Protein AF-A0A8J3M084-F1 (afdb_monomer_lite)

Organism: NCBI:txid575193

Secondary structure (DSSP, 8-state):
-----------PPPP-HHHHHHHHHHHHHHHHHHHHHBPPTT-SS-SSTTPPEE-TT-EEES-B-TTBEES-EE-TT-EEES-EE-TT-EESS-EE-TT-EE-S-EE-TT-EESS-EE-TT-EESS-EE--S-EE-S-EE-TT-EESS-EE-TT-EE-S-EE-TT-EE-S-EE-TT-EE-S-EE-TT-EE-S-EE-TT-EE-S-EE-TT-EE-S-EE-TT-EE-S----S---------HHHHHHHHHHHHHHHHHH--HHHHHHHHHHHHHHHHHSPTTSHHHHHHHHHHHHHHHHHHHHH--HHHHHHHHHHHHHHHHHS-TT-HHHHHHHHHHHHHHHHHHHHH--HHHHHHHHHHHHHHHHTS-TT-HHHHHHHHHHHHHHHHHHHHH--HHHHHHHHHHHHHHHHTS-TT-TTHHHHHHHHHHHHHHHHHHH--HHHHHHHHHHHHHHHHHHTTTSPP-HHHHHHHHHHHHHHHHHH--HHHHHHHHHHHHHHHHH--TT-TTHHHHHHHHHHHHHHHHHHS-HHHHHHHHHHHHHHHHHHHHHS-TT-TTHHHHHHHHHHHHHHHHHTT-----

Foldseek 3Di:
DDDDDDDDDDDDDDDPVPVVVVVVVLVVVLCVVLVQQADDPPDPDRNDAAAEAAQACEEHELHENARGEYAEYAHHNYEYHEEYENHLYEYCAEYHQHLYEDPYEYELHQYEHQEEYECANYEACEEYYQELYEYQYEYECHNYEACEEYHNENYEAQYEYEQHLYEANEEYAHDLYEDNEHYENANYEAQEEYEHANYEYQYHYYHHNYYHNYHYHCHNYHDDPDPPPDDDDPDDDPDLLVLLVQLVVLVVVCVVPVDVVSLVVSLVSLVVSCVPDDPLDLSNLSSLLSNLLSLVSVCVVPVPVVSLVSSLVSLVSSLVSDDLLDLVNLSSLLSNLVSLLVVCVVPVDPVSLVSSLVSLVSSLVSDDLLDLVNLVSLLSNLVSLLVVCVPVVDLVSLVSSLVSLVSSLVSDDPLDPCNLVSLQSNLVSLVVNCVSPVDVVSLVSSLVSLVSSQVSCVPPHPGDLVSLLSNLVSLVVNCVSPVDVVSLVSSLVSLVVSLVPDDLLDQCNLVSLQSNLVSLCVVLVVDPLVVNQVSLVSSLVSLVSSLVSHDPPPPCNVVSVVSNVVSVVVCVVSVNDPPD

InterPro domains:
  IPR001646 Pentapeptide repeat [PF13576] (163-211)
  IPR011990 Tetratricopeptide-like helical domain superfamily [G3DSA:1.25.40.10] (228-578)
  IPR011990 Tetratricopeptide-like helical domain superfamily [SSF48452] (325-492)
  IPR051082 Pentapeptide repeat and BTB/POZ domain-containing protein [PTHR14136] (53-214)

Radius of gyration: 32.17 Å; chains: 1; bounding box: 79×103×74 Å

Structure (mmCIF, N/CA/C/O backbone):
data_AF-A0A8J3M084-F1
#
_entry.id   AF-A0A8J3M084-F1
#
loop_
_atom_site.group_PDB
_atom_site.id
_atom_site.type_symbol
_atom_site.label_atom_id
_atom_site.label_alt_id
_atom_site.label_comp_id
_atom_site.label_asym_id
_atom_site.label_entity_id
_atom_site.label_seq_id
_atom_site.pdbx_PDB_ins_code
_atom_site.Cartn_x
_atom_site.Cartn_y
_atom_site.Cartn_z
_atom_site.occupancy
_atom_site.B_iso_or_equiv
_atom_site.auth_seq_id
_atom_site.auth_comp_id
_atom_site.auth_asym_id
_atom_site.auth_atom_id
_atom_site.pdbx_PDB_model_num
ATOM 1 N N . MET A 1 1 ? -14.866 74.631 36.541 1.00 35.97 1 MET A N 1
ATOM 2 C CA . MET A 1 1 ? -13.597 75.000 37.200 1.00 35.97 1 MET A CA 1
ATOM 3 C C . MET A 1 1 ? -12.884 73.700 37.558 1.00 35.97 1 MET A C 1
ATOM 5 O O . MET A 1 1 ? -13.309 73.056 38.509 1.00 35.97 1 MET A O 1
ATOM 9 N N . PRO A 1 2 ? -11.956 73.261 36.690 1.00 53.91 2 PRO A N 1
ATOM 10 C CA . PRO A 1 2 ? -11.170 72.024 36.770 1.00 53.91 2 PRO A CA 1
ATOM 11 C C . PRO A 1 2 ? -9.713 72.280 37.240 1.00 53.91 2 PRO A C 1
ATOM 13 O O . PRO A 1 2 ? -9.380 73.423 37.544 1.00 53.91 2 PRO A O 1
ATOM 16 N N . ASP A 1 3 ? -8.879 71.225 37.163 1.00 40.66 3 ASP A N 1
ATOM 17 C CA . ASP A 1 3 ? -7.396 71.194 37.049 1.00 40.66 3 ASP A CA 1
ATOM 18 C C . ASP A 1 3 ? -6.547 71.494 38.313 1.00 40.66 3 ASP A C 1
ATOM 20 O O . ASP A 1 3 ? -6.864 72.395 39.075 1.00 40.66 3 ASP A O 1
ATOM 24 N N . ARG A 1 4 ? -5.418 70.816 38.607 1.00 40.31 4 ARG A N 1
ATOM 25 C CA . ARG A 1 4 ? -4.538 69.933 37.813 1.00 40.31 4 ARG A CA 1
ATOM 26 C C . ARG A 1 4 ? -3.515 69.209 38.715 1.00 40.31 4 ARG A C 1
ATOM 28 O O . ARG A 1 4 ? -3.132 69.757 39.739 1.00 40.31 4 ARG A O 1
ATOM 35 N N . ALA A 1 5 ? -3.095 68.033 38.240 1.00 39.50 5 ALA A N 1
ATOM 36 C CA . ALA A 1 5 ? -1.758 67.409 38.246 1.00 39.50 5 ALA A CA 1
ATOM 37 C C . ALA A 1 5 ? -0.725 67.756 39.342 1.00 39.50 5 ALA A C 1
ATOM 39 O O . ALA A 1 5 ? -0.329 68.904 39.484 1.00 39.50 5 ALA A O 1
ATOM 40 N N . ASP A 1 6 ? -0.188 66.731 40.009 1.00 38.78 6 ASP A N 1
ATOM 41 C CA . ASP A 1 6 ? 1.138 66.165 39.689 1.00 38.78 6 ASP A CA 1
ATOM 42 C C . ASP A 1 6 ? 1.520 65.128 40.757 1.00 38.78 6 ASP A C 1
ATOM 44 O O . ASP A 1 6 ? 1.550 65.444 41.940 1.00 38.78 6 ASP A O 1
ATOM 48 N N . ASP A 1 7 ? 1.800 63.890 40.341 1.00 36.16 7 ASP A N 1
ATOM 49 C CA . ASP A 1 7 ? 2.942 63.137 40.879 1.00 36.16 7 ASP A CA 1
ATOM 50 C C . ASP A 1 7 ? 3.209 61.904 40.001 1.00 36.16 7 ASP A C 1
ATOM 52 O O . ASP A 1 7 ? 2.744 60.786 40.231 1.00 36.16 7 ASP A O 1
ATOM 56 N N . LEU A 1 8 ? 3.983 62.151 38.943 1.00 43.56 8 LEU A N 1
ATOM 57 C CA . LEU A 1 8 ? 4.800 61.146 38.279 1.00 43.56 8 LEU A CA 1
ATOM 58 C C . LEU A 1 8 ? 5.981 60.817 39.202 1.00 43.56 8 LEU A C 1
ATOM 60 O O . LEU A 1 8 ? 6.898 61.622 39.360 1.00 43.56 8 LEU A O 1
ATOM 64 N N . ARG A 1 9 ? 6.005 59.608 39.763 1.00 36.41 9 ARG A N 1
ATOM 65 C CA . ARG A 1 9 ? 7.263 58.952 40.131 1.00 36.41 9 ARG A CA 1
ATOM 66 C C . ARG A 1 9 ? 7.333 57.602 39.448 1.00 36.41 9 ARG A C 1
ATOM 68 O O . ARG A 1 9 ? 6.717 56.632 39.877 1.00 36.41 9 ARG A O 1
ATOM 75 N N . GLU A 1 10 ? 8.102 57.595 38.367 1.00 43.78 10 GLU A N 1
ATOM 76 C CA . GLU A 1 10 ? 8.719 56.413 37.785 1.00 43.78 10 GLU A CA 1
ATOM 77 C C . GLU A 1 10 ? 9.370 55.585 38.902 1.00 43.78 10 GLU A C 1
ATOM 79 O O . GLU A 1 10 ? 10.345 56.003 39.528 1.00 43.78 10 GLU A O 1
ATOM 84 N N . SER A 1 11 ? 8.817 54.406 39.180 1.00 36.84 11 SER A N 1
ATOM 85 C CA . SER A 1 11 ? 9.535 53.366 39.904 1.00 36.84 11 SER A CA 1
ATOM 86 C C . SER A 1 11 ? 10.352 52.578 38.887 1.00 36.84 11 SER A C 1
ATOM 88 O O . SER A 1 11 ? 9.812 51.748 38.153 1.00 36.84 11 SER A O 1
ATOM 90 N N . SER A 1 12 ? 11.649 52.866 38.829 1.00 40.75 12 SER A N 1
ATOM 91 C CA . SER A 1 12 ? 12.646 52.079 38.105 1.00 40.75 12 SER A CA 1
ATOM 92 C C . SER A 1 12 ? 12.504 50.584 38.434 1.00 40.75 12 SER A C 1
ATOM 94 O O . SER A 1 12 ? 12.371 50.246 39.615 1.00 40.75 12 SER A O 1
ATOM 96 N N . PRO A 1 13 ? 12.559 49.667 37.449 1.00 43.69 13 PRO A N 1
ATOM 97 C CA . PRO A 1 13 ? 12.608 48.243 37.743 1.00 43.69 13 PRO A CA 1
ATOM 98 C C . PRO A 1 13 ? 13.942 47.936 38.436 1.00 43.69 13 PRO A C 1
ATOM 100 O O . PRO A 1 13 ? 15.014 48.255 37.921 1.00 43.69 13 PRO A O 1
ATOM 103 N N . GLY A 1 14 ? 13.870 47.368 39.642 1.00 42.59 14 GLY A N 1
ATOM 104 C CA . GLY A 1 14 ? 15.040 46.879 40.372 1.00 42.59 14 GLY A CA 1
ATOM 105 C C . GLY A 1 14 ? 15.780 45.772 39.602 1.00 42.59 14 GLY A C 1
ATOM 106 O O . GLY A 1 14 ? 15.226 45.205 38.659 1.00 42.59 14 GLY A O 1
ATOM 107 N N . PRO A 1 15 ? 17.031 45.458 39.979 1.00 50.03 15 PRO A N 1
ATOM 108 C CA . PRO A 1 15 ? 17.874 44.550 39.214 1.00 50.03 15 PRO A CA 1
ATOM 109 C C . PRO A 1 15 ? 17.320 43.120 39.212 1.00 50.03 15 PRO A C 1
ATOM 111 O O . PRO A 1 15 ? 16.766 42.649 40.205 1.00 50.03 15 PRO A O 1
ATOM 114 N N . ASP A 1 16 ? 17.517 42.448 38.078 1.00 55.53 16 ASP A N 1
ATOM 115 C CA . ASP A 1 16 ? 17.062 41.113 37.661 1.00 55.53 16 ASP A CA 1
ATOM 116 C C . ASP A 1 16 ? 17.690 39.954 38.480 1.00 55.53 16 ASP A C 1
ATOM 118 O O . ASP A 1 16 ? 18.276 39.010 37.951 1.00 55.53 16 ASP A O 1
ATOM 122 N N . ILE A 1 17 ? 17.637 40.051 39.813 1.00 54.69 17 ILE A N 1
ATOM 123 C CA . ILE A 1 17 ? 18.310 39.142 40.757 1.00 54.69 17 ILE A CA 1
ATOM 124 C C . ILE A 1 17 ? 17.702 37.731 40.696 1.00 54.69 17 ILE A C 1
ATOM 126 O O . ILE A 1 17 ? 18.411 36.738 40.847 1.00 54.69 17 ILE A O 1
ATOM 130 N N . THR A 1 18 ? 16.399 37.617 40.434 1.00 60.50 18 THR A N 1
ATOM 131 C CA . THR A 1 18 ? 15.691 36.331 40.378 1.00 60.50 18 THR A CA 1
ATOM 132 C C . THR A 1 18 ? 16.068 35.513 39.145 1.00 60.50 18 THR A C 1
ATOM 134 O O . THR A 1 18 ? 16.355 34.327 39.293 1.00 60.50 18 THR A O 1
ATOM 137 N N . ARG A 1 19 ? 16.153 36.127 37.953 1.00 61.22 19 ARG A N 1
ATOM 138 C CA . ARG A 1 19 ? 16.592 35.415 36.737 1.00 61.22 19 ARG A CA 1
ATOM 139 C C . ARG A 1 19 ? 18.071 35.062 36.781 1.00 61.22 19 ARG A C 1
ATOM 141 O O . ARG A 1 19 ? 18.447 33.985 36.331 1.00 61.22 19 ARG A O 1
ATOM 148 N N . HIS A 1 20 ? 18.905 35.935 37.350 1.00 67.06 20 HIS A N 1
ATOM 149 C CA . HIS A 1 20 ? 20.330 35.651 37.504 1.00 67.06 20 HIS A CA 1
ATOM 150 C C . HIS A 1 20 ? 20.574 34.443 38.424 1.00 67.06 20 HIS A C 1
ATOM 152 O O . HIS A 1 20 ? 21.363 33.561 38.089 1.00 67.06 20 HIS A O 1
ATOM 158 N N . ASN A 1 21 ? 19.845 34.354 39.542 1.00 75.81 21 ASN A N 1
ATOM 159 C CA . ASN A 1 21 ? 19.935 33.213 40.454 1.00 75.81 21 ASN A CA 1
ATOM 160 C C . ASN A 1 21 ? 19.371 31.925 39.836 1.00 75.81 21 ASN A C 1
ATOM 162 O O . ASN A 1 21 ? 19.960 30.862 40.008 1.00 75.81 21 ASN A O 1
ATOM 166 N N . GLU A 1 22 ? 18.263 32.004 39.096 1.00 82.25 22 GLU A N 1
ATOM 167 C CA . GLU A 1 22 ? 17.696 30.845 38.399 1.00 82.25 22 GLU A CA 1
ATOM 168 C C . GLU A 1 22 ? 18.651 30.303 37.325 1.00 82.25 22 GLU A C 1
ATOM 170 O O . GLU A 1 22 ? 18.898 29.098 37.270 1.00 82.25 22 GLU A O 1
ATOM 175 N N . LEU A 1 23 ? 19.241 31.184 36.511 1.00 81.94 23 LEU A N 1
ATOM 176 C CA . LEU A 1 23 ? 20.233 30.805 35.507 1.00 81.94 23 LEU A CA 1
ATOM 177 C C . LEU A 1 23 ? 21.456 30.146 36.156 1.00 81.94 23 LEU A C 1
ATOM 179 O O . LEU A 1 23 ? 21.904 29.103 35.688 1.00 81.94 23 LEU A O 1
ATOM 183 N N . ALA A 1 24 ? 21.960 30.703 37.261 1.00 84.31 24 ALA A N 1
ATOM 184 C CA . ALA A 1 24 ? 23.076 30.117 37.999 1.00 84.31 24 ALA A CA 1
ATOM 185 C C . ALA A 1 24 ? 22.749 28.708 38.529 1.00 84.31 24 ALA A C 1
ATOM 187 O O . ALA A 1 24 ? 23.584 27.811 38.431 1.00 84.31 24 ALA A O 1
ATOM 188 N N . VAL A 1 25 ? 21.528 28.484 39.031 1.00 85.19 25 VAL A N 1
ATOM 189 C CA . VAL A 1 25 ? 21.069 27.155 39.475 1.00 85.19 25 VAL A CA 1
ATOM 190 C C . VAL A 1 25 ? 20.969 26.181 38.299 1.00 85.19 25 VAL A C 1
ATOM 192 O O . VAL A 1 25 ? 21.445 25.052 38.409 1.00 85.19 25 VAL A O 1
ATOM 195 N N . ARG A 1 26 ? 20.408 26.606 37.159 1.00 86.19 26 ARG A N 1
ATOM 196 C CA . ARG A 1 26 ? 20.327 25.779 35.942 1.00 86.19 26 ARG A CA 1
ATOM 197 C C . ARG A 1 26 ? 21.712 25.399 35.428 1.00 86.19 26 ARG A C 1
ATOM 199 O O . ARG A 1 26 ? 21.926 24.245 35.070 1.00 86.19 26 ARG A O 1
ATOM 206 N N . LEU A 1 27 ? 22.652 26.342 35.393 1.00 88.94 27 LEU A N 1
ATOM 207 C CA . LEU A 1 27 ? 24.034 26.086 34.980 1.00 88.94 27 LEU A CA 1
ATOM 208 C C . LEU A 1 27 ? 24.735 25.128 35.946 1.00 88.94 27 LEU A C 1
ATOM 210 O O . LEU A 1 27 ? 25.369 24.177 35.504 1.00 88.94 27 LEU A O 1
ATOM 214 N N . ALA A 1 28 ? 24.566 25.316 37.258 1.00 88.38 28 ALA A N 1
ATOM 215 C CA . ALA A 1 28 ? 25.129 24.409 38.254 1.00 88.38 28 ALA A CA 1
ATOM 216 C C . ALA A 1 28 ? 24.566 22.983 38.120 1.00 88.38 28 ALA A C 1
ATOM 218 O O . ALA A 1 28 ? 25.332 22.023 38.150 1.00 88.38 28 ALA A O 1
ATOM 219 N N . ALA A 1 29 ? 23.252 22.831 37.920 1.00 88.81 29 ALA A N 1
ATOM 220 C CA . ALA A 1 29 ? 22.627 21.526 37.710 1.00 88.81 29 ALA A CA 1
ATOM 221 C C . ALA A 1 29 ? 23.138 20.841 36.429 1.00 88.81 29 ALA A C 1
ATOM 223 O O . ALA A 1 29 ? 23.527 19.676 36.482 1.00 88.81 29 ALA A O 1
ATOM 224 N N . GLN A 1 30 ? 23.209 21.573 35.309 1.00 92.69 30 GLN A N 1
ATOM 225 C CA . GLN A 1 30 ? 23.768 21.071 34.045 1.00 92.69 30 GLN A CA 1
ATOM 226 C C . GLN A 1 30 ? 25.234 20.643 34.213 1.00 92.69 30 GLN A C 1
ATOM 228 O O . GLN A 1 30 ? 25.604 19.554 33.783 1.00 92.69 30 GLN A O 1
ATOM 233 N N . GLN A 1 31 ? 26.046 21.443 34.912 1.00 89.25 31 GLN A N 1
ATOM 234 C CA . GLN A 1 31 ? 27.451 21.129 35.166 1.00 89.25 31 GLN A CA 1
ATOM 235 C C . GLN A 1 31 ? 27.618 19.864 36.014 1.00 89.25 31 GLN A C 1
ATOM 237 O O . GLN A 1 31 ? 28.492 19.051 35.720 1.00 89.25 31 GLN A O 1
ATOM 242 N N . ILE A 1 32 ? 26.800 19.683 37.057 1.00 87.25 32 ILE A N 1
ATOM 243 C CA . ILE A 1 32 ? 26.827 18.481 37.905 1.00 87.25 32 ILE A CA 1
ATOM 244 C C . ILE A 1 32 ? 26.489 17.251 37.060 1.00 87.25 32 ILE A C 1
ATOM 246 O O . ILE A 1 32 ? 27.231 16.272 37.092 1.00 87.25 32 ILE A O 1
ATOM 250 N N . VAL A 1 33 ? 25.416 17.321 36.265 1.00 87.31 33 VAL A N 1
ATOM 251 C CA . VAL A 1 33 ? 25.003 16.232 35.369 1.00 87.31 33 VAL A CA 1
ATOM 252 C C . VAL A 1 33 ? 26.132 15.883 34.396 1.00 87.31 33 VAL A C 1
ATOM 254 O O . VAL A 1 33 ? 26.604 14.751 34.405 1.00 87.31 33 VAL A O 1
ATOM 257 N N . ALA A 1 34 ? 26.646 16.853 33.640 1.00 85.81 34 ALA A N 1
ATOM 258 C CA . ALA A 1 34 ? 27.736 16.634 32.689 1.00 85.81 34 ALA A CA 1
ATOM 259 C C . ALA A 1 34 ? 28.996 16.053 33.354 1.00 85.81 34 ALA A C 1
ATOM 261 O O . ALA A 1 34 ? 29.594 15.102 32.860 1.00 85.81 34 ALA A O 1
ATOM 262 N N . THR A 1 35 ? 29.385 16.586 34.516 1.00 86.69 35 THR A N 1
ATOM 263 C CA . THR A 1 35 ? 30.593 16.140 35.225 1.00 86.69 35 THR A CA 1
ATOM 264 C C . THR A 1 35 ? 30.468 14.692 35.693 1.00 86.69 35 THR A C 1
ATOM 266 O O . THR A 1 35 ? 31.425 13.943 35.562 1.00 86.69 35 THR A O 1
ATOM 269 N N . HIS A 1 36 ? 29.315 14.261 36.210 1.00 85.00 36 HIS A N 1
ATOM 270 C CA . HIS A 1 36 ? 29.168 12.894 36.727 1.00 85.00 36 HIS A CA 1
ATOM 271 C C . HIS A 1 36 ? 28.901 11.838 35.649 1.00 85.00 36 HIS A C 1
ATOM 273 O O . HIS A 1 36 ? 29.114 10.652 35.901 1.00 85.00 36 HIS A O 1
ATOM 279 N N . LEU A 1 37 ? 28.460 12.256 34.462 1.00 86.25 37 LEU A N 1
ATOM 280 C CA . LEU A 1 37 ? 28.226 11.364 33.326 1.00 86.25 37 LEU A CA 1
ATOM 281 C C . LEU A 1 37 ? 29.461 11.161 32.443 1.00 86.25 37 LEU A C 1
ATOM 283 O O . LEU A 1 37 ? 29.522 10.183 31.697 1.00 86.25 37 LEU A O 1
ATOM 287 N N . ARG A 1 38 ? 30.441 12.069 32.511 1.00 88.31 38 ARG A N 1
ATOM 288 C CA . ARG A 1 38 ? 31.690 11.961 31.751 1.00 88.31 38 ARG A CA 1
ATOM 289 C C . ARG A 1 38 ? 32.530 10.771 32.183 1.00 88.31 38 ARG A C 1
ATOM 291 O O . ARG A 1 38 ? 32.749 10.535 33.375 1.00 88.31 38 ARG A O 1
ATOM 298 N N . VAL A 1 39 ? 33.077 10.067 31.199 1.00 71.06 39 VAL A N 1
ATOM 299 C CA . VAL A 1 39 ? 34.052 9.000 31.435 1.00 71.06 39 VAL A CA 1
ATOM 300 C C . VAL A 1 39 ? 35.383 9.626 31.847 1.00 71.06 39 VAL A C 1
ATOM 302 O O . VAL A 1 39 ? 35.981 10.392 31.095 1.00 71.06 39 VAL A O 1
ATOM 305 N N . HIS A 1 40 ? 35.857 9.305 33.050 1.00 67.06 40 HIS A N 1
ATOM 306 C CA . HIS A 1 40 ? 37.169 9.732 33.534 1.00 67.06 40 HIS A CA 1
ATOM 307 C C . HIS A 1 40 ? 38.172 8.598 33.311 1.00 67.06 40 HIS A C 1
ATOM 309 O O . HIS A 1 40 ? 37.887 7.451 33.651 1.00 67.06 40 HIS A O 1
ATOM 315 N N . SER A 1 41 ? 39.360 8.912 32.787 1.00 55.94 41 SER A N 1
ATOM 316 C CA . SER A 1 41 ? 40.423 7.931 32.498 1.00 55.94 41 SER A CA 1
ATOM 317 C C . SER A 1 41 ? 40.865 7.097 33.709 1.00 55.94 41 SER A C 1
ATOM 319 O O . SER A 1 41 ? 41.436 6.024 33.533 1.00 55.94 41 SER A O 1
ATOM 321 N N . ASP A 1 42 ? 40.594 7.581 34.925 1.00 55.47 42 ASP A N 1
ATOM 322 C CA . ASP A 1 42 ? 41.153 7.054 36.173 1.00 55.47 42 ASP A CA 1
ATOM 323 C C . ASP A 1 42 ? 40.152 6.243 37.023 1.00 55.47 42 ASP A C 1
ATOM 325 O O . ASP A 1 42 ? 40.535 5.698 38.059 1.00 55.47 42 ASP A O 1
ATOM 329 N N . SER A 1 43 ? 38.881 6.120 36.614 1.00 54.69 43 SER A N 1
ATOM 330 C CA . SER A 1 43 ? 37.859 5.360 37.354 1.00 54.69 43 SER A CA 1
ATOM 331 C C . SER A 1 43 ? 37.131 4.366 36.453 1.00 54.69 43 SER A C 1
ATOM 333 O O . SER A 1 43 ? 36.473 4.759 35.495 1.00 54.69 43 SER A O 1
ATOM 335 N N . SER A 1 44 ? 37.201 3.075 36.788 1.00 52.94 44 SER A N 1
ATOM 336 C CA . SER A 1 44 ? 36.594 1.984 36.010 1.00 52.94 44 SER A CA 1
ATOM 337 C C . SER A 1 44 ? 35.065 1.891 36.108 1.00 52.94 44 SER A C 1
ATOM 339 O O . SER A 1 44 ? 34.477 1.033 35.459 1.00 52.94 44 SER A O 1
ATOM 341 N N . GLU A 1 45 ? 34.415 2.730 36.916 1.00 58.19 45 GLU A N 1
ATOM 342 C CA . GLU A 1 45 ? 32.961 2.722 37.099 1.00 58.19 45 GLU A CA 1
ATOM 343 C C . GLU A 1 45 ? 32.395 4.121 36.835 1.00 58.19 45 GLU A C 1
ATOM 345 O O . GLU A 1 45 ? 32.779 5.094 37.486 1.00 58.19 45 GLU A O 1
ATOM 350 N N . ALA A 1 46 ? 31.483 4.222 35.863 1.00 63.47 46 ALA A N 1
ATOM 351 C CA . ALA A 1 46 ? 30.670 5.417 35.667 1.00 63.47 46 ALA A CA 1
ATOM 352 C C . ALA A 1 46 ? 29.810 5.653 36.919 1.00 63.47 46 ALA A C 1
ATOM 354 O O . ALA A 1 46 ? 29.256 4.703 37.469 1.00 63.47 46 ALA A O 1
ATOM 355 N N . PHE A 1 47 ? 29.682 6.905 37.371 1.00 71.12 47 PHE A N 1
ATOM 356 C CA . PHE A 1 47 ? 28.953 7.222 38.609 1.00 71.12 47 PHE A CA 1
ATOM 357 C C . PHE A 1 47 ? 27.458 6.867 38.515 1.00 71.12 47 PHE A C 1
ATOM 359 O O . PHE A 1 47 ? 26.864 6.384 39.478 1.00 71.12 47 PHE A O 1
ATOM 366 N N . TRP A 1 48 ? 26.868 7.067 37.336 1.00 80.00 48 TRP A N 1
ATOM 367 C CA . TRP A 1 48 ? 25.508 6.654 37.000 1.00 80.00 48 TRP A CA 1
ATOM 368 C C . TRP A 1 48 ? 25.527 5.822 35.714 1.00 80.00 48 TRP A C 1
ATOM 370 O O . TRP A 1 48 ? 25.277 6.362 34.634 1.00 80.00 48 TRP A O 1
ATOM 380 N N . PRO A 1 49 ? 25.869 4.525 35.793 1.00 74.81 49 PRO A N 1
ATOM 381 C CA . PRO A 1 49 ? 25.918 3.691 34.604 1.00 74.81 49 PRO A CA 1
ATOM 382 C C . PRO A 1 49 ? 24.509 3.560 34.017 1.00 74.81 49 PRO A C 1
ATOM 384 O O . PRO A 1 49 ? 23.553 3.320 34.753 1.00 74.81 49 PRO A O 1
ATOM 387 N N . ASP A 1 50 ? 24.398 3.721 32.697 1.00 80.69 50 ASP A N 1
ATOM 388 C CA . ASP A 1 50 ? 23.161 3.493 31.931 1.00 80.69 50 ASP A CA 1
ATOM 389 C C . ASP A 1 50 ? 21.966 4.385 32.341 1.00 80.69 50 ASP A C 1
ATOM 391 O O . ASP A 1 50 ? 20.798 4.056 32.130 1.00 80.69 50 ASP A O 1
ATOM 395 N N . ILE A 1 51 ? 22.230 5.551 32.940 1.00 90.69 51 ILE A N 1
ATOM 396 C CA . ILE A 1 51 ? 21.166 6.474 33.348 1.00 90.69 51 ILE A CA 1
ATOM 397 C C . ILE A 1 51 ? 20.438 7.073 32.147 1.00 90.69 51 ILE A C 1
ATOM 399 O O . ILE A 1 51 ? 21.047 7.507 31.170 1.00 90.69 51 ILE A O 1
ATOM 403 N N . SER A 1 52 ? 19.112 7.138 32.249 1.00 93.06 52 SER A N 1
ATOM 404 C CA . SER A 1 52 ? 18.273 7.846 31.287 1.00 93.06 52 SER A CA 1
ATOM 405 C C . SER A 1 52 ? 18.011 9.276 31.753 1.00 93.06 52 SER A C 1
ATOM 407 O O . SER A 1 52 ? 17.484 9.490 32.845 1.00 93.06 52 SER A O 1
ATOM 409 N N . LEU A 1 53 ? 18.389 10.249 30.928 1.00 93.75 53 LEU A N 1
ATOM 410 C CA . LEU A 1 53 ? 18.196 11.673 31.166 1.00 93.75 53 LEU A CA 1
ATOM 411 C C . LEU A 1 53 ? 16.964 12.156 30.396 1.00 93.75 53 LEU A C 1
ATOM 413 O O . LEU A 1 53 ? 16.943 12.078 29.173 1.00 93.75 53 LEU A O 1
ATOM 417 N N . ASP A 1 54 ? 15.964 12.683 31.098 1.00 96.31 54 ASP A N 1
ATOM 418 C CA . ASP A 1 54 ? 14.812 13.348 30.482 1.00 96.31 54 ASP A CA 1
ATOM 419 C C . ASP A 1 54 ? 14.783 14.821 30.897 1.00 96.31 54 ASP A C 1
ATOM 421 O O . ASP A 1 54 ? 14.616 15.161 32.070 1.00 96.31 54 ASP A O 1
ATOM 425 N N . LEU A 1 55 ? 15.001 15.690 29.915 1.00 95.69 55 LEU A N 1
ATOM 426 C CA . LEU A 1 55 ? 14.983 17.144 30.017 1.00 95.69 55 LEU A CA 1
ATOM 427 C C . LEU A 1 55 ? 13.991 17.737 29.006 1.00 95.69 55 LEU A C 1
ATOM 429 O O . LEU A 1 55 ? 14.206 18.828 28.472 1.00 95.69 55 LEU A O 1
ATOM 433 N N . SER A 1 56 ? 12.901 17.018 28.734 1.00 96.75 56 SER A N 1
ATOM 434 C CA . SER A 1 56 ? 11.832 17.490 27.855 1.00 96.75 56 SER A CA 1
ATOM 435 C C . SER A 1 56 ? 11.262 18.835 28.328 1.00 96.75 56 SER A C 1
ATOM 437 O O . SER A 1 56 ? 11.045 19.061 29.521 1.00 96.75 56 SER A O 1
ATOM 439 N N . GLY A 1 57 ? 11.052 19.761 27.391 1.00 93.88 57 GLY A N 1
ATOM 440 C CA . GLY A 1 57 ? 10.566 21.120 27.651 1.00 93.88 57 GLY A CA 1
ATOM 441 C C . GLY A 1 57 ? 11.557 22.039 28.380 1.00 93.88 57 GLY A C 1
ATOM 442 O O . GLY A 1 57 ? 11.200 23.166 28.736 1.00 93.88 57 GLY A O 1
ATOM 443 N N . ALA A 1 58 ? 12.792 21.597 28.643 1.00 94.88 58 ALA A N 1
ATOM 444 C CA . ALA A 1 58 ? 13.762 22.399 29.377 1.00 94.88 58 ALA A CA 1
ATOM 445 C C . ALA A 1 58 ? 14.364 23.525 28.521 1.00 94.88 58 ALA A C 1
ATOM 447 O O . ALA A 1 58 ? 14.600 23.380 27.325 1.00 94.88 58 ALA A O 1
ATOM 448 N N . SER A 1 59 ? 14.689 24.647 29.168 1.00 95.12 59 SER A N 1
ATOM 449 C CA . SER A 1 59 ? 15.610 25.652 28.627 1.00 95.12 59 SER A CA 1
ATOM 450 C C . SER A 1 59 ? 17.016 25.397 29.168 1.00 95.12 59 SER A C 1
ATOM 452 O O . SER A 1 59 ? 17.251 25.534 30.376 1.00 95.12 59 SER A O 1
ATOM 454 N N . LEU A 1 60 ? 17.915 25.002 28.270 1.00 95.62 60 LEU A N 1
ATOM 455 C CA . LEU A 1 60 ? 19.293 24.589 28.531 1.00 95.62 60 LEU A CA 1
ATOM 456 C C . LEU A 1 60 ? 20.250 25.654 27.989 1.00 95.62 60 LEU A C 1
ATOM 458 O O . LEU A 1 60 ? 19.990 26.239 26.940 1.00 95.62 60 LEU A O 1
ATOM 462 N N . TYR A 1 61 ? 21.326 25.938 28.719 1.00 94.06 61 TYR A N 1
ATOM 463 C CA . TYR A 1 61 ? 22.214 27.076 28.450 1.00 94.06 61 TYR A CA 1
ATOM 464 C C . TYR A 1 61 ? 23.665 26.611 28.416 1.00 94.06 61 TYR A C 1
ATOM 466 O O . TYR A 1 61 ? 24.120 26.072 29.422 1.00 94.06 61 TYR A O 1
ATOM 474 N N . GLU A 1 62 ? 24.371 26.855 27.305 1.00 93.25 62 GLU A N 1
ATOM 475 C CA . GLU A 1 62 ? 25.741 26.353 27.067 1.00 93.25 62 GLU A CA 1
ATOM 476 C C . GLU A 1 62 ? 25.866 24.858 27.443 1.00 93.25 62 GLU A C 1
ATOM 478 O O . GLU A 1 62 ? 26.704 24.464 28.255 1.00 93.25 62 GLU A O 1
ATOM 483 N N . PHE A 1 63 ? 24.941 24.038 26.935 1.00 96.06 63 PHE A N 1
ATOM 484 C CA . PHE A 1 63 ? 24.760 22.660 27.385 1.00 96.06 63 PHE A CA 1
ATOM 485 C C . PHE A 1 63 ? 25.813 21.724 26.795 1.00 96.06 63 PHE A C 1
ATOM 487 O O . PHE A 1 63 ? 26.043 21.705 25.590 1.00 96.06 63 PHE A O 1
ATOM 494 N N . ASP A 1 64 ? 26.430 20.904 27.635 1.00 95.56 64 ASP A N 1
ATOM 495 C CA . ASP A 1 64 ? 27.583 20.106 27.236 1.00 95.56 64 ASP A CA 1
ATOM 496 C C . ASP A 1 64 ? 27.491 18.691 27.819 1.00 95.56 64 ASP A C 1
ATOM 498 O O . ASP A 1 64 ? 27.627 18.485 29.023 1.00 95.56 64 ASP A O 1
ATOM 502 N N . LEU A 1 65 ? 27.268 17.713 26.942 1.00 93.94 65 LEU A N 1
ATOM 503 C CA . LEU A 1 65 ? 27.324 16.277 27.215 1.00 93.94 65 LEU A CA 1
ATOM 504 C C . LEU A 1 65 ? 28.506 15.598 26.514 1.00 93.94 65 LEU A C 1
ATOM 506 O O . LEU A 1 65 ? 28.481 14.387 26.294 1.00 93.94 65 LEU A O 1
ATOM 510 N N . SER A 1 66 ? 29.547 16.354 26.171 1.00 94.69 66 SER A N 1
ATOM 511 C CA . SER A 1 66 ? 30.723 15.786 25.513 1.00 94.69 66 SER A CA 1
ATOM 512 C C . SER A 1 66 ? 31.358 14.695 26.378 1.00 94.69 66 SER A C 1
ATOM 514 O O . SER A 1 66 ? 31.535 14.891 27.587 1.00 94.69 66 SER A O 1
ATOM 516 N N . ALA A 1 67 ? 31.713 13.572 25.752 1.00 92.56 67 ALA A N 1
ATOM 517 C CA . ALA A 1 67 ? 32.312 12.382 26.359 1.00 92.56 67 ALA A CA 1
ATOM 518 C C . ALA A 1 67 ? 31.505 11.771 27.528 1.00 92.56 67 ALA A C 1
ATOM 520 O O . ALA A 1 67 ? 32.070 11.124 28.419 1.00 92.56 67 ALA A O 1
ATOM 521 N N . CYS A 1 68 ? 30.188 11.990 27.555 1.00 92.06 68 CYS A N 1
ATOM 522 C CA . CYS A 1 68 ? 29.285 11.370 28.523 1.00 92.06 68 CYS A CA 1
ATOM 523 C C . CYS A 1 68 ? 28.849 9.969 28.084 1.00 92.06 68 CYS A C 1
ATOM 525 O O . CYS A 1 68 ? 28.554 9.755 26.909 1.00 92.06 68 CYS A O 1
ATOM 527 N N . ASN A 1 69 ? 28.705 9.058 29.051 1.00 90.75 69 ASN A N 1
ATOM 528 C CA . ASN A 1 69 ? 28.042 7.768 28.855 1.00 90.75 69 ASN A CA 1
ATOM 529 C C . ASN A 1 69 ? 26.645 7.799 29.475 1.00 90.75 69 ASN A C 1
ATOM 531 O O . ASN A 1 69 ? 26.489 8.099 30.660 1.00 90.75 69 ASN A O 1
ATOM 535 N N . LEU A 1 70 ? 25.634 7.466 28.681 1.00 91.25 70 LEU A N 1
ATOM 536 C CA . LEU A 1 70 ? 24.226 7.528 29.064 1.00 91.25 70 LEU A CA 1
ATOM 537 C C . LEU A 1 70 ? 23.490 6.272 28.596 1.00 91.25 70 LEU A C 1
ATOM 539 O O . LEU A 1 70 ? 23.842 5.680 27.581 1.00 91.25 70 LEU A O 1
ATOM 543 N N . GLY A 1 71 ? 22.422 5.930 29.314 1.00 92.31 71 GLY A N 1
ATOM 544 C CA . GLY A 1 71 ? 21.406 5.002 28.838 1.00 92.31 71 GLY A CA 1
ATOM 545 C C . GLY A 1 71 ? 20.627 5.628 27.691 1.00 92.31 71 GLY A C 1
ATOM 546 O O . GLY A 1 71 ? 20.833 5.323 26.529 1.00 92.31 71 GLY A O 1
ATOM 547 N N . SER A 1 72 ? 19.737 6.565 27.995 1.00 94.56 72 SER A N 1
ATOM 548 C CA . SER A 1 72 ? 18.990 7.324 26.981 1.00 94.56 72 SER A CA 1
ATOM 549 C C . SER A 1 72 ? 19.021 8.815 27.294 1.00 94.56 72 SER A C 1
ATOM 551 O O . SER A 1 72 ? 19.213 9.203 28.445 1.00 94.56 72 SER A O 1
ATOM 553 N N . ALA A 1 73 ? 18.805 9.659 26.292 1.00 96.62 73 ALA A N 1
ATOM 554 C CA . ALA A 1 73 ? 18.688 11.098 26.472 1.00 96.62 73 ALA A CA 1
ATOM 555 C C . ALA A 1 73 ? 17.472 11.633 25.703 1.00 96.62 73 ALA A C 1
ATOM 557 O O . ALA A 1 73 ? 17.359 11.464 24.489 1.00 96.62 73 ALA A O 1
ATOM 558 N N . VAL A 1 74 ? 16.544 12.258 26.424 1.00 97.94 74 VAL A N 1
ATOM 559 C CA . VAL A 1 74 ? 15.273 12.770 25.910 1.00 97.94 74 VAL A CA 1
ATOM 560 C C . VAL A 1 74 ? 15.197 14.268 26.183 1.00 97.94 74 VAL A C 1
ATOM 562 O O . VAL A 1 74 ? 15.370 14.721 27.309 1.00 97.94 74 VAL A O 1
ATOM 565 N N . PHE A 1 75 ? 14.931 15.037 25.137 1.00 98.19 75 PHE A N 1
ATOM 566 C CA . PHE A 1 75 ? 14.907 16.498 25.126 1.00 98.19 75 PHE A CA 1
ATOM 567 C C . PHE A 1 75 ? 13.710 17.019 24.327 1.00 98.19 75 PHE A C 1
ATOM 569 O O . PHE A 1 75 ? 13.785 18.081 23.720 1.00 98.19 75 PHE A O 1
ATOM 576 N N . THR A 1 76 ? 12.615 16.265 24.264 1.00 97.38 76 THR A N 1
ATOM 577 C CA . THR A 1 76 ? 11.456 16.637 23.441 1.00 97.38 76 THR A CA 1
ATOM 578 C C . THR A 1 76 ? 10.958 18.036 23.814 1.00 97.38 76 THR A C 1
ATOM 580 O O . THR A 1 76 ? 10.821 18.343 24.995 1.00 97.38 76 THR A O 1
ATOM 583 N N . ASP A 1 77 ? 10.727 18.897 22.822 1.00 96.56 77 ASP A N 1
ATOM 584 C CA . ASP A 1 77 ? 10.311 20.299 22.987 1.00 96.56 77 ASP A CA 1
ATOM 585 C C . ASP A 1 77 ? 11.293 21.181 23.808 1.00 96.56 77 ASP A C 1
ATOM 587 O O . ASP A 1 77 ? 10.922 22.251 24.299 1.00 96.56 77 ASP A O 1
ATOM 591 N N . ALA A 1 78 ? 12.552 20.761 23.993 1.00 97.88 78 ALA A N 1
ATOM 592 C CA . ALA A 1 78 ? 13.563 21.548 24.704 1.00 97.88 78 ALA A CA 1
ATOM 593 C C . ALA A 1 78 ? 14.149 22.683 23.840 1.00 97.88 78 ALA A C 1
ATOM 595 O O . ALA A 1 78 ? 14.244 22.594 22.614 1.00 97.88 78 ALA A O 1
ATOM 596 N N . SER A 1 79 ? 14.618 23.748 24.494 1.00 97.75 79 SER A N 1
ATOM 597 C CA . SER A 1 79 ? 15.333 24.854 23.849 1.00 97.75 79 SER A CA 1
ATOM 598 C C . SER A 1 79 ? 16.763 24.940 24.366 1.00 97.75 79 SER A C 1
ATOM 600 O O . SER A 1 79 ? 16.993 25.157 25.555 1.00 97.75 79 SER A O 1
ATOM 602 N N . PHE A 1 80 ? 17.720 24.858 23.449 1.00 97.62 80 PHE A N 1
ATOM 603 C CA . PHE A 1 80 ? 19.145 25.005 23.709 1.00 97.62 80 PHE A CA 1
ATOM 604 C C . PHE A 1 80 ? 19.598 26.413 23.330 1.00 97.62 80 PHE A C 1
ATOM 606 O O . PHE A 1 80 ? 19.453 26.851 22.187 1.00 97.62 80 PHE A O 1
ATOM 613 N N . ILE A 1 81 ? 20.117 27.143 24.310 1.00 95.56 81 ILE A N 1
ATOM 614 C CA . ILE A 1 81 ? 20.515 28.542 24.193 1.00 95.56 81 ILE A CA 1
ATOM 615 C C . ILE A 1 81 ? 22.031 28.623 24.362 1.00 95.56 81 ILE A C 1
ATOM 617 O O . ILE A 1 81 ? 22.575 28.246 25.397 1.00 95.56 81 ILE A O 1
ATOM 621 N N . GLY A 1 82 ? 22.712 29.154 23.351 1.00 94.38 82 GLY A N 1
ATOM 622 C CA . GLY A 1 82 ? 24.172 29.111 23.299 1.00 94.38 82 GLY A CA 1
ATOM 623 C C . GLY A 1 82 ? 24.685 27.785 22.743 1.00 94.38 82 GLY A C 1
ATOM 624 O O . GLY A 1 82 ? 23.918 27.000 22.177 1.00 94.38 82 GLY A O 1
ATOM 625 N N . ARG A 1 83 ? 25.996 27.566 22.842 1.00 95.75 83 ARG A N 1
ATOM 626 C CA . ARG A 1 83 ? 26.633 26.394 22.225 1.00 95.75 83 ARG A CA 1
ATOM 627 C C . ARG A 1 83 ? 26.173 25.109 22.892 1.00 95.75 83 ARG A C 1
ATOM 629 O O . ARG A 1 83 ? 26.038 25.060 24.111 1.00 95.75 83 ARG A O 1
ATOM 636 N N . THR A 1 84 ? 25.937 24.081 22.087 1.00 98.00 84 THR A N 1
ATOM 637 C CA . THR A 1 84 ? 25.573 22.756 22.583 1.00 98.00 84 THR A CA 1
ATOM 638 C C . THR A 1 84 ? 26.530 21.704 22.054 1.00 98.00 84 THR A C 1
ATOM 640 O O . THR A 1 84 ? 26.779 21.647 20.854 1.00 98.00 84 THR A O 1
ATOM 643 N N . SER A 1 85 ? 27.060 20.860 22.932 1.00 97.56 85 SER A N 1
ATOM 644 C CA . SER A 1 85 ? 27.981 19.800 22.527 1.00 97.56 85 SER A CA 1
ATOM 645 C C . SER A 1 85 ? 27.529 18.440 23.026 1.00 97.56 85 SER A C 1
ATOM 647 O O . SER A 1 85 ? 27.249 18.263 24.209 1.00 97.56 85 SER A O 1
ATOM 649 N N . PHE A 1 86 ? 27.501 17.478 22.113 1.00 97.25 86 PHE A N 1
ATOM 650 C CA . PHE A 1 86 ? 27.375 16.053 22.387 1.00 97.25 86 PHE A CA 1
ATOM 651 C C . PHE A 1 86 ? 28.653 15.300 21.995 1.00 97.25 86 PHE A C 1
ATOM 653 O O . PHE A 1 86 ? 28.649 14.078 21.982 1.00 97.25 86 PHE A O 1
ATOM 660 N N . GLU A 1 87 ? 29.743 16.000 21.673 1.00 96.75 87 GLU A N 1
ATOM 661 C CA . GLU A 1 87 ? 30.960 15.419 21.095 1.00 96.75 87 GLU A CA 1
ATOM 662 C C . GLU A 1 87 ? 31.448 14.164 21.841 1.00 96.75 87 GLU A C 1
ATOM 664 O O . GLU A 1 87 ? 31.693 14.188 23.047 1.00 96.75 87 GLU A O 1
ATOM 669 N N . GLY A 1 88 ? 31.582 13.043 21.134 1.00 95.19 88 GLY A N 1
ATOM 670 C CA . GLY A 1 88 ? 32.062 11.777 21.688 1.00 95.19 88 GLY A CA 1
ATOM 671 C C . GLY A 1 88 ? 31.113 11.085 22.674 1.00 95.19 88 GLY A C 1
ATOM 672 O O . GLY A 1 88 ? 31.504 10.080 23.272 1.00 95.19 88 GLY A O 1
ATOM 673 N N . ALA A 1 89 ? 29.892 11.591 22.885 1.00 95.25 89 ALA A N 1
ATOM 674 C CA . ALA A 1 89 ? 28.928 10.969 23.789 1.00 95.25 89 ALA A CA 1
ATOM 675 C C . ALA A 1 89 ? 28.548 9.555 23.321 1.00 95.25 89 ALA A C 1
ATOM 677 O O . ALA A 1 89 ? 28.347 9.315 22.130 1.00 95.25 89 ALA A O 1
ATOM 678 N N . GLN A 1 90 ? 28.425 8.628 24.271 1.00 94.38 90 GLN A N 1
ATOM 679 C CA . GLN A 1 90 ? 28.034 7.241 24.027 1.00 94.38 90 GLN A CA 1
ATOM 680 C C . GLN A 1 90 ? 26.678 6.973 24.681 1.00 94.38 90 GLN A C 1
ATOM 682 O O . GLN A 1 90 ? 26.528 7.091 25.900 1.00 94.38 90 GLN A O 1
ATOM 687 N N . LEU A 1 91 ? 25.690 6.601 23.871 1.00 94.81 91 LEU A N 1
ATOM 688 C CA . LEU A 1 91 ? 24.340 6.280 24.314 1.00 94.81 91 LEU A CA 1
ATOM 689 C C . LEU A 1 91 ? 24.031 4.817 23.985 1.00 94.81 91 LEU A C 1
ATOM 691 O O . LEU A 1 91 ? 23.936 4.451 22.816 1.00 94.81 91 LEU A O 1
ATOM 695 N N . SER A 1 92 ? 23.854 3.979 25.008 1.00 93.69 92 SER A N 1
ATOM 696 C CA . SER A 1 92 ? 23.438 2.567 24.856 1.00 93.69 92 SER A CA 1
ATOM 697 C C . SER A 1 92 ? 21.963 2.421 24.450 1.00 93.69 92 SER A C 1
ATOM 699 O O . SER A 1 92 ? 21.532 1.362 23.998 1.00 93.69 92 SER A O 1
ATOM 701 N N . GLY A 1 93 ? 21.179 3.481 24.621 1.00 91.38 93 GLY A N 1
ATOM 702 C CA . GLY A 1 93 ? 19.757 3.585 24.326 1.00 91.38 93 GLY A CA 1
ATOM 703 C C . GLY A 1 93 ? 19.448 4.750 23.385 1.00 91.38 93 GLY A C 1
ATOM 704 O O . GLY A 1 93 ? 20.160 4.990 22.413 1.00 91.38 93 GLY A O 1
ATOM 705 N N . ARG A 1 94 ? 18.310 5.419 23.600 1.00 94.69 94 ARG A N 1
ATOM 706 C CA . ARG A 1 94 ? 17.692 6.319 22.607 1.00 94.69 94 ARG A CA 1
ATOM 707 C C . ARG A 1 94 ? 18.135 7.771 22.771 1.00 94.69 94 ARG A C 1
ATOM 709 O O . ARG A 1 94 ? 18.307 8.233 23.898 1.00 94.69 94 ARG A O 1
ATOM 716 N N . LEU A 1 95 ? 18.202 8.506 21.660 1.00 97.94 95 LEU A N 1
ATOM 717 C CA . LEU A 1 95 ? 18.406 9.960 21.633 1.00 97.94 95 LEU A CA 1
ATOM 718 C C . LEU A 1 95 ? 17.193 10.659 21.008 1.00 97.94 95 LEU A C 1
ATOM 720 O O . LEU A 1 95 ? 17.013 10.615 19.795 1.00 97.94 95 LEU A O 1
ATOM 724 N N . PHE A 1 96 ? 16.363 11.322 21.810 1.00 97.81 96 PHE A N 1
ATOM 725 C CA . PHE A 1 96 ? 15.157 12.005 21.329 1.00 97.81 96 PHE A CA 1
ATOM 726 C C . PHE A 1 96 ? 15.276 13.522 21.465 1.00 97.81 96 PHE A C 1
ATOM 728 O O . PHE A 1 96 ? 15.173 14.083 22.550 1.00 97.81 96 PHE A O 1
ATOM 735 N N . LEU A 1 97 ? 15.439 14.179 20.326 1.00 98.12 97 LEU A N 1
ATOM 736 C CA . LEU A 1 97 ? 15.557 15.616 20.097 1.00 98.12 97 LEU A CA 1
ATOM 737 C C . LEU A 1 97 ? 14.384 16.100 19.226 1.00 98.12 97 LEU A C 1
ATOM 739 O O . LEU A 1 97 ? 14.550 16.861 18.275 1.00 98.12 97 LEU A O 1
ATOM 743 N N . LYS A 1 98 ? 13.171 15.631 19.531 1.00 97.62 98 LYS A N 1
ATOM 744 C CA . LYS A 1 98 ? 11.966 15.997 18.783 1.00 97.62 98 LYS A CA 1
ATOM 745 C C . LYS A 1 98 ? 11.537 17.430 19.105 1.00 97.62 98 LYS A C 1
ATOM 747 O O . LYS A 1 98 ? 11.479 17.796 20.277 1.00 97.62 98 LYS A O 1
ATOM 752 N N . ASN A 1 99 ? 11.201 18.214 18.080 1.00 96.75 99 ASN A N 1
ATOM 753 C CA . ASN A 1 99 ? 10.758 19.611 18.178 1.00 96.75 99 ASN A CA 1
ATOM 754 C C . ASN A 1 99 ? 11.713 20.520 18.978 1.00 96.75 99 ASN A C 1
ATOM 756 O O . ASN A 1 99 ? 11.286 21.503 19.587 1.00 96.75 99 ASN A O 1
ATOM 760 N N . VAL A 1 100 ? 13.003 20.182 19.029 1.00 98.19 100 VAL A N 1
ATOM 761 C CA . VAL A 1 100 ? 13.975 20.993 19.766 1.00 98.19 100 VAL A CA 1
ATOM 762 C C . VAL A 1 100 ? 14.314 22.265 19.013 1.00 98.19 100 VAL A C 1
ATOM 764 O O . VAL A 1 100 ? 14.318 22.302 17.784 1.00 98.19 100 VAL A O 1
ATOM 767 N N . ASN A 1 101 ? 14.681 23.301 19.756 1.00 97.94 101 ASN A N 1
ATOM 768 C CA . ASN A 1 101 ? 15.220 24.525 19.186 1.00 97.94 101 ASN A CA 1
ATOM 769 C C . ASN A 1 101 ? 16.675 24.727 19.622 1.00 97.94 101 ASN A C 1
ATOM 771 O O . ASN A 1 101 ? 16.930 25.118 20.762 1.00 97.94 101 ASN A O 1
ATOM 775 N N . PHE A 1 102 ? 17.619 24.513 18.708 1.00 98.12 102 PHE A N 1
ATOM 776 C CA . PHE A 1 102 ? 19.020 24.891 18.874 1.00 98.12 102 PHE A CA 1
ATOM 777 C C . PHE A 1 102 ? 19.222 26.327 18.393 1.00 98.12 102 PHE A C 1
ATOM 779 O O . PHE A 1 102 ? 19.360 26.598 17.198 1.00 98.12 102 PHE A O 1
ATOM 786 N N . ALA A 1 103 ? 19.227 27.269 19.338 1.00 96.00 103 ALA A N 1
ATOM 787 C CA . ALA A 1 103 ? 19.470 28.679 19.042 1.00 96.00 103 ALA A CA 1
ATOM 788 C C . ALA A 1 103 ? 20.962 28.989 18.810 1.00 96.00 103 ALA A C 1
ATOM 790 O O . ALA A 1 103 ? 21.281 30.002 18.187 1.00 96.00 103 ALA A O 1
ATOM 791 N N . GLY A 1 104 ? 21.864 28.150 19.333 1.00 94.50 104 GLY A N 1
ATOM 792 C CA . GLY A 1 104 ? 23.311 28.243 19.135 1.00 94.50 104 GLY A CA 1
ATOM 793 C C . GLY A 1 104 ? 23.869 27.165 18.201 1.00 94.50 104 GLY A C 1
ATOM 794 O O . GLY A 1 104 ? 23.122 26.352 17.662 1.00 94.50 104 GLY A O 1
ATOM 795 N N . GLU A 1 105 ? 25.191 27.177 18.009 1.00 96.94 105 GLU A N 1
ATOM 796 C CA . GLU A 1 105 ? 25.912 26.116 17.291 1.00 96.94 105 GLU A CA 1
ATOM 797 C C . GLU A 1 105 ? 25.799 24.794 18.052 1.00 96.94 105 GLU A C 1
ATOM 799 O O . GLU A 1 105 ? 25.845 24.783 19.289 1.00 96.94 105 GLU A O 1
ATOM 804 N N . VAL A 1 106 ? 25.673 23.691 17.315 1.00 97.94 106 VAL A N 1
ATOM 805 C CA . VAL A 1 106 ? 25.589 22.354 17.904 1.00 97.94 106 VAL A CA 1
ATOM 806 C C . VAL A 1 106 ? 26.541 21.378 17.228 1.00 97.94 106 VAL A C 1
ATOM 808 O O . VAL A 1 106 ? 26.642 21.352 16.001 1.00 97.94 106 VAL A O 1
ATOM 811 N N . THR A 1 107 ? 27.216 20.562 18.040 1.00 98.19 107 THR A N 1
ATOM 812 C CA . THR A 1 107 ? 28.067 19.466 17.567 1.00 98.19 107 THR A CA 1
ATOM 813 C C . THR A 1 107 ? 27.625 18.116 18.129 1.00 98.19 107 THR A C 1
ATOM 815 O O . THR A 1 107 ? 27.358 17.975 19.324 1.00 98.19 107 THR A O 1
ATOM 818 N N . PHE A 1 108 ? 27.564 17.126 17.244 1.00 97.75 108 PHE A N 1
ATOM 819 C CA . PHE A 1 108 ? 27.376 15.698 17.499 1.00 97.75 108 PHE A CA 1
ATOM 820 C C . PHE A 1 108 ? 28.572 14.900 16.967 1.00 97.75 108 PHE A C 1
ATOM 822 O O . PHE A 1 108 ? 28.429 13.757 16.536 1.00 97.75 108 PHE A O 1
ATOM 829 N N . GLU A 1 109 ? 29.753 15.516 16.937 1.00 97.19 109 GLU A N 1
ATOM 830 C CA . GLU A 1 109 ? 30.947 14.876 16.401 1.00 97.19 109 GLU A CA 1
ATOM 831 C C . GLU A 1 109 ? 31.303 13.603 17.179 1.00 97.19 109 GLU A C 1
ATOM 833 O O . GLU A 1 109 ? 31.337 13.607 18.407 1.00 97.19 109 GLU A O 1
ATOM 838 N N . SER A 1 110 ? 31.554 12.496 16.477 1.00 95.75 110 SER A N 1
ATOM 839 C CA . SER A 1 110 ? 31.909 11.200 17.084 1.00 95.75 110 SER A CA 1
ATOM 840 C C . SER A 1 110 ? 30.903 10.656 18.116 1.00 95.75 110 SER A C 1
ATOM 842 O O . SER A 1 110 ? 31.265 9.850 18.976 1.00 95.75 110 SER A O 1
ATOM 844 N N . VAL A 1 111 ? 29.639 11.088 18.061 1.00 97.50 111 VAL A N 1
ATOM 845 C CA . VAL A 1 111 ? 28.565 10.532 18.899 1.00 97.50 111 VAL A CA 1
ATOM 846 C C . VAL A 1 111 ? 28.258 9.101 18.474 1.00 97.50 111 VAL A C 1
ATOM 848 O O . VAL A 1 111 ? 28.188 8.820 17.281 1.00 97.50 111 VAL A O 1
ATOM 851 N N . ASN A 1 112 ? 28.005 8.218 19.439 1.00 96.38 112 ASN A N 1
ATOM 852 C CA . ASN A 1 112 ? 27.476 6.881 19.182 1.00 96.38 112 ASN A CA 1
ATOM 853 C C . ASN A 1 112 ? 26.110 6.700 19.855 1.00 96.38 112 ASN A C 1
ATOM 855 O O . ASN A 1 112 ? 25.985 6.912 21.064 1.00 96.38 112 ASN A O 1
ATOM 859 N N . VAL A 1 113 ? 25.102 6.289 19.086 1.00 96.44 113 VAL A N 1
ATOM 860 C CA . VAL A 1 113 ? 23.760 5.954 19.580 1.00 96.44 113 VAL A CA 1
ATOM 861 C C . VAL A 1 113 ? 23.415 4.532 19.151 1.00 96.44 113 VAL A C 1
ATOM 863 O O . VAL A 1 113 ? 23.180 4.272 17.972 1.00 96.44 113 VAL A O 1
ATOM 866 N N . ALA A 1 114 ? 23.353 3.618 20.118 1.00 91.25 114 ALA A N 1
ATOM 867 C CA . ALA A 1 114 ? 23.112 2.199 19.863 1.00 91.25 114 ALA A CA 1
ATOM 868 C C . ALA A 1 114 ? 21.641 1.877 19.525 1.00 91.25 114 ALA A C 1
ATOM 870 O O . ALA A 1 114 ? 21.344 0.854 18.914 1.00 91.25 114 ALA A O 1
ATOM 871 N N . ALA A 1 115 ? 20.692 2.734 19.920 1.00 93.56 115 ALA A N 1
ATOM 872 C CA . ALA A 1 115 ? 19.272 2.573 19.596 1.00 93.56 115 ALA A CA 1
ATOM 873 C C . ALA A 1 115 ? 18.756 3.712 18.695 1.00 93.56 115 ALA A C 1
ATOM 875 O O . ALA A 1 115 ? 19.514 4.365 17.985 1.00 93.56 115 ALA A O 1
ATOM 876 N N . ALA A 1 116 ? 17.439 3.934 18.684 1.00 94.25 116 ALA A N 1
ATOM 877 C CA . ALA A 1 116 ? 16.815 4.941 17.829 1.00 94.25 116 ALA A CA 1
ATOM 878 C C . ALA A 1 116 ? 17.218 6.380 18.207 1.00 94.25 116 ALA A C 1
ATOM 880 O O . ALA A 1 116 ? 17.183 6.756 19.386 1.00 94.25 116 ALA A O 1
ATOM 881 N N . ALA A 1 117 ? 17.491 7.197 17.189 1.00 97.88 117 ALA A N 1
ATOM 882 C CA . ALA A 1 117 ? 17.700 8.635 17.296 1.00 97.88 117 ALA A CA 1
ATOM 883 C C . ALA A 1 117 ? 16.603 9.404 16.537 1.00 97.88 117 ALA A C 1
ATOM 885 O O . ALA A 1 117 ? 16.195 9.026 15.441 1.00 97.88 117 ALA A O 1
ATOM 886 N N . SER A 1 118 ? 16.093 10.491 17.108 1.00 97.88 118 SER A N 1
ATOM 887 C CA . SER A 1 118 ? 15.079 11.331 16.461 1.00 97.88 118 SER A CA 1
ATOM 888 C C . SER A 1 118 ? 15.405 12.801 16.654 1.00 97.88 118 SER A C 1
ATOM 890 O O . SER A 1 118 ? 15.532 13.268 17.777 1.00 97.88 118 SER A O 1
ATOM 892 N N . PHE A 1 119 ? 15.477 13.519 15.545 1.00 98.50 119 PHE A N 1
ATOM 893 C CA . PHE A 1 119 ? 15.614 14.964 15.388 1.00 98.50 119 PHE A CA 1
ATOM 894 C C . PHE A 1 119 ? 14.379 15.536 14.672 1.00 98.50 119 PHE A C 1
ATOM 896 O O . PHE A 1 119 ? 14.438 16.586 14.035 1.00 98.50 119 PHE A O 1
ATOM 903 N N . THR A 1 120 ? 13.256 14.818 14.725 1.00 98.31 120 THR A N 1
ATOM 904 C CA . THR A 1 120 ? 12.025 15.173 14.017 1.00 98.31 120 THR A CA 1
ATOM 905 C C . THR A 1 120 ? 11.550 16.563 14.442 1.00 98.31 120 THR A C 1
ATOM 907 O O . THR A 1 120 ? 11.371 16.819 15.632 1.00 98.31 120 THR A O 1
ATOM 910 N N . GLY A 1 121 ? 11.348 17.469 13.487 1.00 96.88 121 GLY A N 1
ATOM 911 C CA . GLY A 1 121 ? 10.940 18.852 13.738 1.00 96.88 121 GLY A CA 1
ATOM 912 C C . GLY A 1 121 ? 11.994 19.710 14.448 1.00 96.88 121 GLY A C 1
ATOM 913 O O . GLY A 1 121 ? 11.662 20.789 14.938 1.00 96.88 121 GLY A O 1
ATOM 914 N N . ALA A 1 122 ? 13.245 19.248 14.555 1.00 98.56 122 ALA A N 1
ATOM 915 C CA . ALA A 1 122 ? 14.318 20.015 15.178 1.00 98.56 122 ALA A CA 1
ATOM 916 C C . ALA A 1 122 ? 14.666 21.258 14.348 1.00 98.56 122 ALA A C 1
ATOM 918 O O . ALA A 1 122 ? 14.798 21.200 13.126 1.00 98.56 122 ALA A O 1
ATOM 919 N N . ASN A 1 123 ? 14.865 22.387 15.020 1.00 98.50 123 ASN A N 1
ATOM 920 C CA . ASN A 1 123 ? 15.287 23.639 14.408 1.00 98.50 123 ASN A CA 1
ATOM 921 C C . ASN A 1 123 ? 16.735 23.967 14.789 1.00 98.50 123 ASN A C 1
ATOM 923 O O . ASN A 1 123 ? 17.034 24.195 15.962 1.00 98.50 123 ASN A O 1
ATOM 927 N N . PHE A 1 124 ? 17.611 24.054 13.790 1.00 98.50 124 PHE A N 1
ATOM 928 C CA . PHE A 1 124 ? 19.019 24.427 13.914 1.00 98.50 124 PHE A CA 1
ATOM 929 C C . PHE A 1 124 ? 19.224 25.841 13.360 1.00 98.50 124 PHE A C 1
ATOM 931 O O . PHE A 1 124 ? 19.290 26.053 12.146 1.00 98.50 124 PHE A O 1
ATOM 938 N N . ALA A 1 125 ? 19.282 26.836 14.249 1.00 96.75 125 ALA A N 1
ATOM 939 C CA . ALA A 1 125 ? 19.360 28.246 13.857 1.00 96.75 125 ALA A CA 1
ATOM 940 C C . ALA A 1 125 ? 20.761 28.670 13.370 1.00 96.75 125 ALA A C 1
ATOM 942 O O . ALA A 1 125 ? 20.886 29.580 12.544 1.00 96.75 125 ALA A O 1
ATOM 943 N N . LEU A 1 126 ? 21.805 28.021 13.889 1.00 97.44 126 LEU A N 1
ATOM 944 C CA . LEU A 1 126 ? 23.218 28.207 13.542 1.00 97.44 126 LEU A CA 1
ATOM 945 C C . LEU A 1 126 ? 23.797 26.905 12.952 1.00 97.44 126 LEU A C 1
ATOM 947 O O . LEU A 1 126 ? 23.058 25.922 12.871 1.00 97.44 126 LEU A O 1
ATOM 951 N N . PRO A 1 127 ? 25.058 26.890 12.465 1.00 97.62 127 PRO A N 1
ATOM 952 C CA . PRO A 1 127 ? 25.643 25.680 11.895 1.00 97.62 127 PRO A CA 1
ATOM 953 C C . PRO A 1 127 ? 25.521 24.464 12.821 1.00 97.62 127 PRO A C 1
ATOM 955 O O . PRO A 1 127 ? 25.715 24.576 14.036 1.00 97.62 127 PRO A O 1
ATOM 958 N N . ALA A 1 128 ? 25.188 23.322 12.222 1.00 97.88 128 ALA A N 1
ATOM 959 C CA . ALA A 1 128 ? 25.033 22.046 12.905 1.00 97.88 128 ALA A CA 1
ATOM 960 C C . ALA A 1 128 ? 26.027 21.034 12.330 1.00 97.88 128 ALA A C 1
ATOM 962 O O . ALA A 1 128 ? 26.019 20.757 11.128 1.00 97.88 128 ALA A O 1
ATOM 963 N N . THR A 1 129 ? 26.866 20.483 13.202 1.00 98.25 129 THR A N 1
ATOM 964 C CA . THR A 1 129 ? 27.909 19.519 12.844 1.00 98.25 129 THR A CA 1
ATOM 965 C C . THR A 1 129 ? 27.543 18.156 13.410 1.00 98.25 129 THR A C 1
ATOM 967 O O . THR A 1 129 ? 27.480 17.969 14.618 1.00 98.25 129 THR A O 1
ATOM 970 N N . ILE A 1 130 ? 27.299 17.192 12.535 1.00 97.94 130 ILE A N 1
ATOM 971 C CA . ILE A 1 130 ? 27.034 15.786 12.839 1.00 97.94 130 ILE A CA 1
ATOM 972 C C . ILE A 1 130 ? 28.085 14.989 12.062 1.00 97.94 130 ILE A C 1
ATOM 974 O O . ILE A 1 130 ? 27.803 14.413 11.022 1.00 97.94 130 ILE A O 1
ATOM 978 N N . ARG A 1 131 ? 29.344 15.048 12.504 1.00 96.62 131 ARG A N 1
ATOM 979 C CA . ARG A 1 131 ? 30.475 14.441 11.789 1.00 96.62 131 ARG A CA 1
ATOM 980 C C . ARG A 1 131 ? 30.964 13.178 12.466 1.00 96.62 131 ARG A C 1
ATOM 982 O O . ARG A 1 131 ? 31.004 13.122 13.693 1.00 96.62 131 ARG A O 1
ATOM 989 N N . SER A 1 132 ? 31.385 12.196 11.676 1.00 94.19 132 SER A N 1
ATOM 990 C CA . SER A 1 132 ? 31.978 10.951 12.189 1.00 94.19 132 SER A CA 1
ATOM 991 C C . SER A 1 132 ? 31.110 10.268 13.261 1.00 94.19 132 SER A C 1
ATOM 993 O O . SER A 1 132 ? 31.628 9.569 14.130 1.00 94.19 132 SER A O 1
ATOM 995 N N . ALA A 1 133 ? 29.796 10.512 13.243 1.00 97.88 133 ALA A N 1
ATOM 996 C CA . ALA A 1 133 ? 28.858 9.956 14.204 1.00 97.88 133 ALA A CA 1
ATOM 997 C C . ALA A 1 133 ? 28.429 8.548 13.770 1.00 97.88 133 ALA A C 1
ATOM 999 O O . ALA A 1 133 ? 28.534 8.182 12.599 1.00 97.88 133 ALA A O 1
ATOM 1000 N N . ASN A 1 134 ? 27.928 7.759 14.713 1.00 96.88 134 ASN A N 1
ATOM 1001 C CA . ASN A 1 134 ? 27.427 6.413 14.480 1.00 96.88 134 ASN A CA 1
ATOM 1002 C C . ASN A 1 134 ? 26.021 6.272 15.072 1.00 96.88 134 ASN A C 1
ATOM 1004 O O . ASN A 1 134 ? 25.836 6.352 16.286 1.00 96.88 134 ASN A O 1
ATOM 1008 N N . PHE A 1 135 ? 25.033 6.054 14.210 1.00 96.62 135 PHE A N 1
ATOM 1009 C CA . PHE A 1 135 ? 23.656 5.763 14.593 1.00 96.62 135 PHE A CA 1
ATOM 1010 C C . PHE A 1 135 ? 23.351 4.316 14.216 1.00 96.62 135 PHE A C 1
ATOM 1012 O O . PHE A 1 135 ? 23.201 3.996 13.038 1.00 96.62 135 PHE A O 1
ATOM 1019 N N . GLU A 1 136 ? 23.303 3.424 15.205 1.00 88.62 136 GLU A N 1
ATOM 1020 C CA . GLU A 1 136 ? 23.072 1.996 14.962 1.00 88.62 136 GLU A CA 1
ATOM 1021 C C . GLU A 1 136 ? 21.592 1.682 14.713 1.00 88.62 136 GLU A C 1
ATOM 1023 O O . GLU A 1 136 ? 21.272 0.836 13.882 1.00 88.62 136 GLU A O 1
ATOM 1028 N N . GLY A 1 137 ? 20.688 2.374 15.414 1.00 83.44 137 GLY A N 1
ATOM 1029 C CA . GLY A 1 137 ? 19.244 2.249 15.224 1.00 83.44 137 GLY A CA 1
ATOM 1030 C C . GLY A 1 137 ? 18.676 3.194 14.161 1.00 83.44 137 GLY A C 1
ATOM 1031 O O . GLY A 1 137 ? 19.393 3.933 13.491 1.00 83.44 137 GLY A O 1
ATOM 1032 N N . SER A 1 138 ? 17.345 3.203 14.036 1.00 93.94 138 SER A N 1
ATOM 1033 C CA . SER A 1 138 ? 16.634 4.125 13.140 1.00 93.94 138 SER A CA 1
ATOM 1034 C C . SER A 1 138 ? 16.926 5.588 13.487 1.00 93.94 138 SER A C 1
ATOM 1036 O O . SER A 1 138 ? 16.853 5.956 14.666 1.00 93.94 138 SER A O 1
ATOM 1038 N N . CYS A 1 139 ? 17.162 6.425 12.480 1.00 97.94 139 CYS A N 1
ATOM 1039 C CA . CYS A 1 139 ? 17.452 7.846 12.638 1.00 97.94 139 CYS A CA 1
ATOM 1040 C C . CYS A 1 139 ? 16.452 8.700 11.843 1.00 97.94 139 CYS A C 1
ATOM 1042 O O . CYS A 1 139 ? 16.256 8.483 10.655 1.00 97.94 139 CYS A O 1
ATOM 1044 N N . SER A 1 140 ? 15.791 9.677 12.464 1.00 98.12 140 SER A N 1
ATOM 1045 C CA . SER A 1 140 ? 14.840 10.553 11.754 1.00 98.12 140 SER A CA 1
ATOM 1046 C C . SER A 1 140 ? 15.192 12.024 11.922 1.00 98.12 140 SER A C 1
ATOM 1048 O O . SER A 1 140 ? 15.370 12.493 13.039 1.00 98.12 140 SER A O 1
ATOM 1050 N N . PHE A 1 141 ? 15.210 12.754 10.815 1.00 98.62 141 PHE A N 1
ATOM 1051 C CA . PHE A 1 141 ? 15.320 14.205 10.681 1.00 98.62 141 PHE A CA 1
ATOM 1052 C C . PHE A 1 141 ? 14.070 14.792 10.007 1.00 98.62 141 PHE A C 1
ATOM 1054 O O . PHE A 1 141 ? 14.125 15.874 9.423 1.00 98.62 141 PHE A O 1
ATOM 1061 N N . ASP A 1 142 ? 12.940 14.086 10.067 1.00 98.25 142 ASP A N 1
ATOM 1062 C CA . ASP A 1 142 ? 11.707 14.499 9.393 1.00 98.25 142 ASP A CA 1
ATOM 1063 C C . ASP A 1 142 ? 11.264 15.892 9.851 1.00 98.25 142 ASP A C 1
ATOM 1065 O O . ASP A 1 142 ? 11.180 16.172 11.048 1.00 98.25 142 ASP A O 1
ATOM 1069 N N . GLY A 1 143 ? 11.006 16.789 8.903 1.00 96.88 143 GLY A N 1
ATOM 1070 C CA . GLY A 1 143 ? 10.637 18.179 9.150 1.00 96.88 143 GLY A CA 1
ATOM 1071 C C . GLY A 1 143 ? 11.717 19.012 9.850 1.00 96.88 143 GLY A C 1
ATOM 1072 O O . GLY A 1 143 ? 11.413 20.102 10.338 1.00 96.88 143 GLY A O 1
ATOM 1073 N N . ALA A 1 144 ? 12.959 18.524 9.955 1.00 98.62 144 ALA A N 1
ATOM 1074 C CA . ALA A 1 144 ? 14.047 19.288 10.553 1.00 98.62 144 ALA A CA 1
ATOM 1075 C C . ALA A 1 144 ? 14.421 20.492 9.676 1.00 98.62 144 ALA A C 1
ATOM 1077 O O . ALA A 1 144 ? 14.450 20.420 8.446 1.00 98.62 144 ALA A O 1
ATOM 1078 N N . ASN A 1 145 ? 14.744 21.612 10.319 1.00 98.56 145 ASN A N 1
ATOM 1079 C CA . ASN A 1 145 ? 15.112 22.855 9.654 1.00 98.56 145 ASN A CA 1
ATOM 1080 C C . ASN A 1 145 ? 16.557 23.239 9.980 1.00 98.56 145 ASN A C 1
ATOM 1082 O O . ASN A 1 145 ? 16.868 23.600 11.115 1.00 98.56 145 ASN A O 1
ATOM 1086 N N . PHE A 1 146 ? 17.420 23.239 8.967 1.00 98.56 146 PHE A N 1
ATOM 1087 C CA . PHE A 1 146 ? 18.809 23.679 9.047 1.00 98.56 146 PHE A CA 1
ATOM 1088 C C . PHE A 1 146 ? 18.944 25.073 8.426 1.00 98.56 146 PHE A C 1
ATOM 1090 O O . PHE A 1 146 ? 19.036 25.230 7.208 1.00 98.56 146 PHE A O 1
ATOM 1097 N N . ALA A 1 147 ? 18.942 26.118 9.259 1.00 96.69 147 ALA A N 1
ATOM 1098 C CA . ALA A 1 147 ? 18.961 27.514 8.801 1.00 96.69 147 ALA A CA 1
ATOM 1099 C C . ALA A 1 147 ? 20.340 27.985 8.281 1.00 96.69 147 ALA A C 1
ATOM 1101 O O . ALA A 1 147 ? 20.466 29.057 7.666 1.00 96.69 147 ALA A O 1
ATOM 1102 N N . ARG A 1 148 ? 21.384 27.204 8.569 1.00 97.12 148 ARG A N 1
ATOM 1103 C CA . ARG A 1 148 ? 22.793 27.409 8.206 1.00 97.12 148 ARG A CA 1
ATOM 1104 C C . ARG A 1 148 ? 23.397 26.081 7.745 1.00 97.12 148 ARG A C 1
ATOM 1106 O O . ARG A 1 148 ? 22.662 25.117 7.560 1.00 97.12 148 ARG A O 1
ATOM 1113 N N . ASN A 1 149 ? 24.710 26.067 7.520 1.00 96.00 149 ASN A N 1
ATOM 1114 C CA . ASN A 1 149 ? 25.412 24.889 7.026 1.00 96.00 149 ASN A CA 1
ATOM 1115 C C . ASN A 1 149 ? 25.141 23.674 7.920 1.00 96.00 149 ASN A C 1
ATOM 1117 O O . ASN A 1 149 ? 25.228 23.776 9.147 1.00 96.00 149 ASN A O 1
ATOM 1121 N N . ALA A 1 150 ? 24.823 22.554 7.280 1.00 98.25 150 ALA A N 1
ATOM 1122 C CA . ALA A 1 150 ? 24.587 21.274 7.926 1.00 98.25 150 ALA A CA 1
ATOM 1123 C C . ALA A 1 150 ? 25.640 20.280 7.439 1.00 98.25 150 ALA A C 1
ATOM 1125 O O . ALA A 1 150 ? 25.766 20.031 6.239 1.00 98.25 150 ALA A O 1
ATOM 1126 N N . GLU A 1 151 ? 26.429 19.745 8.361 1.00 98.19 151 GLU A N 1
ATOM 1127 C CA . GLU A 1 151 ? 27.591 18.932 8.026 1.00 98.19 151 GLU A CA 1
ATOM 1128 C C . GLU A 1 151 ? 27.470 17.544 8.639 1.00 98.19 151 GLU A C 1
ATOM 1130 O O . GLU A 1 151 ? 27.686 17.373 9.831 1.00 98.19 151 GLU A O 1
ATOM 1135 N N . PHE A 1 152 ? 27.141 16.562 7.805 1.00 98.44 152 PHE A N 1
ATOM 1136 C CA . PHE A 1 152 ? 26.947 15.162 8.179 1.00 98.44 152 PHE A CA 1
ATOM 1137 C C . PHE A 1 152 ? 28.178 14.285 7.919 1.00 98.44 152 PHE A C 1
ATOM 1139 O O . PHE A 1 152 ? 28.130 13.077 8.124 1.00 98.44 152 PHE A O 1
ATOM 1146 N N . ALA A 1 153 ? 29.262 14.872 7.410 1.00 94.94 153 ALA A N 1
ATOM 1147 C CA . ALA A 1 153 ? 30.361 14.142 6.791 1.00 94.94 153 ALA A CA 1
ATOM 1148 C C . ALA A 1 153 ? 30.910 12.986 7.646 1.00 94.94 153 ALA A C 1
ATOM 1150 O O . ALA A 1 153 ? 31.085 13.121 8.856 1.00 94.94 153 ALA A O 1
ATOM 1151 N N . GLU A 1 154 ? 31.227 11.867 6.988 1.00 93.19 154 GLU A N 1
ATOM 1152 C CA . GLU A 1 154 ? 31.774 10.649 7.617 1.00 93.19 154 GLU A CA 1
ATOM 1153 C C . GLU A 1 154 ? 30.848 9.974 8.647 1.00 93.19 154 GLU A C 1
ATOM 1155 O O . GLU A 1 154 ? 31.289 9.099 9.387 1.00 93.19 154 GLU A O 1
ATOM 1160 N N . THR A 1 155 ? 29.567 10.341 8.698 1.00 98.31 155 THR A N 1
ATOM 1161 C CA . THR A 1 155 ? 28.597 9.702 9.597 1.00 98.31 155 THR A CA 1
ATOM 1162 C C . THR A 1 155 ? 28.096 8.372 9.040 1.00 98.31 155 THR A C 1
ATOM 1164 O O . THR A 1 155 ? 27.813 8.242 7.844 1.00 98.31 155 THR A O 1
ATOM 1167 N N . ALA A 1 156 ? 27.969 7.385 9.925 1.00 97.00 156 ALA A N 1
ATOM 1168 C CA . ALA A 1 156 ? 27.363 6.090 9.655 1.00 97.00 156 ALA A CA 1
ATOM 1169 C C . ALA A 1 156 ? 25.938 6.041 10.223 1.00 97.00 156 ALA A C 1
ATOM 1171 O O . ALA A 1 156 ? 25.720 6.190 11.426 1.00 97.00 156 ALA A O 1
ATOM 1172 N N . PHE A 1 157 ? 24.971 5.811 9.344 1.00 97.50 157 PHE A N 1
ATOM 1173 C CA . PHE A 1 157 ? 23.581 5.543 9.676 1.00 97.50 157 PHE A CA 1
ATOM 1174 C C . PHE A 1 157 ? 23.281 4.084 9.349 1.00 97.50 157 PHE A C 1
ATOM 1176 O O . PHE A 1 157 ? 23.054 3.751 8.191 1.00 97.50 157 PHE A O 1
ATOM 1183 N N . ASN A 1 158 ? 23.333 3.194 10.337 1.00 90.69 158 ASN A N 1
ATOM 1184 C CA . ASN A 1 158 ? 23.222 1.753 10.094 1.00 90.69 158 ASN A CA 1
ATOM 1185 C C . ASN A 1 158 ? 21.772 1.248 10.087 1.00 90.69 158 ASN A C 1
ATOM 1187 O O . ASN A 1 158 ? 21.531 0.164 9.569 1.00 90.69 158 ASN A O 1
ATOM 1191 N N . GLY A 1 159 ? 20.831 2.011 10.653 1.00 85.25 159 GLY A N 1
ATOM 1192 C CA . GLY A 1 159 ? 19.395 1.732 10.590 1.00 85.25 159 GLY A CA 1
ATOM 1193 C C . GLY A 1 159 ? 18.639 2.663 9.630 1.00 85.25 159 GLY A C 1
ATOM 1194 O O . GLY A 1 159 ? 19.235 3.585 9.059 1.00 85.25 159 GLY A O 1
ATOM 1195 N N . PRO A 1 160 ? 17.313 2.467 9.474 1.00 93.94 160 PRO A N 1
ATOM 1196 C CA . PRO A 1 160 ? 16.494 3.260 8.560 1.00 93.94 160 PRO A CA 1
ATOM 1197 C C . PRO A 1 160 ? 16.603 4.755 8.853 1.00 93.94 160 PRO A C 1
ATOM 1199 O O . PRO A 1 160 ? 16.463 5.169 10.011 1.00 93.94 160 PRO A O 1
ATOM 1202 N N . THR A 1 161 ? 16.849 5.558 7.816 1.00 97.81 161 THR A N 1
ATOM 1203 C CA . THR A 1 161 ? 17.160 6.985 7.957 1.00 97.81 161 THR A CA 1
ATOM 1204 C C . THR A 1 161 ? 16.198 7.872 7.180 1.00 97.81 161 THR A C 1
ATOM 1206 O O . THR A 1 161 ? 16.095 7.787 5.961 1.00 97.81 161 THR A O 1
ATOM 1209 N N . LEU A 1 162 ? 15.491 8.759 7.874 1.00 97.62 162 LEU A N 1
ATOM 1210 C CA . LEU A 1 162 ? 14.421 9.565 7.284 1.00 97.62 162 LEU A CA 1
ATOM 1211 C C . LEU A 1 162 ? 14.760 11.060 7.335 1.00 97.62 162 LEU A C 1
ATOM 1213 O O . LEU A 1 162 ? 15.192 11.562 8.367 1.00 97.62 162 LEU A O 1
ATOM 1217 N N . PHE A 1 163 ? 14.557 11.761 6.225 1.00 98.25 163 PHE A N 1
ATOM 1218 C CA . PHE A 1 163 ? 14.716 13.207 6.043 1.00 98.25 163 PHE A CA 1
ATOM 1219 C C . PHE A 1 163 ? 13.467 13.810 5.372 1.00 98.25 163 PHE A C 1
ATOM 1221 O O . PHE A 1 163 ? 13.579 14.762 4.594 1.00 98.25 163 PHE A O 1
ATOM 1228 N N . HIS A 1 164 ? 12.276 13.259 5.629 1.00 95.88 164 HIS A N 1
ATOM 1229 C CA . HIS A 1 164 ? 11.048 13.717 4.978 1.00 95.88 164 HIS A CA 1
ATOM 1230 C C . HIS A 1 164 ? 10.794 15.197 5.256 1.00 95.88 164 HIS A C 1
ATOM 1232 O O . HIS A 1 164 ? 10.880 15.620 6.406 1.00 95.88 164 HIS A O 1
ATOM 1238 N N . ASP A 1 165 ? 10.487 15.991 4.231 1.00 96.56 165 ASP A N 1
ATOM 1239 C CA . ASP A 1 165 ? 10.205 17.430 4.358 1.00 96.56 165 ASP A CA 1
ATOM 1240 C C . ASP A 1 165 ? 11.296 18.231 5.112 1.00 96.56 165 ASP A C 1
ATOM 1242 O O . ASP A 1 165 ? 11.039 19.313 5.652 1.00 96.56 165 ASP A O 1
ATOM 1246 N N . ALA A 1 166 ? 12.533 17.720 5.171 1.00 98.50 166 ALA A N 1
ATOM 1247 C CA . ALA A 1 166 ? 13.645 18.428 5.793 1.00 98.50 166 ALA A CA 1
ATOM 1248 C C . ALA A 1 166 ? 14.046 19.651 4.951 1.00 98.50 166 ALA A C 1
ATOM 1250 O O . ALA A 1 166 ? 14.138 19.591 3.722 1.00 98.50 166 ALA A O 1
ATOM 1251 N N . ASN A 1 167 ? 14.326 20.776 5.606 1.00 98.38 167 ASN A N 1
ATOM 1252 C CA . ASN A 1 167 ? 14.714 22.014 4.935 1.00 98.38 167 ASN A CA 1
ATOM 1253 C C . ASN A 1 167 ? 16.175 22.365 5.225 1.00 98.38 167 ASN A C 1
ATOM 1255 O O . ASN A 1 167 ? 16.519 22.777 6.333 1.00 98.38 167 ASN A O 1
ATOM 1259 N N . PHE A 1 168 ? 17.019 22.295 4.197 1.00 98.56 168 PHE A N 1
ATOM 1260 C CA . PHE A 1 168 ? 18.405 22.752 4.230 1.00 98.56 168 PHE A CA 1
ATOM 1261 C C . PHE A 1 168 ? 18.482 24.143 3.596 1.00 98.56 168 PHE A C 1
ATOM 1263 O O . PHE A 1 168 ? 18.488 24.303 2.372 1.00 98.56 168 PHE A O 1
ATOM 1270 N N . ALA A 1 169 ? 18.474 25.189 4.424 1.00 96.44 169 ALA A N 1
ATOM 1271 C CA . ALA A 1 169 ? 18.454 26.577 3.957 1.00 96.44 169 ALA A CA 1
ATOM 1272 C C . ALA A 1 169 ? 19.813 27.050 3.405 1.00 96.44 169 ALA A C 1
ATOM 1274 O O . ALA A 1 169 ? 19.858 28.010 2.628 1.00 96.44 169 ALA A O 1
ATOM 1275 N N . TRP A 1 170 ? 20.904 26.391 3.804 1.00 96.69 170 TRP A N 1
ATOM 1276 C CA . TRP A 1 170 ? 22.266 26.643 3.326 1.00 96.69 170 TRP A CA 1
ATOM 1277 C C . TRP A 1 170 ? 22.945 25.343 2.869 1.00 96.69 170 TRP A C 1
ATOM 1279 O O . TRP A 1 170 ? 22.243 24.418 2.467 1.00 96.69 170 TRP A O 1
ATOM 1289 N N . ASP A 1 171 ? 24.279 25.304 2.842 1.00 96.94 171 ASP A N 1
ATOM 1290 C CA . ASP A 1 171 ? 25.034 24.202 2.249 1.00 96.94 171 ASP A CA 1
ATOM 1291 C C . ASP A 1 171 ? 24.872 22.959 3.124 1.00 96.94 171 ASP A C 1
ATOM 1293 O O . ASP A 1 171 ? 24.989 23.034 4.352 1.00 96.94 171 ASP A O 1
ATOM 1297 N N . ALA A 1 172 ? 24.600 21.826 2.488 1.00 98.31 172 ALA A N 1
ATOM 1298 C CA . ALA A 1 172 ? 24.441 20.546 3.156 1.00 98.31 172 ALA A CA 1
ATOM 1299 C C . ALA A 1 172 ? 25.502 19.575 2.641 1.00 98.31 172 ALA A C 1
ATOM 1301 O O . ALA A 1 172 ? 25.574 19.300 1.444 1.00 98.31 172 ALA A O 1
ATOM 1302 N N . SER A 1 173 ? 26.332 19.060 3.543 1.00 98.25 173 SER A N 1
ATOM 1303 C CA . SER A 1 173 ? 27.373 18.091 3.208 1.00 98.25 173 SER A CA 1
ATOM 1304 C C . SER A 1 173 ? 27.066 16.744 3.843 1.00 98.25 173 SER A C 1
ATOM 1306 O O . SER A 1 173 ? 26.979 16.638 5.061 1.00 98.25 173 SER A O 1
ATOM 1308 N N . PHE A 1 174 ? 26.963 15.719 3.009 1.00 98.31 174 PHE A N 1
ATOM 1309 C CA . PHE A 1 174 ? 26.868 14.299 3.344 1.00 98.31 174 PHE A CA 1
ATOM 1310 C C . PHE A 1 174 ? 28.081 13.539 2.800 1.00 98.31 174 PHE A C 1
ATOM 1312 O O . PHE A 1 174 ? 28.010 12.341 2.511 1.00 98.31 174 PHE A O 1
ATOM 1319 N N . THR A 1 175 ? 29.208 14.230 2.613 1.00 96.50 175 THR A N 1
ATOM 1320 C CA . THR A 1 175 ? 30.397 13.620 2.025 1.00 96.50 175 THR A CA 1
ATOM 1321 C C . THR A 1 175 ? 30.835 12.411 2.835 1.00 96.50 175 THR A C 1
ATOM 1323 O O . THR A 1 175 ? 30.874 12.473 4.065 1.00 96.50 175 THR A O 1
ATOM 1326 N N . THR A 1 176 ? 31.142 11.315 2.141 1.00 93.94 176 THR A N 1
ATOM 1327 C CA . THR A 1 176 ? 31.618 10.057 2.741 1.00 93.94 176 THR A CA 1
ATOM 1328 C C . THR A 1 176 ? 30.724 9.486 3.851 1.00 93.94 176 THR A C 1
ATOM 1330 O O . THR A 1 176 ? 31.202 8.712 4.677 1.00 93.94 176 THR A O 1
ATOM 1333 N N . CYS A 1 177 ? 29.433 9.840 3.882 1.00 97.44 177 CYS A N 1
ATOM 1334 C CA . CYS A 1 177 ? 28.461 9.187 4.760 1.00 97.44 177 CYS A CA 1
ATOM 1335 C C . CYS A 1 177 ? 28.216 7.743 4.318 1.00 97.44 177 CYS A C 1
ATOM 1337 O O . CYS A 1 177 ? 28.286 7.435 3.128 1.00 97.44 177 CYS A O 1
ATOM 1339 N N . THR A 1 178 ? 27.874 6.872 5.263 1.00 95.94 178 THR A N 1
ATOM 1340 C CA . THR A 1 178 ? 27.383 5.522 4.963 1.00 95.94 178 THR A CA 1
ATOM 1341 C C . THR A 1 178 ? 25.958 5.385 5.470 1.00 95.94 178 THR A C 1
ATOM 1343 O O . THR A 1 178 ? 25.706 5.568 6.654 1.00 95.94 178 THR A O 1
ATOM 1346 N N . PHE A 1 179 ? 25.045 5.045 4.574 1.00 96.00 179 PHE A N 1
ATOM 1347 C CA . PHE A 1 179 ? 23.658 4.714 4.857 1.00 96.00 179 PHE A CA 1
ATOM 1348 C C . PHE A 1 179 ? 23.498 3.202 4.694 1.00 96.00 179 PHE A C 1
ATOM 1350 O O . PHE A 1 179 ? 23.470 2.692 3.577 1.00 96.00 179 PHE A O 1
ATOM 1357 N N . GLY A 1 180 ? 23.507 2.485 5.815 1.00 88.12 180 GLY A N 1
ATOM 1358 C CA . GLY A 1 180 ? 23.498 1.024 5.902 1.00 88.12 180 GLY A CA 1
ATOM 1359 C C . GLY A 1 180 ? 22.143 0.368 5.639 1.00 88.12 180 GLY A C 1
ATOM 1360 O O . GLY A 1 180 ? 22.105 -0.823 5.354 1.00 88.12 180 GLY A O 1
ATOM 1361 N N . ASP A 1 181 ? 21.062 1.142 5.698 1.00 88.75 181 ASP A N 1
ATOM 1362 C CA . ASP A 1 181 ? 19.677 0.706 5.501 1.00 88.75 181 ASP A CA 1
ATOM 1363 C C . ASP A 1 181 ? 18.935 1.754 4.641 1.00 88.75 181 ASP A C 1
ATOM 1365 O O . ASP A 1 181 ? 19.513 2.758 4.202 1.00 88.75 181 ASP A O 1
ATOM 1369 N N . SER A 1 182 ? 17.651 1.517 4.393 1.00 90.75 182 SER A N 1
ATOM 1370 C CA . SER A 1 182 ? 16.734 2.392 3.674 1.00 90.75 182 SER A CA 1
ATOM 1371 C C . SER A 1 182 ? 16.825 3.849 4.137 1.00 90.75 182 SER A C 1
ATOM 1373 O O . SER A 1 182 ? 16.773 4.168 5.327 1.00 90.75 182 SER A O 1
ATOM 1375 N N . THR A 1 183 ? 16.971 4.757 3.175 1.00 95.94 183 THR A N 1
ATOM 1376 C CA . THR A 1 183 ? 17.154 6.190 3.392 1.00 95.94 183 THR A CA 1
ATOM 1377 C C . THR A 1 183 ? 16.182 7.001 2.545 1.00 95.94 183 THR A C 1
ATOM 1379 O O . THR A 1 183 ? 16.126 6.854 1.329 1.00 95.94 183 THR A O 1
ATOM 1382 N N . GLN A 1 184 ? 15.419 7.902 3.159 1.00 96.25 184 GLN A N 1
ATOM 1383 C CA . GLN A 1 184 ? 14.403 8.684 2.448 1.00 96.25 184 GLN A CA 1
ATOM 1384 C C . GLN A 1 184 ? 14.634 10.182 2.605 1.00 96.25 184 GLN A C 1
ATOM 1386 O O . GLN A 1 184 ? 14.595 10.705 3.711 1.00 96.25 184 GLN A O 1
ATOM 1391 N N . PHE A 1 185 ? 14.812 10.886 1.490 1.00 97.81 185 PHE A N 1
ATOM 1392 C CA . PHE A 1 185 ? 14.908 12.348 1.404 1.00 97.81 185 PHE A CA 1
ATOM 1393 C C . PHE A 1 185 ? 13.622 12.984 0.855 1.00 97.81 185 PHE A C 1
ATOM 1395 O O . PHE A 1 185 ? 13.658 14.102 0.329 1.00 97.81 185 PHE A O 1
ATOM 1402 N N . ASN A 1 186 ? 12.489 12.281 0.924 1.00 95.75 186 ASN A N 1
ATOM 1403 C CA . ASN A 1 186 ? 11.304 12.683 0.169 1.00 95.75 186 ASN A CA 1
ATOM 1404 C C . ASN A 1 186 ? 10.763 14.045 0.631 1.00 95.75 186 ASN A C 1
ATOM 1406 O O . ASN A 1 186 ? 10.728 14.337 1.823 1.00 95.75 186 ASN A O 1
ATOM 1410 N N . GLY A 1 187 ? 10.371 14.905 -0.306 1.00 92.88 187 GLY A N 1
ATOM 1411 C CA . GLY A 1 187 ? 9.866 16.255 -0.022 1.00 92.88 187 GLY A CA 1
ATOM 1412 C C . GLY A 1 187 ? 10.903 17.242 0.535 1.00 92.88 187 GLY A C 1
ATOM 1413 O O . GLY A 1 187 ? 10.587 18.415 0.741 1.00 92.88 187 GLY A O 1
ATOM 1414 N N . SER A 1 188 ? 12.151 16.816 0.767 1.00 98.31 188 SER A N 1
ATOM 1415 C CA . SER A 1 188 ? 13.185 17.694 1.321 1.00 98.31 188 SER A CA 1
ATOM 1416 C C . SER A 1 188 ? 13.628 18.781 0.333 1.00 98.31 188 SER A C 1
ATOM 1418 O O . SER A 1 188 ? 13.534 18.645 -0.890 1.00 98.31 188 SER A O 1
ATOM 1420 N N . VAL A 1 189 ? 14.107 19.909 0.862 1.00 98.06 189 VAL A N 1
ATOM 1421 C CA . VAL A 1 189 ? 14.500 21.073 0.056 1.00 98.06 189 VAL A CA 1
ATOM 1422 C C . VAL A 1 189 ? 15.928 21.499 0.379 1.00 98.06 189 VAL A C 1
ATOM 1424 O O . VAL A 1 189 ? 16.215 21.995 1.469 1.00 98.06 189 VAL A O 1
ATOM 1427 N N . PHE A 1 190 ? 16.805 21.407 -0.619 1.00 98.44 190 PHE A N 1
ATOM 1428 C CA . PHE A 1 190 ? 18.181 21.896 -0.591 1.00 98.44 190 PHE A CA 1
ATOM 1429 C C . PHE A 1 190 ? 18.261 23.260 -1.274 1.00 98.44 190 PHE A C 1
ATOM 1431 O O . PHE A 1 190 ? 18.191 23.381 -2.500 1.00 98.44 190 PHE A O 1
ATOM 1438 N N . ASN A 1 191 ? 18.373 24.327 -0.480 1.00 95.75 191 ASN A N 1
ATOM 1439 C CA . ASN A 1 191 ? 18.340 25.699 -0.993 1.00 95.75 191 ASN A CA 1
ATOM 1440 C C . ASN A 1 191 ? 19.698 26.188 -1.524 1.00 95.75 191 ASN A C 1
ATOM 1442 O O . ASN A 1 191 ? 19.732 27.168 -2.275 1.00 95.75 191 ASN A O 1
ATOM 1446 N N . ARG A 1 192 ? 20.796 25.531 -1.135 1.00 96.50 192 ARG A N 1
ATOM 1447 C CA . ARG A 1 192 ? 22.166 25.774 -1.612 1.00 96.50 192 ARG A CA 1
ATOM 1448 C C . ARG A 1 192 ? 22.836 24.454 -1.999 1.00 96.50 192 ARG A C 1
ATOM 1450 O O . ARG A 1 192 ? 22.127 23.526 -2.385 1.00 96.50 192 ARG A O 1
ATOM 1457 N N . ASP A 1 193 ? 24.166 24.418 -2.021 1.00 96.62 193 ASP A N 1
ATOM 1458 C CA . ASP A 1 193 ? 24.898 23.272 -2.542 1.00 96.62 193 ASP A CA 1
ATOM 1459 C C . ASP A 1 193 ? 24.671 22.055 -1.637 1.00 96.62 193 ASP A C 1
ATOM 1461 O O . ASP A 1 193 ? 24.728 22.148 -0.409 1.00 96.62 193 ASP A O 1
ATOM 1465 N N . ALA A 1 194 ? 24.383 20.918 -2.264 1.00 98.12 194 ALA A N 1
ATOM 1466 C CA . ALA A 1 194 ? 24.194 19.632 -1.617 1.00 98.12 194 ALA A CA 1
ATOM 1467 C C . ALA A 1 194 ? 25.304 18.688 -2.086 1.00 98.12 194 ALA A C 1
ATOM 1469 O O . ALA A 1 194 ? 25.396 18.364 -3.273 1.00 98.12 194 ALA A O 1
ATOM 1470 N N . ASP A 1 195 ? 26.177 18.275 -1.172 1.00 97.88 195 ASP A N 1
ATOM 1471 C CA . ASP A 1 195 ? 27.347 17.462 -1.491 1.00 97.88 195 ASP A CA 1
ATOM 1472 C C . ASP A 1 195 ? 27.253 16.071 -0.863 1.00 97.88 195 ASP A C 1
ATOM 1474 O O . ASP A 1 195 ? 27.453 15.901 0.332 1.00 97.88 195 ASP A O 1
ATOM 1478 N N . PHE A 1 196 ? 26.992 15.063 -1.687 1.00 97.94 196 PHE A N 1
ATOM 1479 C CA . PHE A 1 196 ? 26.992 13.645 -1.328 1.00 97.94 196 PHE A CA 1
ATOM 1480 C C . PHE A 1 196 ? 28.228 12.928 -1.885 1.00 97.94 196 PHE A C 1
ATOM 1482 O O . PHE A 1 196 ? 28.209 11.719 -2.126 1.00 97.94 196 PHE A O 1
ATOM 1489 N N . SER A 1 197 ? 29.315 13.651 -2.158 1.00 91.44 197 SER A N 1
ATOM 1490 C CA . SER A 1 197 ? 30.498 13.039 -2.760 1.00 91.44 197 SER A CA 1
ATOM 1491 C C . SER A 1 197 ? 31.083 11.960 -1.845 1.00 91.44 197 SER A C 1
ATOM 1493 O O . SER A 1 197 ? 31.330 12.188 -0.662 1.00 91.44 197 SER A O 1
ATOM 1495 N N . GLY A 1 198 ? 31.299 10.762 -2.383 1.00 89.38 198 GLY A N 1
ATOM 1496 C CA . GLY A 1 198 ? 31.767 9.606 -1.618 1.00 89.38 198 GLY A CA 1
ATOM 1497 C C . GLY A 1 198 ? 30.722 8.966 -0.698 1.00 89.38 198 GLY A C 1
ATOM 1498 O O . GLY A 1 198 ? 31.074 8.023 0.006 1.00 89.38 198 GLY A O 1
ATOM 1499 N N . ALA A 1 199 ? 29.477 9.456 -0.667 1.00 96.44 199 ALA A N 1
ATOM 1500 C CA . ALA A 1 199 ? 28.418 8.843 0.131 1.00 96.44 199 ALA A CA 1
ATOM 1501 C C . ALA A 1 199 ? 28.094 7.431 -0.380 1.00 96.44 199 ALA A C 1
ATOM 1503 O O . ALA A 1 199 ? 28.107 7.180 -1.585 1.00 96.44 199 ALA A O 1
ATOM 1504 N N . ARG A 1 200 ? 27.800 6.508 0.534 1.00 94.75 200 ARG A N 1
ATOM 1505 C CA . ARG A 1 200 ? 27.471 5.112 0.242 1.00 94.75 200 ARG A CA 1
ATOM 1506 C C . ARG A 1 200 ? 26.054 4.820 0.710 1.00 94.75 200 ARG A C 1
ATOM 1508 O O . ARG A 1 200 ? 25.801 4.862 1.907 1.00 94.75 200 ARG A O 1
ATOM 1515 N N . PHE A 1 201 ? 25.169 4.496 -0.217 1.00 94.19 201 PHE A N 1
ATOM 1516 C CA . PHE A 1 201 ? 23.805 4.050 0.036 1.00 94.19 201 PHE A CA 1
ATOM 1517 C C . PHE A 1 201 ? 23.753 2.535 -0.172 1.00 94.19 201 PHE A C 1
ATOM 1519 O O . PHE A 1 201 ? 23.895 2.069 -1.304 1.00 94.19 201 PHE A O 1
ATOM 1526 N N . ILE A 1 202 ? 23.664 1.791 0.934 1.00 87.56 202 ILE A N 1
ATOM 1527 C CA . ILE A 1 202 ? 23.650 0.320 0.975 1.00 87.56 202 ILE A CA 1
ATOM 1528 C C . ILE A 1 202 ? 22.212 -0.216 0.909 1.00 87.56 202 ILE A C 1
ATOM 1530 O O . ILE A 1 202 ? 21.976 -1.241 0.276 1.00 87.56 202 ILE A O 1
ATOM 1534 N N . GLY A 1 203 ? 21.263 0.460 1.563 1.00 78.19 203 GLY A N 1
ATOM 1535 C CA . GLY A 1 203 ? 19.829 0.201 1.410 1.00 78.19 203 GLY A CA 1
ATOM 1536 C C . GLY A 1 203 ? 19.169 1.139 0.397 1.00 78.19 203 GLY A C 1
ATOM 1537 O O . GLY A 1 203 ? 19.811 2.057 -0.125 1.00 78.19 203 GLY A O 1
ATOM 1538 N N . ASP A 1 204 ? 17.875 0.923 0.154 1.00 87.12 204 ASP A N 1
ATOM 1539 C CA . ASP A 1 204 ? 17.069 1.729 -0.768 1.00 87.12 204 ASP A CA 1
ATOM 1540 C C . ASP A 1 204 ? 17.167 3.217 -0.462 1.00 87.12 204 ASP A C 1
ATOM 1542 O O . ASP A 1 204 ? 16.964 3.637 0.676 1.00 87.12 204 ASP A O 1
ATOM 1546 N N . VAL A 1 205 ? 17.416 4.036 -1.482 1.00 93.31 205 VAL A N 1
ATOM 1547 C CA . VAL A 1 205 ? 17.376 5.490 -1.335 1.00 93.31 205 VAL A CA 1
ATOM 1548 C C . VAL A 1 205 ? 16.280 6.100 -2.192 1.00 93.31 205 VAL A C 1
ATOM 1550 O O . VAL A 1 205 ? 16.196 5.841 -3.391 1.00 93.31 205 VAL A O 1
ATOM 1553 N N . SER A 1 206 ? 15.454 6.948 -1.581 1.00 92.12 206 SER A N 1
ATOM 1554 C CA . SER A 1 206 ? 14.437 7.727 -2.286 1.00 92.12 206 SER A CA 1
ATOM 1555 C C . SER A 1 206 ? 14.683 9.224 -2.125 1.00 92.12 206 SER A C 1
ATOM 1557 O O . SER A 1 206 ? 15.014 9.704 -1.041 1.00 92.12 206 SER A O 1
ATOM 1559 N N . PHE A 1 207 ? 14.510 9.960 -3.221 1.00 95.00 207 PHE A N 1
ATOM 1560 C CA . PHE A 1 207 ? 14.542 11.424 -3.281 1.00 95.00 207 PHE A CA 1
ATOM 1561 C C . PHE A 1 207 ? 13.215 11.970 -3.832 1.00 95.00 207 PHE A C 1
ATOM 1563 O O . PHE A 1 207 ? 13.194 13.016 -4.484 1.00 95.00 207 PHE A O 1
ATOM 1570 N N . ASP A 1 208 ? 12.110 11.249 -3.630 1.00 92.88 208 ASP A N 1
ATOM 1571 C CA . ASP A 1 208 ? 10.823 11.597 -4.234 1.00 92.88 208 ASP A CA 1
ATOM 1572 C C . ASP A 1 208 ? 10.352 12.994 -3.799 1.00 92.88 208 ASP A C 1
ATOM 1574 O O . ASP A 1 208 ? 10.402 13.352 -2.628 1.00 92.88 208 ASP A O 1
ATOM 1578 N N . GLY A 1 209 ? 9.954 13.840 -4.744 1.00 89.50 209 GLY A N 1
ATOM 1579 C CA . GLY A 1 209 ? 9.585 15.231 -4.456 1.00 89.50 209 GLY A CA 1
ATOM 1580 C C . GLY A 1 209 ? 10.703 16.119 -3.874 1.00 89.50 209 GLY A C 1
ATOM 1581 O O . GLY A 1 209 ? 10.417 17.244 -3.463 1.00 89.50 209 GLY A O 1
ATOM 1582 N N . CYS A 1 210 ? 11.963 15.665 -3.832 1.00 95.88 210 CYS A N 1
ATOM 1583 C CA . CYS A 1 210 ? 13.090 16.453 -3.331 1.00 95.88 210 CYS A CA 1
ATOM 1584 C C . CYS A 1 210 ? 13.459 17.594 -4.297 1.00 95.88 210 CYS A C 1
ATOM 1586 O O . CYS A 1 210 ? 13.483 17.424 -5.519 1.00 95.88 210 CYS A O 1
ATOM 1588 N N . ILE A 1 211 ? 13.798 18.770 -3.761 1.00 95.12 211 ILE A N 1
ATOM 1589 C CA . ILE A 1 211 ? 14.115 19.967 -4.555 1.00 95.12 211 ILE A CA 1
ATOM 1590 C C . ILE A 1 211 ? 15.556 20.420 -4.301 1.00 95.12 211 ILE A C 1
ATOM 1592 O O . ILE A 1 211 ? 15.866 20.943 -3.231 1.00 95.12 211 ILE A O 1
ATOM 1596 N N . PHE A 1 212 ? 16.412 20.342 -5.325 1.00 96.75 212 PHE A N 1
ATOM 1597 C CA . PHE A 1 212 ? 17.763 20.919 -5.321 1.00 96.75 212 PHE A CA 1
ATOM 1598 C C . PHE A 1 212 ? 17.778 22.262 -6.059 1.00 96.75 212 PHE A C 1
ATOM 1600 O O . PHE A 1 212 ? 17.583 22.321 -7.272 1.00 96.75 212 PHE A O 1
ATOM 1607 N N . LYS A 1 213 ? 17.999 23.365 -5.334 1.00 94.25 213 LYS A N 1
ATOM 1608 C CA . LYS A 1 213 ? 17.992 24.729 -5.903 1.00 94.25 213 LYS A CA 1
ATOM 1609 C C . LYS A 1 213 ? 19.367 25.219 -6.360 1.00 94.25 213 LYS A C 1
ATOM 1611 O O . LYS A 1 213 ? 19.446 26.251 -7.028 1.00 94.25 213 LYS A O 1
ATOM 1616 N N . ALA A 1 214 ? 20.435 24.519 -5.988 1.00 93.75 214 ALA A N 1
ATOM 1617 C CA . ALA A 1 214 ? 21.804 24.810 -6.407 1.00 93.75 214 ALA A CA 1
ATOM 1618 C C . ALA A 1 214 ? 22.547 23.513 -6.771 1.00 93.75 214 ALA A C 1
ATOM 1620 O O . ALA A 1 214 ? 21.918 22.555 -7.223 1.00 93.75 214 ALA A O 1
ATOM 1621 N N . LYS A 1 215 ? 23.881 23.490 -6.666 1.00 94.06 215 LYS A N 1
ATOM 1622 C CA . LYS A 1 215 ? 24.677 22.363 -7.153 1.00 94.06 215 LYS A CA 1
ATOM 1623 C C . LYS A 1 215 ? 24.426 21.120 -6.298 1.00 94.06 215 LYS A C 1
ATOM 1625 O O . LYS A 1 215 ? 24.624 21.151 -5.090 1.00 94.06 215 LYS A O 1
ATOM 1630 N N . LEU A 1 216 ? 24.094 20.015 -6.956 1.00 97.12 216 LEU A N 1
ATOM 1631 C CA . LEU A 1 216 ? 24.141 18.675 -6.380 1.00 97.12 216 LEU A CA 1
ATOM 1632 C C . LEU A 1 216 ? 25.444 17.989 -6.817 1.00 97.12 216 LEU A C 1
ATOM 1634 O O . LEU A 1 216 ? 25.723 17.901 -8.015 1.00 97.12 216 LEU A O 1
ATOM 1638 N N . SER A 1 217 ? 26.251 17.519 -5.866 1.00 91.50 217 SER A N 1
ATOM 1639 C CA . SER A 1 217 ? 27.432 16.692 -6.136 1.00 91.50 217 SER A CA 1
ATOM 1640 C C . SER A 1 217 ? 27.201 15.269 -5.648 1.00 91.50 217 SER A C 1
ATOM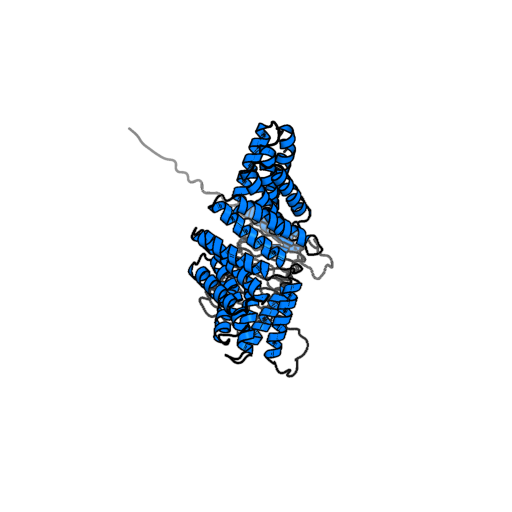 1642 O O . SER A 1 217 ? 26.951 15.047 -4.472 1.00 91.50 217 SER A O 1
ATOM 1644 N N . LEU A 1 218 ? 27.334 14.307 -6.556 1.00 93.44 218 LEU A N 1
ATOM 1645 C CA . LEU A 1 218 ? 27.258 12.866 -6.283 1.00 93.44 218 LEU A CA 1
ATOM 1646 C C . LEU A 1 218 ? 28.594 12.179 -6.623 1.00 93.44 218 LEU A C 1
ATOM 1648 O O . LEU A 1 218 ? 28.648 10.988 -6.927 1.00 93.44 218 LEU A O 1
ATOM 1652 N N . THR A 1 219 ? 29.691 12.939 -6.656 1.00 87.06 219 THR A N 1
ATOM 1653 C CA . THR A 1 219 ? 30.983 12.456 -7.164 1.00 87.06 219 THR A CA 1
ATOM 1654 C C . THR A 1 219 ? 31.481 11.277 -6.334 1.00 87.06 219 THR A C 1
ATOM 1656 O O . THR A 1 219 ? 31.612 11.395 -5.121 1.00 87.06 219 THR A O 1
ATOM 1659 N N . SER A 1 220 ? 31.784 10.145 -6.971 1.00 86.69 220 SER A N 1
ATOM 1660 C CA . SER A 1 220 ? 32.228 8.921 -6.282 1.00 86.69 220 SER A CA 1
ATOM 1661 C C . SER A 1 220 ? 31.244 8.391 -5.229 1.00 86.69 220 SER A C 1
ATOM 1663 O O . SER A 1 220 ? 31.654 7.640 -4.347 1.00 86.69 220 SER A O 1
ATOM 1665 N N . SER A 1 221 ? 29.971 8.791 -5.290 1.00 89.50 221 SER A N 1
ATOM 1666 C CA . SER A 1 221 ? 28.925 8.161 -4.484 1.00 89.50 221 SER A CA 1
ATOM 1667 C C . SER A 1 221 ? 28.631 6.749 -4.996 1.00 89.50 221 SER A C 1
ATOM 1669 O O . SER A 1 221 ? 28.846 6.439 -6.171 1.00 89.50 221 SER A O 1
ATOM 1671 N N . ILE A 1 222 ? 28.184 5.883 -4.094 1.00 85.06 222 ILE A N 1
ATOM 1672 C CA . ILE A 1 222 ? 27.863 4.485 -4.367 1.00 85.06 222 ILE A CA 1
ATOM 1673 C C . ILE A 1 222 ? 26.396 4.278 -4.015 1.00 85.06 222 ILE A C 1
ATOM 1675 O O . ILE A 1 222 ? 26.005 4.520 -2.878 1.00 85.06 222 ILE A O 1
ATOM 1679 N N . PHE A 1 223 ? 25.617 3.810 -4.984 1.00 87.94 223 PHE A N 1
ATOM 1680 C CA . PHE A 1 223 ? 24.239 3.364 -4.811 1.00 87.94 223 PHE A CA 1
ATOM 1681 C C . PHE A 1 223 ? 24.235 1.870 -5.106 1.00 87.94 223 PHE A C 1
ATOM 1683 O O . PHE A 1 223 ? 24.420 1.480 -6.259 1.00 87.94 223 PHE A O 1
ATOM 1690 N N . ALA A 1 224 ? 24.161 1.036 -4.076 1.00 69.06 224 ALA A N 1
ATOM 1691 C CA . ALA A 1 224 ? 24.252 -0.404 -4.252 1.00 69.06 224 ALA A CA 1
ATOM 1692 C C . ALA A 1 224 ? 23.435 -1.121 -3.185 1.00 69.06 224 ALA A C 1
ATOM 1694 O O . ALA A 1 224 ? 23.841 -1.133 -2.028 1.00 69.06 224 ALA A O 1
ATOM 1695 N N . GLU A 1 225 ? 22.366 -1.804 -3.590 1.00 50.91 225 GLU A N 1
ATOM 1696 C CA . GLU A 1 225 ? 21.849 -2.915 -2.796 1.00 50.91 225 GLU A CA 1
ATOM 1697 C C . GLU A 1 225 ? 22.900 -4.024 -2.789 1.00 50.91 225 GLU A C 1
ATOM 1699 O O . GLU A 1 225 ? 23.308 -4.526 -3.837 1.00 50.91 225 GLU A O 1
ATOM 1704 N N . ASN A 1 226 ? 23.355 -4.407 -1.598 1.00 43.09 226 ASN A N 1
ATOM 1705 C CA . ASN A 1 226 ? 24.247 -5.547 -1.390 1.00 43.09 226 ASN A CA 1
ATOM 1706 C C . ASN A 1 226 ? 25.569 -5.507 -2.180 1.00 43.09 226 ASN A C 1
ATOM 1708 O O . ASN A 1 226 ? 25.817 -6.329 -3.066 1.00 43.09 226 ASN A O 1
ATOM 1712 N N . ILE A 1 227 ? 26.527 -4.688 -1.732 1.00 42.25 227 ILE A N 1
ATOM 1713 C CA . ILE A 1 227 ? 27.925 -5.125 -1.855 1.00 42.25 227 ILE A CA 1
ATOM 1714 C C . ILE A 1 227 ? 28.125 -6.224 -0.811 1.00 42.25 227 ILE A C 1
ATOM 1716 O O . ILE A 1 227 ? 28.518 -5.964 0.326 1.00 42.25 227 ILE A O 1
ATOM 1720 N N . TYR A 1 228 ? 27.889 -7.473 -1.213 1.00 36.22 228 TYR A N 1
ATOM 1721 C CA . TYR A 1 228 ? 28.691 -8.554 -0.667 1.00 36.22 228 TYR A CA 1
ATOM 1722 C C . TYR A 1 228 ? 30.144 -8.191 -0.973 1.00 36.22 228 TYR A C 1
ATOM 1724 O O . TYR A 1 228 ? 30.607 -8.310 -2.108 1.00 36.22 228 TYR A O 1
ATOM 1732 N N . GLU A 1 229 ? 30.882 -7.724 0.032 1.00 37.25 229 GLU A N 1
ATOM 1733 C CA . GLU A 1 229 ? 32.336 -7.827 0.017 1.00 37.25 229 GLU A CA 1
ATOM 1734 C C . GLU A 1 229 ? 32.697 -9.316 0.071 1.00 37.25 229 GLU A C 1
ATOM 1736 O O . GLU A 1 229 ? 33.099 -9.873 1.087 1.00 37.25 229 GLU A O 1
ATOM 1741 N N . SER A 1 230 ? 32.536 -9.994 -1.056 1.00 33.91 230 SER A N 1
ATOM 1742 C CA . SER A 1 230 ? 33.207 -11.245 -1.334 1.00 33.91 230 SER A CA 1
ATOM 1743 C C . SER A 1 230 ? 33.603 -11.211 -2.796 1.00 33.91 230 SER A C 1
ATOM 1745 O O . SER A 1 230 ? 32.743 -11.344 -3.653 1.00 33.91 230 SER A O 1
ATOM 1747 N N . ALA A 1 231 ? 34.900 -10.977 -3.016 1.00 32.53 231 ALA A N 1
ATOM 1748 C CA . ALA A 1 231 ? 35.694 -11.268 -4.208 1.00 32.53 231 ALA A CA 1
ATOM 1749 C C . ALA A 1 231 ? 35.023 -11.053 -5.578 1.00 32.53 231 ALA A C 1
ATOM 1751 O O . ALA A 1 231 ? 34.069 -11.734 -5.931 1.00 32.53 231 ALA A O 1
ATOM 1752 N N . SER A 1 232 ? 35.628 -10.187 -6.399 1.00 31.81 232 SER A N 1
ATOM 1753 C CA . SER A 1 232 ? 35.399 -10.110 -7.847 1.00 31.81 232 SER A CA 1
ATOM 1754 C C . SER A 1 232 ? 34.963 -11.450 -8.458 1.00 31.81 232 SER A C 1
ATOM 1756 O O . SER A 1 232 ? 35.770 -12.385 -8.461 1.00 31.81 232 SER A O 1
ATOM 1758 N N . PRO A 1 233 ? 33.752 -11.554 -9.032 1.00 37.47 233 PRO A N 1
ATOM 1759 C CA . PRO A 1 233 ? 33.503 -12.568 -10.028 1.00 37.47 233 PRO A CA 1
ATOM 1760 C C . PRO A 1 233 ? 34.231 -12.102 -11.285 1.00 37.47 233 PRO A C 1
ATOM 1762 O O . PRO A 1 233 ? 33.901 -11.085 -11.898 1.00 37.47 233 PRO A O 1
ATOM 1765 N N . GLU A 1 234 ? 35.292 -12.817 -11.627 1.00 38.38 234 GLU A N 1
ATOM 1766 C CA . GLU A 1 234 ? 35.821 -12.818 -12.980 1.00 38.38 234 GLU A CA 1
ATOM 1767 C C . GLU A 1 234 ? 34.662 -13.061 -13.960 1.00 38.38 234 GLU A C 1
ATOM 1769 O O . GLU A 1 234 ? 33.984 -14.074 -13.845 1.00 38.38 234 GLU A O 1
ATOM 1774 N N . ASN A 1 235 ? 34.442 -12.133 -14.898 1.00 36.81 235 ASN A N 1
ATOM 1775 C CA . ASN A 1 235 ? 33.825 -12.346 -16.214 1.00 36.81 235 ASN A CA 1
ATOM 1776 C C . ASN A 1 235 ? 32.842 -13.536 -16.347 1.00 36.81 235 ASN A C 1
ATOM 1778 O O . ASN A 1 235 ? 33.077 -14.429 -17.164 1.00 36.81 235 ASN A O 1
ATOM 1782 N N . GLU A 1 236 ? 31.719 -13.541 -15.626 1.00 41.34 236 GLU A N 1
ATOM 1783 C CA . GLU A 1 236 ? 30.547 -14.280 -16.102 1.00 41.34 236 GLU A CA 1
ATOM 1784 C C . GLU A 1 236 ? 29.791 -13.373 -17.074 1.00 41.34 236 GLU A C 1
ATOM 1786 O O . GLU A 1 236 ? 29.339 -12.283 -16.728 1.00 41.34 236 GLU A O 1
ATOM 1791 N N . GLU A 1 237 ? 29.727 -13.804 -18.330 1.00 50.84 237 GLU A N 1
ATOM 1792 C CA . GLU A 1 237 ? 28.961 -13.154 -19.385 1.00 50.84 237 GLU A CA 1
ATOM 1793 C C . GLU A 1 237 ? 27.501 -13.018 -18.923 1.00 50.84 237 GLU A C 1
ATOM 1795 O O . GLU A 1 237 ? 26.822 -14.013 -18.662 1.00 50.84 237 GLU A O 1
ATOM 1800 N N . VAL A 1 238 ? 27.029 -11.779 -18.758 1.00 59.69 238 VAL A N 1
ATOM 1801 C CA . VAL A 1 238 ? 25.632 -11.491 -18.420 1.00 59.69 238 VAL A CA 1
ATOM 1802 C C . VAL A 1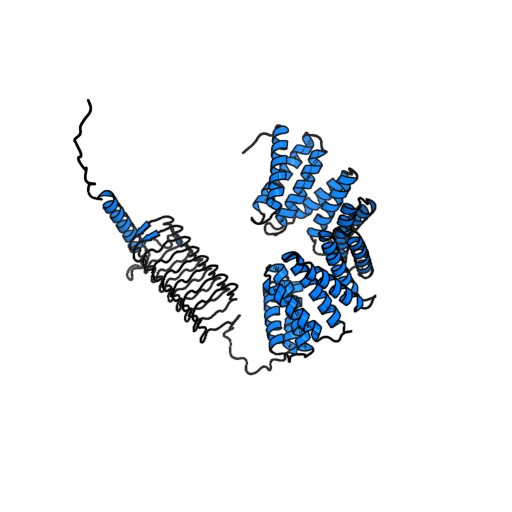 238 ? 24.791 -11.867 -19.633 1.00 59.69 238 VAL A C 1
ATOM 1804 O O . VAL A 1 238 ? 24.786 -11.154 -20.632 1.00 59.69 238 VAL A O 1
ATOM 1807 N N . ILE A 1 239 ? 24.111 -13.009 -19.560 1.00 73.44 239 ILE A N 1
ATOM 1808 C CA . ILE A 1 239 ? 23.201 -13.476 -20.608 1.00 73.44 239 ILE A CA 1
ATOM 1809 C C . ILE A 1 239 ? 21.815 -12.888 -20.297 1.00 73.44 239 ILE A C 1
ATOM 1811 O O . ILE A 1 239 ? 21.216 -13.304 -19.301 1.00 73.44 239 ILE A O 1
ATOM 1815 N N . PRO A 1 240 ? 21.278 -11.956 -21.110 1.00 73.75 240 PRO A N 1
ATOM 1816 C CA . PRO A 1 240 ? 20.023 -11.266 -20.796 1.00 73.75 240 PRO A CA 1
ATOM 1817 C C . PRO A 1 240 ? 18.823 -12.210 -20.619 1.00 73.75 240 PRO A C 1
ATOM 1819 O O . PRO A 1 240 ? 17.968 -11.977 -19.769 1.00 73.75 240 PRO A O 1
ATOM 1822 N N . GLU A 1 241 ? 18.803 -13.329 -21.345 1.00 76.75 241 GLU A N 1
ATOM 1823 C CA . GLU A 1 241 ? 17.795 -14.392 -21.206 1.00 76.75 241 GLU A CA 1
ATOM 1824 C C . GLU A 1 241 ? 17.752 -14.954 -19.774 1.00 76.75 241 GLU A C 1
ATOM 1826 O O . GLU A 1 241 ? 16.678 -15.101 -19.193 1.00 76.75 241 GLU A O 1
ATOM 1831 N N . ARG A 1 242 ? 18.922 -15.177 -19.152 1.00 83.44 242 ARG A N 1
ATOM 1832 C CA . ARG A 1 242 ? 19.016 -15.678 -17.771 1.00 83.44 242 ARG A CA 1
ATOM 1833 C C . ARG A 1 242 ? 18.514 -14.661 -16.749 1.00 83.44 242 ARG A C 1
ATOM 1835 O O . ARG A 1 242 ? 18.041 -15.070 -15.692 1.00 83.44 242 ARG A O 1
ATOM 1842 N N . LEU A 1 243 ? 18.615 -13.362 -17.040 1.00 84.19 243 LEU A N 1
ATOM 1843 C CA . LEU A 1 243 ? 18.075 -12.314 -16.169 1.00 84.19 243 LEU A CA 1
ATOM 1844 C C . LEU A 1 243 ? 16.546 -12.303 -16.211 1.00 84.19 243 LEU A C 1
ATOM 1846 O O . LEU A 1 243 ? 15.914 -12.279 -15.159 1.00 84.19 243 LEU A O 1
ATOM 1850 N N . VAL A 1 244 ? 15.944 -12.405 -17.401 1.00 86.38 244 VAL A N 1
ATOM 1851 C CA . VAL A 1 244 ? 14.480 -12.517 -17.529 1.00 86.38 244 VAL A CA 1
ATOM 1852 C C . VAL A 1 244 ? 13.971 -13.761 -16.796 1.00 86.38 244 VAL A C 1
ATOM 1854 O O . VAL A 1 244 ? 13.051 -13.666 -15.985 1.00 86.38 244 VAL A O 1
ATOM 1857 N N . GLU A 1 245 ? 14.612 -14.915 -16.998 1.00 88.56 245 GLU A N 1
ATOM 1858 C CA . GLU A 1 245 ? 14.259 -16.158 -16.298 1.00 88.56 245 GLU A CA 1
ATOM 1859 C C . GLU A 1 245 ? 14.408 -16.043 -14.772 1.00 88.56 245 GLU A C 1
ATOM 1861 O O . GLU A 1 245 ? 13.550 -16.524 -14.024 1.00 88.56 245 GLU A O 1
ATOM 1866 N N . ALA A 1 246 ? 15.471 -15.391 -14.292 1.00 86.62 246 ALA A N 1
ATOM 1867 C CA . ALA A 1 246 ? 15.682 -15.153 -12.868 1.00 86.62 246 ALA A CA 1
ATOM 1868 C C . ALA A 1 246 ? 14.590 -14.247 -12.277 1.00 86.62 246 ALA A C 1
ATOM 1870 O O . ALA A 1 246 ? 14.016 -14.589 -11.241 1.00 86.62 246 ALA A O 1
ATOM 1871 N N . GLY A 1 247 ? 14.237 -13.157 -12.965 1.00 88.06 247 GLY A N 1
ATOM 1872 C CA . GLY A 1 247 ? 13.136 -12.273 -12.580 1.00 88.06 247 GLY A CA 1
ATOM 1873 C C . GLY A 1 247 ? 11.793 -13.005 -12.509 1.00 88.06 247 GLY A C 1
ATOM 1874 O O . GLY A 1 247 ? 11.078 -12.914 -11.512 1.00 88.06 247 GLY A O 1
ATOM 1875 N N . GLN A 1 248 ? 11.479 -13.830 -13.511 1.00 90.38 248 GLN A N 1
ATOM 1876 C CA . GLN A 1 248 ? 10.276 -14.672 -13.515 1.00 90.38 248 GLN A CA 1
ATOM 1877 C C . GLN A 1 248 ? 10.272 -15.703 -12.379 1.00 90.38 248 GLN A C 1
ATOM 1879 O O . GLN A 1 248 ? 9.224 -15.989 -11.792 1.00 90.38 248 GLN A O 1
ATOM 1884 N N . SER A 1 249 ? 11.432 -16.284 -12.062 1.00 89.69 249 SER A N 1
ATOM 1885 C CA . SER A 1 249 ? 11.566 -17.217 -10.944 1.00 89.69 249 SER A CA 1
ATOM 1886 C C . SER A 1 249 ? 11.287 -16.527 -9.611 1.00 89.69 249 SER A C 1
ATOM 1888 O O . SER A 1 249 ? 10.539 -17.074 -8.803 1.00 89.69 249 SER A O 1
ATOM 1890 N N . LEU A 1 250 ? 11.835 -15.329 -9.396 1.00 86.06 250 LEU A N 1
ATOM 1891 C CA . LEU A 1 250 ? 11.594 -14.529 -8.193 1.00 86.06 250 LEU A CA 1
ATOM 1892 C C . LEU A 1 250 ? 10.123 -14.112 -8.082 1.00 86.06 250 LEU A C 1
ATOM 1894 O O . LEU A 1 250 ? 9.518 -14.308 -7.032 1.00 86.06 250 LEU A O 1
ATOM 1898 N N . MET A 1 251 ? 9.495 -13.691 -9.185 1.00 89.50 251 MET A N 1
ATOM 1899 C CA . MET A 1 251 ? 8.053 -13.413 -9.223 1.00 89.50 251 MET A CA 1
ATOM 1900 C C . MET A 1 251 ? 7.200 -14.633 -8.857 1.00 89.50 251 MET A C 1
ATOM 1902 O O . MET A 1 251 ? 6.184 -14.506 -8.167 1.00 89.50 251 MET A O 1
ATOM 1906 N N . ARG A 1 252 ? 7.601 -15.836 -9.287 1.00 87.81 252 ARG A N 1
ATOM 1907 C CA . ARG A 1 252 ? 6.917 -17.081 -8.907 1.00 87.81 252 ARG A CA 1
ATOM 1908 C C . ARG A 1 252 ? 7.103 -17.390 -7.423 1.00 87.81 252 ARG A C 1
ATOM 1910 O O . ARG A 1 252 ? 6.151 -17.836 -6.787 1.00 87.81 252 ARG A O 1
ATOM 1917 N N . THR A 1 253 ? 8.295 -17.158 -6.875 1.00 77.94 253 THR A N 1
ATOM 1918 C CA . THR A 1 253 ? 8.547 -17.289 -5.435 1.00 77.94 253 THR A CA 1
ATOM 1919 C C . THR A 1 253 ? 7.672 -16.316 -4.658 1.00 77.94 253 THR A C 1
ATOM 1921 O O . THR A 1 253 ? 6.891 -16.776 -3.833 1.00 77.94 253 THR A O 1
ATOM 1924 N N . TYR A 1 254 ? 7.686 -15.028 -5.010 1.00 81.50 254 TYR A N 1
ATOM 1925 C CA . TYR A 1 254 ? 6.816 -14.013 -4.418 1.00 81.50 254 TYR A CA 1
ATOM 1926 C C . TYR A 1 254 ? 5.336 -14.412 -4.475 1.00 81.50 254 TYR A C 1
ATOM 1928 O O . TYR A 1 254 ? 4.639 -14.344 -3.470 1.00 81.50 254 TYR A O 1
ATOM 1936 N N . SER A 1 255 ? 4.856 -14.919 -5.613 1.00 80.06 255 SER A N 1
ATOM 1937 C CA . SER A 1 255 ? 3.460 -15.368 -5.750 1.00 80.06 255 SER A CA 1
ATOM 1938 C C . SER A 1 255 ? 3.097 -16.510 -4.788 1.00 80.06 255 SER A C 1
ATOM 1940 O O . SER A 1 255 ? 1.937 -16.651 -4.408 1.00 80.06 255 SER A O 1
ATOM 1942 N N . ASN A 1 256 ? 4.075 -17.334 -4.397 1.00 72.75 256 ASN A N 1
ATOM 1943 C CA . ASN A 1 256 ? 3.884 -18.443 -3.463 1.00 72.75 256 ASN A CA 1
ATOM 1944 C C . ASN A 1 256 ? 4.079 -18.031 -1.996 1.00 72.75 256 ASN A C 1
ATOM 1946 O O . ASN A 1 256 ? 3.438 -18.603 -1.116 1.00 72.75 256 ASN A O 1
ATOM 1950 N N . THR A 1 257 ? 5.001 -17.105 -1.722 1.00 77.19 257 THR A N 1
ATOM 1951 C CA . THR A 1 257 ? 5.444 -16.752 -0.363 1.00 77.19 257 THR A CA 1
ATOM 1952 C C . THR A 1 257 ? 4.807 -15.464 0.157 1.00 77.19 257 THR A C 1
ATOM 1954 O O . THR A 1 257 ? 4.656 -15.309 1.366 1.00 77.19 257 THR A O 1
ATOM 1957 N N . GLY A 1 258 ? 4.443 -14.541 -0.734 1.00 72.19 258 GLY A N 1
ATOM 1958 C CA . GLY A 1 258 ? 4.012 -13.179 -0.418 1.00 72.19 258 GLY A CA 1
ATOM 1959 C C . GLY A 1 258 ? 5.123 -12.291 0.155 1.00 72.19 258 GLY A C 1
ATOM 1960 O O . GLY A 1 258 ? 4.832 -11.209 0.664 1.00 72.19 258 GLY A O 1
ATOM 1961 N N . LEU A 1 259 ? 6.384 -12.736 0.122 1.00 73.62 259 LEU A N 1
ATOM 1962 C CA . LEU A 1 259 ? 7.498 -12.033 0.758 1.00 73.62 259 LEU A CA 1
ATOM 1963 C C . LEU A 1 259 ? 7.992 -10.880 -0.117 1.00 73.62 259 LEU A C 1
ATOM 1965 O O . LEU A 1 259 ? 8.485 -11.087 -1.220 1.00 73.62 259 LEU A O 1
ATOM 1969 N N . GLN A 1 260 ? 7.908 -9.662 0.412 1.00 79.12 260 GLN A N 1
ATOM 1970 C CA . GLN A 1 260 ? 8.308 -8.435 -0.289 1.00 79.12 260 GLN A CA 1
ATOM 1971 C C . GLN A 1 260 ? 9.756 -8.443 -0.801 1.00 79.12 260 GLN A C 1
ATOM 1973 O O . GLN A 1 260 ? 9.941 -8.055 -1.950 1.00 79.12 260 GLN A O 1
ATOM 1978 N N . PRO A 1 261 ? 10.760 -8.968 -0.063 1.00 77.62 261 PRO A N 1
ATOM 1979 C CA . PRO A 1 261 ? 12.126 -9.015 -0.581 1.00 77.62 261 PRO A CA 1
ATOM 1980 C C . PRO A 1 261 ? 12.258 -9.790 -1.899 1.00 77.62 261 PRO A C 1
ATOM 1982 O O . PRO A 1 261 ? 13.056 -9.408 -2.747 1.00 77.62 261 PRO A O 1
ATOM 1985 N N . ASP A 1 262 ? 11.455 -10.843 -2.108 1.00 75.75 262 ASP A N 1
ATOM 1986 C CA . ASP A 1 262 ? 11.461 -11.600 -3.367 1.00 75.75 262 ASP A CA 1
ATOM 1987 C C . ASP A 1 262 ? 10.934 -10.742 -4.532 1.00 75.75 262 ASP A C 1
ATOM 1989 O O . ASP A 1 262 ? 11.416 -10.851 -5.660 1.00 75.75 262 ASP A O 1
ATOM 1993 N N . LEU A 1 263 ? 9.947 -9.881 -4.260 1.00 82.88 263 LEU A N 1
ATOM 1994 C CA . LEU A 1 263 ? 9.366 -8.964 -5.237 1.00 82.88 263 LEU A CA 1
ATOM 1995 C C . LEU A 1 263 ? 10.321 -7.821 -5.583 1.00 82.88 263 LEU A C 1
ATOM 1997 O O . LEU A 1 263 ? 10.518 -7.536 -6.762 1.00 82.88 263 LEU A O 1
ATOM 2001 N N . ASP A 1 264 ? 10.929 -7.195 -4.578 1.00 81.38 264 ASP A N 1
ATOM 2002 C CA . ASP A 1 264 ? 11.903 -6.125 -4.797 1.00 81.38 264 ASP A CA 1
ATOM 2003 C C . ASP A 1 264 ? 13.109 -6.659 -5.574 1.00 81.38 264 ASP A C 1
ATOM 2005 O O . ASP A 1 264 ? 13.490 -6.096 -6.601 1.00 81.38 264 ASP A O 1
ATOM 2009 N N . GLN A 1 265 ? 13.604 -7.844 -5.206 1.00 77.88 265 GLN A N 1
ATOM 2010 C CA . GLN A 1 265 ? 14.675 -8.499 -5.947 1.00 77.88 265 GLN A CA 1
ATOM 2011 C C . GLN A 1 265 ? 14.265 -8.851 -7.388 1.00 77.88 265 GLN A C 1
ATOM 2013 O O . GLN A 1 265 ? 15.078 -8.714 -8.307 1.00 77.88 265 GLN A O 1
ATOM 2018 N N . ALA A 1 266 ? 13.014 -9.269 -7.620 1.00 84.50 266 ALA A N 1
ATOM 2019 C CA . ALA A 1 266 ? 12.510 -9.501 -8.972 1.00 84.50 266 ALA A CA 1
ATOM 2020 C C . ALA A 1 266 ? 12.540 -8.218 -9.813 1.00 84.50 266 ALA A C 1
ATOM 2022 O O . ALA A 1 266 ? 12.999 -8.252 -10.954 1.00 84.50 266 ALA A O 1
ATOM 2023 N N . ILE A 1 267 ? 12.090 -7.092 -9.251 1.00 85.81 267 ILE A N 1
ATOM 2024 C CA . ILE A 1 267 ? 12.069 -5.788 -9.928 1.00 85.81 267 ILE A CA 1
ATOM 2025 C C . ILE A 1 267 ? 13.483 -5.375 -10.337 1.00 85.81 267 ILE A C 1
ATOM 2027 O O . ILE A 1 267 ? 13.687 -4.991 -11.486 1.00 85.81 267 ILE A O 1
ATOM 2031 N N . LEU A 1 268 ? 14.469 -5.516 -9.450 1.00 82.88 268 LEU A N 1
ATOM 2032 C CA . LEU A 1 268 ? 15.867 -5.179 -9.747 1.00 82.88 268 LEU A CA 1
ATOM 2033 C C . LEU A 1 268 ? 16.439 -6.012 -10.893 1.00 82.88 268 LEU A C 1
ATOM 2035 O O . LEU A 1 268 ? 17.033 -5.477 -11.829 1.00 82.88 268 LEU A O 1
ATOM 2039 N N . VAL A 1 269 ? 16.240 -7.330 -10.836 1.00 80.44 269 VAL A N 1
ATOM 2040 C CA . VAL A 1 269 ? 16.730 -8.249 -11.869 1.00 80.44 269 VAL A CA 1
ATOM 2041 C C . VAL A 1 269 ? 16.053 -7.961 -13.212 1.00 80.44 269 VAL A C 1
ATOM 2043 O O . VAL A 1 269 ? 16.703 -8.008 -14.256 1.00 80.44 269 VAL A O 1
ATOM 2046 N N . LEU A 1 270 ? 14.763 -7.620 -13.199 1.00 88.25 270 LEU A N 1
ATOM 2047 C CA . LEU A 1 270 ? 14.008 -7.272 -14.401 1.00 88.25 270 LEU A CA 1
ATOM 2048 C C . LEU A 1 270 ? 14.404 -5.903 -14.968 1.00 88.25 270 LEU A C 1
ATOM 2050 O O . LEU A 1 270 ? 14.492 -5.774 -16.186 1.00 88.25 270 LEU A O 1
ATOM 2054 N N . LEU A 1 271 ? 14.721 -4.915 -14.128 1.00 87.62 271 LEU A N 1
ATOM 2055 C CA . LEU A 1 271 ? 15.321 -3.648 -14.564 1.00 87.62 271 LEU A CA 1
ATOM 2056 C C . LEU A 1 271 ? 16.665 -3.894 -15.257 1.00 87.62 271 LEU A C 1
ATOM 2058 O O . LEU A 1 271 ? 16.875 -3.439 -16.380 1.00 87.62 271 LEU A O 1
ATOM 2062 N N . GLN A 1 272 ? 17.532 -4.711 -14.653 1.00 84.38 272 GLN A N 1
ATOM 2063 C CA . GLN A 1 272 ? 18.799 -5.098 -15.272 1.00 84.38 272 GLN A CA 1
ATOM 2064 C C . GLN A 1 272 ? 18.583 -5.851 -16.596 1.00 84.38 272 GLN A C 1
ATOM 2066 O O . GLN A 1 272 ? 19.338 -5.661 -17.552 1.00 84.38 272 GLN A O 1
ATOM 2071 N N . ALA A 1 273 ? 17.552 -6.695 -16.687 1.00 86.94 273 ALA A N 1
ATOM 2072 C CA . ALA A 1 273 ? 17.189 -7.365 -17.932 1.00 86.94 273 ALA A CA 1
ATOM 2073 C C . ALA A 1 273 ? 16.760 -6.356 -19.010 1.00 86.94 273 ALA A C 1
ATOM 2075 O O . ALA A 1 273 ? 17.216 -6.452 -20.148 1.00 86.94 273 ALA A O 1
ATOM 2076 N N . VAL A 1 274 ? 15.940 -5.357 -18.671 1.00 88.12 274 VAL A N 1
ATOM 2077 C CA . VAL A 1 274 ? 15.540 -4.285 -19.600 1.00 88.12 274 VAL A CA 1
ATOM 2078 C C . VAL A 1 274 ? 16.760 -3.505 -20.102 1.00 88.12 274 VAL A C 1
ATOM 2080 O O . VAL A 1 274 ? 16.868 -3.283 -21.306 1.00 88.12 274 VAL A O 1
ATOM 2083 N N . ASP A 1 275 ? 17.704 -3.170 -19.220 1.00 86.31 275 ASP A N 1
ATOM 2084 C CA . ASP A 1 275 ? 18.901 -2.386 -19.563 1.00 86.31 275 ASP A CA 1
ATOM 2085 C C . ASP A 1 275 ? 19.924 -3.147 -20.421 1.00 86.31 275 ASP A C 1
ATOM 2087 O O . ASP A 1 275 ? 20.691 -2.545 -21.176 1.00 86.31 275 ASP A O 1
ATOM 2091 N N . THR A 1 276 ? 19.971 -4.475 -20.297 1.00 84.94 276 THR A N 1
ATOM 2092 C CA . THR A 1 276 ? 20.974 -5.322 -20.970 1.00 84.94 276 THR A CA 1
ATOM 2093 C C . THR A 1 276 ? 20.456 -6.003 -22.233 1.00 84.94 276 THR A C 1
ATOM 2095 O O . THR A 1 276 ? 21.252 -6.423 -23.078 1.00 84.94 276 THR A O 1
ATOM 2098 N N . THR A 1 277 ? 19.138 -6.123 -22.386 1.00 84.75 277 THR A N 1
ATOM 2099 C CA . THR A 1 277 ? 18.512 -6.659 -23.599 1.00 84.75 277 THR A CA 1
ATOM 2100 C C . THR A 1 277 ? 18.579 -5.652 -24.748 1.00 84.75 277 THR A C 1
ATOM 2102 O O . THR A 1 277 ? 18.560 -4.437 -24.560 1.00 84.75 277 THR A O 1
ATOM 2105 N N . VAL A 1 278 ? 18.656 -6.162 -25.979 1.00 87.19 278 VAL A N 1
ATOM 2106 C CA . VAL A 1 278 ? 18.649 -5.310 -27.173 1.00 87.19 278 VAL A CA 1
ATOM 2107 C C . VAL A 1 278 ? 17.256 -4.689 -27.328 1.00 87.19 278 VAL A C 1
ATOM 2109 O O . VAL A 1 278 ? 16.278 -5.440 -27.349 1.00 87.19 278 VAL A O 1
ATOM 2112 N N . PRO A 1 279 ? 17.135 -3.356 -27.491 1.00 85.94 279 PRO A N 1
ATOM 2113 C CA . PRO A 1 279 ? 15.846 -2.726 -27.751 1.00 85.94 279 PRO A CA 1
ATOM 2114 C C . PRO A 1 279 ? 15.114 -3.405 -28.912 1.00 85.94 279 PRO A C 1
ATOM 2116 O O . PRO A 1 279 ? 15.726 -3.759 -29.918 1.00 85.94 279 PRO A O 1
ATOM 2119 N N . GLU A 1 280 ? 13.801 -3.578 -28.763 1.00 82.88 280 GLU A N 1
ATOM 2120 C CA . GLU A 1 280 ? 12.918 -4.268 -29.718 1.00 82.88 280 GLU A CA 1
ATOM 2121 C C . GLU A 1 280 ? 13.087 -5.796 -29.829 1.00 82.88 280 GLU A C 1
ATOM 2123 O O . GLU A 1 280 ? 12.351 -6.431 -30.588 1.00 82.88 280 GLU A O 1
ATOM 2128 N N . SER A 1 281 ? 13.987 -6.421 -29.059 1.00 85.12 281 SER A N 1
ATOM 2129 C CA . SER A 1 281 ? 14.076 -7.885 -29.024 1.00 85.12 281 SER A CA 1
ATOM 2130 C C . SER A 1 281 ? 12.883 -8.519 -28.282 1.00 85.12 281 SER A C 1
ATOM 2132 O O . SER A 1 281 ? 12.264 -7.877 -27.421 1.00 85.12 281 SER A O 1
ATOM 2134 N N . PRO A 1 282 ? 12.538 -9.790 -28.571 1.00 83.56 282 PRO A N 1
ATOM 2135 C CA . PRO A 1 282 ? 11.523 -10.523 -27.813 1.00 83.56 282 PRO A CA 1
ATOM 2136 C C . PRO A 1 282 ? 11.816 -10.570 -26.308 1.00 83.56 282 PRO A C 1
ATOM 2138 O O . PRO A 1 282 ? 10.896 -10.445 -25.498 1.00 83.56 282 PRO A O 1
ATOM 2141 N N . GLU A 1 283 ? 13.092 -10.695 -25.941 1.00 85.00 283 GLU A N 1
ATOM 2142 C CA . GLU A 1 283 ? 13.576 -10.733 -24.560 1.00 85.00 283 GLU A CA 1
ATOM 2143 C C . GLU A 1 283 ? 13.377 -9.379 -23.883 1.00 85.00 283 GLU A C 1
ATOM 2145 O O . GLU A 1 283 ? 12.848 -9.339 -22.776 1.00 85.00 283 GLU A O 1
ATOM 2150 N N . HIS A 1 284 ? 13.695 -8.271 -24.563 1.00 87.56 284 HIS A N 1
ATOM 2151 C CA . HIS A 1 284 ? 13.426 -6.920 -24.061 1.00 87.56 284 HIS A CA 1
ATOM 2152 C C . HIS A 1 284 ? 11.932 -6.708 -23.814 1.00 87.56 284 HIS A C 1
ATOM 2154 O O . HIS A 1 284 ? 11.503 -6.198 -22.779 1.00 87.56 284 HIS A O 1
ATOM 2160 N N . ALA A 1 285 ? 11.109 -7.181 -24.747 1.00 88.25 285 ALA A N 1
ATOM 2161 C CA . ALA A 1 285 ? 9.668 -7.104 -24.624 1.00 88.25 285 ALA A CA 1
ATOM 2162 C C . ALA A 1 285 ? 9.127 -7.964 -23.463 1.00 88.25 285 ALA A C 1
ATOM 2164 O O . ALA A 1 285 ? 8.136 -7.587 -22.834 1.00 88.25 285 ALA A O 1
ATOM 2165 N N . SER A 1 286 ? 9.746 -9.121 -23.188 1.00 88.00 286 SER A N 1
ATOM 2166 C CA . SER A 1 286 ? 9.421 -9.960 -22.025 1.00 88.00 286 SER A CA 1
ATOM 2167 C C . SER A 1 286 ? 9.845 -9.290 -20.725 1.00 88.00 286 SER A C 1
ATOM 2169 O O . SER A 1 286 ? 9.024 -9.180 -19.823 1.00 88.00 286 SER A O 1
ATOM 2171 N N . ALA A 1 287 ? 11.072 -8.766 -20.668 1.00 90.00 287 ALA A N 1
ATOM 2172 C CA . ALA A 1 287 ? 11.605 -8.055 -19.513 1.00 90.00 287 ALA A CA 1
ATOM 2173 C C . ALA A 1 287 ? 10.698 -6.883 -19.111 1.00 90.00 287 ALA A C 1
ATOM 2175 O O . ALA A 1 287 ? 10.323 -6.773 -17.950 1.00 90.00 287 ALA A O 1
ATOM 2176 N N . LEU A 1 288 ? 10.255 -6.072 -20.078 1.00 93.06 288 LEU A N 1
ATOM 2177 C CA . LEU A 1 288 ? 9.308 -4.974 -19.850 1.00 93.06 288 LEU A CA 1
ATOM 2178 C C . LEU A 1 288 ? 7.950 -5.452 -19.313 1.00 93.06 288 LEU A C 1
ATOM 2180 O O . LEU A 1 288 ? 7.366 -4.825 -18.430 1.00 93.06 288 LEU A O 1
ATOM 2184 N N . ALA A 1 289 ? 7.426 -6.559 -19.842 1.00 90.25 289 ALA A N 1
ATOM 2185 C CA . ALA A 1 289 ? 6.143 -7.103 -19.406 1.00 90.25 289 ALA A CA 1
ATOM 2186 C C . ALA A 1 289 ? 6.196 -7.666 -17.980 1.00 90.25 289 ALA A C 1
ATOM 2188 O O . ALA A 1 289 ? 5.286 -7.429 -17.178 1.00 90.25 289 ALA A O 1
ATOM 2189 N N . ASP A 1 290 ? 7.263 -8.398 -17.674 1.00 91.56 290 ASP A N 1
ATOM 2190 C CA . ASP A 1 290 ? 7.497 -8.974 -16.356 1.00 91.56 290 ASP A CA 1
ATOM 2191 C C . ASP A 1 290 ? 7.782 -7.859 -15.340 1.00 91.56 290 ASP A C 1
ATOM 2193 O O . ASP A 1 290 ? 7.189 -7.858 -14.261 1.00 91.56 290 ASP A O 1
ATOM 2197 N N . LEU A 1 291 ? 8.576 -6.846 -15.716 1.00 94.62 291 LEU A N 1
ATOM 2198 C CA . LEU A 1 291 ? 8.837 -5.658 -14.899 1.00 94.62 291 LEU A CA 1
ATOM 2199 C C . LEU A 1 291 ? 7.543 -4.915 -14.572 1.00 94.62 291 LEU A C 1
ATOM 2201 O O . LEU A 1 291 ? 7.282 -4.611 -13.412 1.00 94.62 291 LEU A O 1
ATOM 2205 N N . GLY A 1 292 ? 6.699 -4.663 -15.575 1.00 93.88 292 GLY A N 1
ATOM 2206 C CA . GLY A 1 292 ? 5.432 -3.979 -15.344 1.00 93.88 292 GLY A CA 1
ATOM 2207 C C . GLY A 1 292 ? 4.479 -4.772 -14.446 1.00 93.88 292 GLY A C 1
ATOM 2208 O O . GLY A 1 292 ? 3.746 -4.191 -13.650 1.00 93.88 292 GLY A O 1
ATOM 2209 N N . THR A 1 293 ? 4.530 -6.103 -14.507 1.00 92.62 293 THR A N 1
ATOM 2210 C CA . THR A 1 293 ? 3.762 -6.972 -13.602 1.00 92.62 293 THR A CA 1
ATOM 2211 C C . THR A 1 293 ? 4.297 -6.899 -12.168 1.00 92.62 293 THR A C 1
ATOM 2213 O O . THR A 1 293 ? 3.511 -6.797 -11.227 1.00 92.62 293 THR A O 1
ATOM 2216 N N . ALA A 1 294 ? 5.621 -6.907 -11.996 1.00 92.88 294 ALA A N 1
ATOM 2217 C CA . ALA A 1 294 ? 6.273 -6.802 -10.694 1.00 92.88 294 ALA A CA 1
ATOM 2218 C C . ALA A 1 294 ? 6.026 -5.436 -10.030 1.00 92.88 294 ALA A C 1
ATOM 2220 O O . ALA A 1 294 ? 5.622 -5.367 -8.871 1.00 92.88 294 ALA A O 1
ATOM 2221 N N . LEU A 1 295 ? 6.161 -4.345 -10.787 1.00 91.88 295 LEU A N 1
ATOM 2222 C CA . LEU A 1 295 ? 5.875 -2.990 -10.312 1.00 91.88 295 LEU A CA 1
ATOM 2223 C C . LEU A 1 295 ? 4.404 -2.819 -9.909 1.00 91.88 295 LEU A C 1
ATOM 2225 O O . LEU A 1 295 ? 4.117 -2.236 -8.866 1.00 91.88 295 LEU A O 1
ATOM 2229 N N . HIS A 1 296 ? 3.465 -3.387 -10.674 1.00 93.62 296 HIS A N 1
ATOM 2230 C CA . HIS A 1 296 ? 2.054 -3.390 -10.283 1.00 93.62 296 HIS A CA 1
ATOM 2231 C C . HIS A 1 296 ? 1.825 -4.142 -8.964 1.00 93.62 296 HIS A C 1
ATOM 2233 O O . HIS A 1 296 ? 1.116 -3.648 -8.092 1.00 93.62 296 HIS A O 1
ATOM 2239 N N . ALA A 1 297 ? 2.440 -5.316 -8.792 1.00 89.62 297 ALA A N 1
ATOM 2240 C CA . ALA A 1 297 ? 2.344 -6.064 -7.540 1.00 89.62 297 ALA A CA 1
ATOM 2241 C C . ALA A 1 297 ? 2.925 -5.272 -6.355 1.00 89.62 297 ALA A C 1
ATOM 2243 O O . ALA A 1 297 ? 2.358 -5.285 -5.261 1.00 89.62 297 ALA A O 1
ATOM 2244 N N . ARG A 1 298 ? 4.016 -4.521 -6.569 1.00 87.56 298 ARG A N 1
ATOM 2245 C CA . ARG A 1 298 ? 4.591 -3.674 -5.517 1.00 87.56 298 ARG A CA 1
ATOM 2246 C C . ARG A 1 298 ? 3.666 -2.517 -5.172 1.00 87.56 298 ARG A C 1
ATOM 2248 O O . ARG A 1 298 ? 3.484 -2.248 -3.988 1.00 87.56 298 ARG A O 1
ATOM 2255 N N . TYR A 1 299 ? 3.025 -1.907 -6.169 1.00 88.50 299 TYR A N 1
ATOM 2256 C CA . TYR A 1 299 ? 1.985 -0.901 -5.958 1.00 88.50 299 TYR A CA 1
ATOM 2257 C C . TYR A 1 299 ? 0.823 -1.430 -5.103 1.00 88.50 299 TYR A C 1
ATOM 2259 O O . TYR A 1 299 ? 0.405 -0.740 -4.175 1.00 88.50 299 TYR A O 1
ATOM 2267 N N . GLU A 1 300 ? 0.318 -2.641 -5.363 1.00 84.31 300 GLU A N 1
ATOM 2268 C CA . GLU A 1 300 ? -0.806 -3.208 -4.594 1.00 84.31 300 GLU A CA 1
ATOM 2269 C C . GLU A 1 300 ? -0.498 -3.312 -3.092 1.00 84.31 300 GLU A C 1
ATOM 2271 O O . GLU A 1 300 ? -1.391 -3.154 -2.257 1.00 84.31 300 GLU A O 1
ATOM 2276 N N . TYR A 1 301 ? 0.769 -3.536 -2.740 1.00 77.56 301 TYR A N 1
ATOM 2277 C CA . TYR A 1 301 ? 1.226 -3.578 -1.356 1.00 77.56 301 TYR A CA 1
ATOM 2278 C C . TYR A 1 301 ? 1.582 -2.190 -0.789 1.00 77.56 301 TYR A C 1
ATOM 2280 O O . TYR A 1 301 ? 1.136 -1.840 0.306 1.00 77.56 301 TYR A O 1
ATOM 2288 N N . SER A 1 302 ? 2.400 -1.413 -1.501 1.00 80.25 302 SER A N 1
ATOM 2289 C CA . SER A 1 302 ? 3.006 -0.178 -0.988 1.00 80.25 302 SER A CA 1
ATOM 2290 C C . SER A 1 302 ? 2.103 1.047 -1.140 1.00 80.25 302 SER A C 1
ATOM 2292 O O . SER A 1 302 ? 2.266 2.033 -0.424 1.00 80.25 302 SER A O 1
ATOM 2294 N N . GLY A 1 303 ? 1.160 1.008 -2.086 1.00 77.56 303 GLY A N 1
ATOM 2295 C CA . GLY A 1 303 ? 0.380 2.166 -2.517 1.00 77.56 303 GLY A CA 1
ATOM 2296 C C . GLY A 1 303 ? 1.195 3.215 -3.282 1.00 77.56 303 GLY A C 1
ATOM 2297 O O . GLY A 1 303 ? 0.677 4.303 -3.535 1.00 77.56 303 GLY A O 1
ATOM 2298 N N . ASN A 1 304 ? 2.449 2.923 -3.652 1.00 80.69 304 ASN A N 1
ATOM 2299 C CA . ASN A 1 304 ? 3.322 3.861 -4.353 1.00 80.69 304 ASN A CA 1
ATOM 2300 C C . ASN A 1 304 ? 2.839 4.100 -5.791 1.00 80.69 304 ASN A C 1
ATOM 2302 O O . ASN A 1 304 ? 3.055 3.278 -6.682 1.00 80.69 304 ASN A O 1
ATOM 2306 N N . SER A 1 305 ? 2.210 5.248 -6.036 1.00 82.31 305 SER A N 1
ATOM 2307 C CA . SER A 1 305 ? 1.656 5.594 -7.347 1.00 82.31 305 SER A CA 1
ATOM 2308 C C . SER A 1 305 ? 2.699 5.640 -8.467 1.00 82.31 305 SER A C 1
ATOM 2310 O O . SER A 1 305 ? 2.346 5.386 -9.615 1.00 82.31 305 SER A O 1
ATOM 2312 N N . ASN A 1 306 ? 3.973 5.904 -8.155 1.00 86.06 306 ASN A N 1
ATOM 2313 C CA . ASN A 1 306 ? 5.042 5.903 -9.153 1.00 86.06 306 ASN A CA 1
ATOM 2314 C C . ASN A 1 306 ? 5.297 4.497 -9.722 1.00 86.06 306 ASN A C 1
ATOM 2316 O O . ASN A 1 306 ? 5.497 4.348 -10.926 1.00 86.06 306 ASN A O 1
ATOM 2320 N N . ASP A 1 307 ? 5.218 3.451 -8.891 1.00 85.38 307 ASP A N 1
ATOM 2321 C CA . ASP A 1 307 ? 5.346 2.068 -9.370 1.00 85.38 307 ASP A CA 1
ATOM 2322 C C . ASP A 1 307 ? 4.226 1.721 -10.355 1.00 85.38 307 ASP A C 1
ATOM 2324 O O . ASP A 1 307 ? 4.458 1.061 -11.366 1.00 85.38 307 ASP A O 1
ATOM 2328 N N . LEU A 1 308 ? 3.013 2.219 -10.106 1.00 91.88 308 LEU A N 1
ATOM 2329 C CA . LEU A 1 308 ? 1.882 2.023 -11.006 1.00 91.88 308 LEU A CA 1
ATOM 2330 C C . LEU A 1 308 ? 2.065 2.746 -12.348 1.00 91.88 308 LEU A C 1
ATOM 2332 O O . LEU A 1 308 ? 1.699 2.209 -13.396 1.00 91.88 308 LEU A O 1
ATOM 2336 N N . GLU A 1 309 ? 2.631 3.953 -12.339 1.00 92.38 309 GLU A N 1
ATOM 2337 C CA . GLU A 1 309 ? 2.947 4.693 -13.565 1.00 92.38 309 GLU A CA 1
ATOM 2338 C C . GLU A 1 309 ? 4.010 3.970 -14.398 1.00 92.38 309 GLU A C 1
ATOM 2340 O O . GLU A 1 309 ? 3.784 3.715 -15.585 1.00 92.38 309 GLU A O 1
ATOM 2345 N N . LEU A 1 310 ? 5.106 3.549 -13.760 1.00 90.50 310 LEU A N 1
ATOM 2346 C CA . LEU A 1 310 ? 6.168 2.774 -14.402 1.00 90.50 310 LEU A CA 1
ATOM 2347 C C . LEU A 1 310 ? 5.658 1.418 -14.912 1.00 90.50 310 LEU A C 1
ATOM 2349 O O . LEU A 1 310 ? 6.037 0.982 -16.001 1.00 90.50 310 LEU A O 1
ATOM 2353 N N . ALA A 1 311 ? 4.748 0.769 -14.179 1.00 94.88 311 ALA A N 1
ATOM 2354 C CA . ALA A 1 311 ? 4.110 -0.467 -14.619 1.00 94.88 311 ALA A CA 1
ATOM 2355 C C . ALA A 1 311 ? 3.334 -0.276 -15.928 1.00 94.88 311 ALA A C 1
ATOM 2357 O O . ALA A 1 311 ? 3.478 -1.063 -16.868 1.00 94.88 311 ALA A O 1
ATOM 2358 N N . ILE A 1 312 ? 2.523 0.782 -16.006 1.00 94.62 312 ILE A N 1
ATOM 2359 C CA . ILE A 1 312 ? 1.735 1.112 -17.198 1.00 94.62 312 ILE A CA 1
ATOM 2360 C C . ILE A 1 312 ? 2.653 1.429 -18.382 1.00 94.62 312 ILE A C 1
ATOM 2362 O O . ILE A 1 312 ? 2.382 0.959 -19.490 1.00 94.62 312 ILE A O 1
ATOM 2366 N N . GLU A 1 313 ? 3.725 2.193 -18.167 1.00 94.06 313 GLU A N 1
ATOM 2367 C CA . GLU A 1 313 ? 4.703 2.523 -19.209 1.00 94.06 313 GLU A CA 1
ATOM 2368 C C . GLU A 1 313 ? 5.394 1.264 -19.751 1.00 94.06 313 GLU A C 1
ATOM 2370 O O . GLU A 1 313 ? 5.350 1.005 -20.959 1.00 94.06 313 GLU A O 1
ATOM 2375 N N . ALA A 1 314 ? 5.942 0.427 -18.866 1.00 91.94 314 ALA A N 1
ATOM 2376 C CA . ALA A 1 314 ? 6.632 -0.801 -19.249 1.00 91.94 314 ALA A CA 1
ATOM 2377 C C . ALA A 1 314 ? 5.707 -1.759 -20.022 1.00 91.94 314 ALA A C 1
ATOM 2379 O O . ALA A 1 314 ? 6.079 -2.286 -21.075 1.00 91.94 314 ALA A O 1
ATOM 2380 N N . LEU A 1 315 ? 4.457 -1.925 -19.573 1.00 94.12 315 LEU A N 1
ATOM 2381 C CA . LEU A 1 315 ? 3.465 -2.760 -20.259 1.00 94.12 315 LEU A CA 1
ATOM 2382 C C . LEU A 1 315 ? 3.091 -2.205 -21.640 1.00 94.12 315 LEU A C 1
ATOM 2384 O O . LEU A 1 315 ? 2.967 -2.975 -22.594 1.00 94.12 315 LEU A O 1
ATOM 2388 N N . GLN A 1 316 ? 2.931 -0.885 -21.779 1.00 93.44 316 GLN A N 1
ATOM 2389 C CA . GLN A 1 316 ? 2.640 -0.254 -23.071 1.00 93.44 316 GLN A CA 1
ATOM 2390 C C . GLN A 1 316 ? 3.784 -0.449 -24.070 1.00 93.44 316 GLN A C 1
ATOM 2392 O O . GLN A 1 316 ? 3.528 -0.838 -25.215 1.00 93.44 316 GLN A O 1
ATOM 2397 N N . LEU A 1 317 ? 5.029 -0.244 -23.634 1.00 90.62 317 LEU A N 1
ATOM 2398 C CA . LEU A 1 317 ? 6.218 -0.486 -24.453 1.00 90.62 317 LEU A CA 1
ATOM 2399 C C . LEU A 1 317 ? 6.313 -1.963 -24.858 1.00 90.62 317 LEU A C 1
ATOM 2401 O O . LEU A 1 317 ? 6.450 -2.276 -26.042 1.00 90.62 317 LEU A O 1
ATOM 2405 N N . GLY A 1 318 ? 6.122 -2.882 -23.906 1.00 86.88 318 GLY A N 1
ATOM 2406 C CA . GLY A 1 318 ? 6.124 -4.321 -24.167 1.00 86.88 318 GLY A CA 1
ATOM 2407 C C . GLY A 1 318 ? 5.045 -4.761 -25.166 1.00 86.88 318 GLY A C 1
ATOM 2408 O O . GLY A 1 318 ? 5.287 -5.646 -25.987 1.00 86.88 318 GLY A O 1
ATOM 2409 N N . ILE A 1 319 ? 3.854 -4.151 -25.158 1.00 88.00 319 ILE A N 1
ATOM 2410 C CA . ILE A 1 319 ? 2.794 -4.438 -26.145 1.00 88.00 319 ILE A CA 1
ATOM 2411 C C . ILE A 1 319 ? 3.200 -3.988 -27.552 1.00 88.00 319 ILE A C 1
ATOM 2413 O O . ILE A 1 319 ? 2.853 -4.667 -28.521 1.00 88.00 319 ILE A O 1
ATOM 2417 N N . GLY A 1 320 ? 3.922 -2.872 -27.685 1.00 83.44 320 GLY A N 1
ATOM 2418 C CA . GLY A 1 320 ? 4.398 -2.367 -28.978 1.00 83.44 320 GLY A CA 1
ATOM 2419 C C . GLY A 1 320 ? 5.321 -3.344 -29.716 1.00 83.44 320 GLY A C 1
ATOM 2420 O O . GLY A 1 320 ? 5.355 -3.341 -30.943 1.00 83.44 320 GLY A O 1
ATOM 2421 N N . LEU A 1 321 ? 6.001 -4.216 -28.970 1.00 83.12 321 LEU A N 1
ATOM 2422 C CA . LEU A 1 321 ? 6.996 -5.162 -29.478 1.00 83.12 321 LEU A CA 1
ATOM 2423 C C . LEU A 1 321 ? 6.451 -6.582 -29.717 1.00 83.12 321 LEU A C 1
ATOM 2425 O O . LEU A 1 321 ? 7.121 -7.407 -30.331 1.00 83.12 321 LEU A O 1
ATOM 2429 N N . ALA A 1 322 ? 5.247 -6.898 -29.231 1.00 79.31 322 ALA A N 1
ATOM 2430 C CA . ALA A 1 322 ? 4.635 -8.212 -29.433 1.00 79.31 322 ALA A CA 1
ATOM 2431 C C . ALA A 1 322 ? 3.889 -8.292 -30.773 1.00 79.31 322 ALA A C 1
ATOM 2433 O O . ALA A 1 322 ? 3.126 -7.382 -31.118 1.00 79.31 322 ALA A O 1
ATOM 2434 N N . ALA A 1 323 ? 4.023 -9.423 -31.477 1.00 80.62 323 ALA A N 1
ATOM 2435 C CA . ALA A 1 323 ? 3.225 -9.710 -32.669 1.00 80.62 323 ALA A CA 1
ATOM 2436 C C . ALA A 1 323 ? 1.719 -9.600 -32.362 1.00 80.62 323 ALA A C 1
ATOM 2438 O O . ALA A 1 323 ? 1.258 -9.958 -31.277 1.00 80.62 323 ALA A O 1
ATOM 2439 N N . SER A 1 324 ? 0.946 -9.065 -33.312 1.00 79.88 324 SER A N 1
ATOM 2440 C CA . SER A 1 324 ? -0.451 -8.654 -33.098 1.00 79.88 324 SER A CA 1
ATOM 2441 C C . SER A 1 324 ? -1.403 -9.782 -32.682 1.00 79.88 324 SER A C 1
ATOM 2443 O O . SER A 1 324 ? -2.442 -9.503 -32.093 1.00 79.88 324 SER A O 1
ATOM 2445 N N . ASP A 1 325 ? -1.056 -11.027 -32.987 1.00 80.62 325 ASP A N 1
ATOM 2446 C CA . ASP A 1 325 ? -1.838 -12.246 -32.771 1.00 80.62 325 ASP A CA 1
ATOM 2447 C C . ASP A 1 325 ? -1.199 -13.208 -31.751 1.00 80.62 325 ASP A C 1
ATOM 2449 O O . ASP A 1 325 ? -1.634 -14.351 -31.617 1.00 80.62 325 ASP A O 1
ATOM 2453 N N . SER A 1 326 ? -0.180 -12.760 -31.009 1.00 83.88 326 SER A N 1
ATOM 2454 C CA . SER A 1 326 ? 0.560 -13.626 -30.089 1.00 83.88 326 SER A CA 1
ATOM 2455 C C . SER A 1 326 ? -0.144 -13.800 -28.724 1.00 83.88 326 SER A C 1
ATOM 2457 O O . SER A 1 326 ? -0.734 -12.846 -28.196 1.00 83.88 326 SER A O 1
ATOM 2459 N N . PRO A 1 327 ? -0.061 -14.988 -28.089 1.00 84.75 327 PRO A N 1
ATOM 2460 C CA . PRO A 1 327 ? -0.546 -15.199 -26.720 1.00 84.75 327 PRO A CA 1
ATOM 2461 C C . PRO A 1 327 ? 0.090 -14.245 -25.693 1.00 84.75 327 PRO A C 1
ATOM 2463 O O . PRO A 1 327 ? -0.577 -13.788 -24.760 1.00 84.75 327 PRO A O 1
ATOM 2466 N N . GLU A 1 328 ? 1.360 -13.889 -25.890 1.00 84.44 328 GLU A N 1
ATOM 2467 C CA . GLU A 1 328 ? 2.119 -12.962 -25.044 1.00 84.44 328 GLU A CA 1
ATOM 2468 C C . GLU A 1 328 ? 1.542 -11.550 -25.123 1.00 84.44 328 GLU A C 1
ATOM 2470 O O . GLU A 1 328 ? 1.348 -10.910 -24.089 1.00 84.44 328 GLU A O 1
ATOM 2475 N N . ARG A 1 329 ? 1.182 -11.075 -26.326 1.00 89.50 329 ARG A N 1
ATOM 2476 C CA . ARG A 1 329 ? 0.467 -9.801 -26.489 1.00 89.50 329 ARG A CA 1
ATOM 2477 C C . ARG A 1 329 ? -0.816 -9.805 -25.678 1.00 89.50 329 ARG A C 1
ATOM 2479 O O . ARG A 1 329 ? -1.132 -8.842 -24.983 1.00 89.50 329 ARG A O 1
ATOM 2486 N N . ALA A 1 330 ? -1.541 -10.911 -25.758 1.00 92.25 330 ALA A N 1
ATOM 2487 C CA . ALA A 1 330 ? -2.790 -11.088 -25.063 1.00 92.25 330 ALA A CA 1
ATOM 2488 C C . ALA A 1 330 ? -2.571 -11.021 -23.525 1.00 92.25 330 ALA A C 1
ATOM 2490 O O . ALA A 1 330 ? -3.368 -10.389 -22.835 1.00 92.25 330 ALA A O 1
ATOM 2491 N N . ASN A 1 331 ? -1.494 -11.614 -22.988 1.00 89.00 331 ASN A N 1
ATOM 2492 C CA . ASN A 1 331 ? -1.141 -11.515 -21.560 1.00 89.00 331 ASN A CA 1
ATOM 2493 C C . ASN A 1 331 ? -0.806 -10.070 -21.158 1.00 89.00 331 ASN A C 1
ATOM 2495 O O . ASN A 1 331 ? -1.347 -9.556 -20.182 1.00 89.00 331 ASN A O 1
ATOM 2499 N N . ARG A 1 332 ? 0.018 -9.382 -21.955 1.00 90.88 332 ARG A N 1
ATOM 2500 C CA . ARG A 1 332 ? 0.427 -7.991 -21.694 1.00 90.88 332 ARG A CA 1
ATOM 2501 C C . ARG A 1 332 ? -0.756 -7.024 -21.704 1.00 90.88 332 ARG A C 1
ATOM 2503 O O . ARG A 1 332 ? -0.843 -6.159 -20.840 1.00 90.88 332 ARG A O 1
ATOM 2510 N N . LEU A 1 333 ? -1.700 -7.203 -22.632 1.00 95.38 333 LEU A N 1
ATOM 2511 C CA . LEU A 1 333 ? -2.953 -6.438 -22.673 1.00 95.38 333 LEU A CA 1
ATOM 2512 C C . LEU A 1 333 ? -3.801 -6.656 -21.415 1.00 95.38 333 LEU A C 1
ATOM 2514 O O . LEU A 1 333 ? -4.361 -5.697 -20.886 1.00 95.38 333 LEU A O 1
ATOM 2518 N N . SER A 1 334 ? -3.873 -7.895 -20.916 1.00 94.88 334 SER A N 1
ATOM 2519 C CA . SER A 1 334 ? -4.578 -8.191 -19.667 1.00 94.88 334 SER A CA 1
ATOM 2520 C C . SER A 1 334 ? -3.934 -7.472 -18.481 1.00 94.88 334 SER A C 1
ATOM 2522 O O . SER A 1 334 ? -4.641 -6.821 -17.715 1.00 94.88 334 SER A O 1
ATOM 2524 N N . ASN A 1 335 ? -2.606 -7.532 -18.360 1.00 93.62 335 ASN A N 1
ATOM 2525 C CA . ASN A 1 335 ? -1.875 -6.885 -17.266 1.00 93.62 335 ASN A CA 1
ATOM 2526 C C . ASN A 1 335 ? -1.994 -5.355 -17.339 1.00 93.62 335 ASN A C 1
ATOM 2528 O O . ASN A 1 335 ? -2.255 -4.713 -16.324 1.00 93.62 335 ASN A O 1
ATOM 2532 N N . LEU A 1 336 ? -1.916 -4.772 -18.543 1.00 96.56 336 LEU A N 1
ATOM 2533 C CA . LEU A 1 336 ? -2.151 -3.339 -18.744 1.00 96.56 336 LEU A CA 1
ATOM 2534 C C . LEU A 1 336 ? -3.566 -2.939 -18.315 1.00 96.56 336 LEU A C 1
ATOM 2536 O O . LEU A 1 336 ? -3.753 -1.893 -17.703 1.00 96.56 336 LEU A O 1
ATOM 2540 N N . GLY A 1 337 ? -4.566 -3.766 -18.621 1.00 97.12 337 GLY A N 1
ATOM 2541 C CA . GLY A 1 337 ? -5.944 -3.520 -18.214 1.00 97.12 337 GLY A CA 1
ATOM 2542 C C . GLY A 1 337 ? -6.137 -3.495 -16.700 1.00 97.12 337 GLY A C 1
ATOM 2543 O O . GLY A 1 337 ? -6.873 -2.650 -16.197 1.00 97.12 337 GLY A O 1
ATOM 2544 N N . ILE A 1 338 ? -5.450 -4.381 -15.975 1.00 95.19 338 ILE A N 1
ATOM 2545 C CA . ILE A 1 338 ? -5.454 -4.395 -14.506 1.00 95.19 338 ILE A CA 1
ATOM 2546 C C . ILE A 1 338 ? -4.809 -3.109 -13.969 1.00 95.19 338 ILE A C 1
ATOM 2548 O O . ILE A 1 338 ? -5.444 -2.406 -13.185 1.00 95.19 338 ILE A O 1
ATOM 2552 N N . ALA A 1 339 ? -3.622 -2.746 -14.464 1.00 95.69 339 ALA A N 1
ATOM 2553 C CA . ALA A 1 339 ? -2.906 -1.549 -14.018 1.00 95.69 339 ALA A CA 1
ATOM 2554 C C . ALA A 1 339 ? -3.668 -0.244 -14.317 1.00 95.69 339 ALA A C 1
ATOM 2556 O O . ALA A 1 339 ? -3.752 0.647 -13.475 1.00 95.69 339 ALA A O 1
ATOM 2557 N N . LEU A 1 340 ? -4.301 -0.133 -15.489 1.00 97.25 340 LEU A N 1
ATOM 2558 C CA . LEU A 1 340 ? -5.154 1.014 -15.820 1.00 97.25 340 LEU A CA 1
ATOM 2559 C C . LEU A 1 340 ? -6.384 1.099 -14.907 1.00 97.25 340 LEU A C 1
ATOM 2561 O O . LEU A 1 340 ? -6.770 2.196 -14.509 1.00 97.25 340 LEU A O 1
ATOM 2565 N N . ARG A 1 341 ? -6.990 -0.040 -14.539 1.00 95.75 341 ARG A N 1
ATOM 2566 C CA . ARG A 1 341 ? -8.104 -0.055 -13.580 1.00 95.75 341 ARG A CA 1
ATOM 2567 C C . ARG A 1 341 ? -7.645 0.407 -12.197 1.00 95.75 341 ARG A C 1
ATOM 2569 O O . ARG A 1 341 ? -8.317 1.240 -11.602 1.00 95.75 341 ARG A O 1
ATOM 2576 N N . ALA A 1 342 ? -6.496 -0.070 -11.726 1.00 92.81 342 ALA A N 1
ATOM 2577 C CA . ALA A 1 342 ? -5.906 0.381 -10.469 1.00 92.81 342 ALA A CA 1
ATOM 2578 C C . ALA A 1 342 ? -5.642 1.900 -10.476 1.00 92.81 342 ALA A C 1
ATOM 2580 O O . ALA A 1 342 ? -5.969 2.602 -9.520 1.00 92.81 342 ALA A O 1
ATOM 2581 N N . ARG A 1 343 ? -5.147 2.452 -11.594 1.00 93.75 343 ARG A N 1
ATOM 2582 C CA . ARG A 1 343 ? -4.919 3.902 -11.707 1.00 93.75 343 ARG A CA 1
ATOM 2583 C C . ARG A 1 343 ? -6.224 4.692 -11.727 1.00 93.75 343 ARG A C 1
ATOM 2585 O O . ARG A 1 343 ? -6.301 5.758 -11.121 1.00 93.75 343 ARG A O 1
ATOM 2592 N N . PHE A 1 344 ? -7.265 4.151 -12.357 1.00 93.44 344 PHE A N 1
ATOM 2593 C CA . PHE A 1 344 ? -8.614 4.699 -12.253 1.00 93.44 344 PHE A CA 1
ATOM 2594 C C . PHE A 1 344 ? -9.121 4.702 -10.803 1.00 93.44 344 PHE A C 1
ATOM 2596 O O . PHE A 1 344 ? -9.649 5.715 -10.356 1.00 93.44 344 PHE A O 1
ATOM 2603 N N . GLU A 1 345 ? -8.947 3.613 -10.055 1.00 89.56 345 GLU A N 1
ATOM 2604 C CA . GLU A 1 345 ? -9.364 3.530 -8.647 1.00 89.56 345 GLU A CA 1
ATOM 2605 C C . GLU A 1 345 ? -8.653 4.587 -7.776 1.00 89.56 345 GLU A C 1
ATOM 2607 O O . GLU A 1 345 ? -9.256 5.127 -6.849 1.00 89.56 345 GLU A O 1
ATOM 2612 N N . LEU A 1 346 ? -7.408 4.942 -8.119 1.00 87.69 346 LEU A N 1
ATOM 2613 C CA . LEU A 1 346 ? -6.628 5.979 -7.439 1.00 87.69 346 LEU A CA 1
ATOM 2614 C C . LEU A 1 346 ? -7.015 7.414 -7.844 1.00 87.69 346 LEU A C 1
ATOM 2616 O O . LEU A 1 346 ? -7.147 8.285 -6.984 1.00 87.69 346 LEU A O 1
ATOM 2620 N N . LEU A 1 347 ? -7.149 7.680 -9.147 1.00 89.56 347 LEU A N 1
ATOM 2621 C CA . LEU A 1 347 ? -7.232 9.041 -9.704 1.00 89.56 347 LEU A CA 1
ATOM 2622 C C . LEU A 1 347 ? -8.624 9.426 -10.223 1.00 89.56 347 LEU A C 1
ATOM 2624 O O . LEU A 1 347 ? -8.844 10.582 -10.584 1.00 89.56 347 LEU A O 1
ATOM 2628 N N . ALA A 1 348 ? -9.554 8.474 -10.283 1.00 88.94 348 ALA A N 1
ATOM 2629 C CA . ALA A 1 348 ? -10.873 8.612 -10.898 1.00 88.94 348 ALA A CA 1
ATOM 2630 C C . ALA A 1 348 ? -10.842 9.088 -12.371 1.00 88.94 348 ALA A C 1
ATOM 2632 O O . ALA A 1 348 ? -11.786 9.727 -12.841 1.00 88.94 348 ALA A O 1
ATOM 2633 N N . ASP A 1 349 ? -9.779 8.772 -13.128 1.00 89.44 349 ASP A N 1
ATOM 2634 C CA . ASP A 1 349 ? -9.688 9.107 -14.559 1.00 89.44 349 ASP A CA 1
ATOM 2635 C C . ASP A 1 349 ? -10.470 8.110 -15.430 1.00 89.44 349 ASP A C 1
ATOM 2637 O O . ASP A 1 349 ? -10.038 6.991 -15.719 1.00 89.44 349 ASP A O 1
ATOM 2641 N N . PHE A 1 350 ? -11.636 8.541 -15.908 1.00 89.12 350 PHE A N 1
ATOM 2642 C CA . PHE A 1 350 ? -12.512 7.746 -16.771 1.00 89.12 350 PHE A CA 1
ATOM 2643 C C . PHE A 1 350 ? -11.876 7.272 -18.081 1.00 89.12 350 PHE A C 1
ATOM 2645 O O . PHE A 1 350 ? -12.328 6.268 -18.648 1.00 89.12 350 PHE A O 1
ATOM 2652 N N . ASN A 1 351 ? -10.845 7.961 -18.576 1.00 91.88 351 ASN A N 1
ATOM 2653 C CA . ASN A 1 351 ? -10.130 7.515 -19.767 1.00 91.88 351 ASN A CA 1
ATOM 2654 C C . ASN A 1 351 ? -9.381 6.212 -19.492 1.00 91.88 351 ASN A C 1
ATOM 2656 O O . ASN A 1 351 ? -9.380 5.322 -20.343 1.00 91.88 351 ASN A O 1
ATOM 2660 N N . ASP A 1 352 ? -8.810 6.063 -18.299 1.00 93.69 352 ASP A N 1
ATOM 2661 C CA . ASP A 1 352 ? -8.102 4.847 -17.913 1.00 93.69 352 ASP A CA 1
ATOM 2662 C C . ASP A 1 352 ? -9.044 3.668 -17.774 1.00 93.69 352 ASP A C 1
ATOM 2664 O O . ASP A 1 352 ? -8.756 2.599 -18.306 1.00 93.69 352 ASP A O 1
ATOM 2668 N N . LEU A 1 353 ? -10.214 3.866 -17.164 1.00 95.00 353 LEU A N 1
ATOM 2669 C CA . LEU A 1 353 ? -11.218 2.809 -17.070 1.00 95.00 353 LEU A CA 1
ATOM 2670 C C . LEU A 1 353 ? -11.726 2.373 -18.451 1.00 95.00 353 LEU A C 1
ATOM 2672 O O . LEU A 1 353 ? -11.861 1.179 -18.727 1.00 95.00 353 LEU A O 1
ATOM 2676 N N . SER A 1 354 ? -11.970 3.336 -19.342 1.00 94.88 354 SER A N 1
ATOM 2677 C CA . SER A 1 354 ? -12.396 3.055 -20.717 1.00 94.88 354 SER A CA 1
ATOM 2678 C C . SER A 1 354 ? -11.327 2.263 -21.475 1.00 94.88 354 SER A C 1
ATOM 2680 O O . SER A 1 354 ? -11.638 1.255 -22.115 1.00 94.88 354 SER A O 1
ATOM 2682 N N . ARG A 1 355 ? -10.055 2.665 -21.346 1.00 96.56 355 ARG A N 1
ATOM 2683 C CA . ARG A 1 355 ? -8.916 1.951 -21.935 1.00 96.56 355 ARG A CA 1
ATOM 2684 C C . ARG A 1 355 ? -8.718 0.571 -21.314 1.00 96.56 355 ARG A C 1
ATOM 2686 O O . ARG A 1 355 ? -8.443 -0.366 -22.055 1.00 96.56 355 ARG A O 1
ATOM 2693 N N . ALA A 1 356 ? -8.893 0.418 -20.000 1.00 97.44 356 ALA A N 1
ATOM 2694 C CA . ALA A 1 356 ? -8.802 -0.862 -19.301 1.00 97.44 356 ALA A CA 1
ATOM 2695 C C . ALA A 1 356 ? -9.793 -1.879 -19.881 1.00 97.44 356 ALA A C 1
ATOM 2697 O O . ALA A 1 356 ? -9.413 -2.995 -20.232 1.00 97.44 356 ALA A O 1
ATOM 2698 N N . ILE A 1 357 ? -11.054 -1.474 -20.052 1.00 96.81 357 ILE A N 1
ATOM 2699 C CA . ILE A 1 357 ? -12.103 -2.307 -20.655 1.00 96.81 357 ILE A CA 1
ATOM 2700 C C . ILE A 1 357 ? -11.743 -2.685 -22.093 1.00 96.81 357 ILE A C 1
ATOM 2702 O O . ILE A 1 357 ? -11.918 -3.838 -22.488 1.00 96.81 357 ILE A O 1
ATOM 2706 N N . GLU A 1 358 ? -11.229 -1.734 -22.876 1.00 97.19 358 GLU A N 1
ATOM 2707 C CA . GLU A 1 358 ? -10.826 -1.980 -24.258 1.00 97.19 358 GLU A CA 1
ATOM 2708 C C . GLU A 1 358 ? -9.701 -3.020 -24.351 1.00 97.19 358 GLU A C 1
ATOM 2710 O O . GLU A 1 358 ? -9.840 -4.008 -25.077 1.00 97.19 358 GLU A O 1
ATOM 2715 N N . VAL A 1 359 ? -8.614 -2.852 -23.591 1.00 96.88 359 VAL A N 1
ATOM 2716 C CA . VAL A 1 359 ? -7.472 -3.780 -23.646 1.00 96.88 359 VAL A CA 1
ATOM 2717 C C . VAL A 1 359 ? -7.807 -5.148 -23.048 1.00 96.88 359 VAL A C 1
ATOM 2719 O O . VAL A 1 359 ? -7.367 -6.159 -23.589 1.00 96.88 359 VAL A O 1
ATOM 2722 N N . LEU A 1 360 ? -8.649 -5.219 -22.008 1.00 97.25 360 LEU A N 1
ATOM 2723 C CA . LEU A 1 360 ? -9.136 -6.490 -21.452 1.00 97.25 360 LEU A CA 1
ATOM 2724 C C . LEU A 1 360 ? -10.027 -7.241 -22.443 1.00 97.25 360 LEU A C 1
ATOM 2726 O O . LEU A 1 360 ? -9.928 -8.463 -22.567 1.00 97.25 360 LEU A O 1
ATOM 2730 N N . LYS A 1 361 ? -10.870 -6.516 -23.185 1.00 96.81 361 LYS A N 1
ATOM 2731 C CA . LYS A 1 361 ? -11.682 -7.098 -24.253 1.00 96.81 361 LYS A CA 1
ATOM 2732 C C . LYS A 1 361 ? -10.803 -7.649 -25.376 1.00 96.81 361 LYS A C 1
ATOM 2734 O O . LYS A 1 361 ? -10.984 -8.802 -25.756 1.00 96.81 361 LYS A O 1
ATOM 2739 N N . GLN A 1 362 ? -9.823 -6.875 -25.850 1.00 95.69 362 GLN A N 1
ATOM 2740 C CA . GLN A 1 362 ? -8.859 -7.343 -26.855 1.00 95.69 362 GLN A CA 1
ATOM 2741 C C . GLN A 1 362 ? -8.081 -8.569 -26.358 1.00 95.69 362 GLN A C 1
ATOM 2743 O O . GLN A 1 362 ? -7.918 -9.540 -27.092 1.00 95.69 362 GLN A O 1
ATOM 2748 N N . ALA A 1 363 ? -7.646 -8.562 -25.094 1.00 95.75 363 ALA A N 1
ATOM 2749 C CA . ALA A 1 363 ? -6.983 -9.702 -24.476 1.00 95.75 363 ALA A CA 1
ATOM 2750 C C . ALA A 1 363 ? -7.875 -10.950 -24.504 1.00 95.75 363 ALA A C 1
ATOM 2752 O O . ALA A 1 363 ? -7.403 -12.017 -24.886 1.00 95.75 363 ALA A O 1
ATOM 2753 N N . ALA A 1 364 ? -9.152 -10.841 -24.129 1.00 95.19 364 ALA A N 1
ATOM 2754 C CA . ALA A 1 364 ? -10.079 -11.968 -24.181 1.00 95.19 364 ALA A CA 1
ATOM 2755 C C . ALA A 1 364 ? -10.306 -12.457 -25.623 1.00 95.19 364 ALA A C 1
ATOM 2757 O O . ALA A 1 364 ? -10.286 -13.659 -25.860 1.00 95.19 364 ALA A O 1
ATOM 2758 N N . GLU A 1 365 ? -10.480 -11.557 -26.593 1.00 93.75 365 GLU A N 1
ATOM 2759 C CA . GLU A 1 365 ? -10.695 -11.894 -28.012 1.00 93.75 365 GLU A CA 1
ATOM 2760 C C . GLU A 1 365 ? -9.489 -12.590 -28.664 1.00 93.75 365 GLU A C 1
ATOM 2762 O O . GLU A 1 365 ? -9.679 -13.470 -29.501 1.00 93.75 365 GLU A O 1
ATOM 2767 N N . LEU A 1 366 ? -8.264 -12.250 -28.249 1.00 93.12 366 LEU A N 1
ATOM 2768 C CA . LEU A 1 366 ? -7.030 -12.906 -28.700 1.00 93.12 366 LEU A CA 1
ATOM 2769 C C . LEU A 1 366 ? -6.806 -14.294 -28.079 1.00 93.12 366 LEU A C 1
ATOM 2771 O O . LEU A 1 366 ? -5.917 -15.023 -28.511 1.00 93.12 366 LEU A O 1
ATOM 2775 N N . THR A 1 367 ? -7.567 -14.669 -27.049 1.00 93.06 367 THR A N 1
ATOM 2776 C CA . THR A 1 367 ? -7.426 -15.968 -26.383 1.00 93.06 367 THR A CA 1
ATOM 2777 C C . THR A 1 367 ? -8.452 -16.971 -26.914 1.00 93.06 367 THR A C 1
ATOM 2779 O O . THR A 1 367 ? -9.646 -16.646 -26.936 1.00 93.06 367 THR A O 1
ATOM 2782 N N . PRO A 1 368 ? -8.026 -18.195 -27.296 1.00 91.31 368 PRO A N 1
ATOM 2783 C CA . PRO A 1 368 ? -8.933 -19.261 -27.720 1.00 91.31 368 PRO A CA 1
ATOM 2784 C C . PRO A 1 368 ? -10.104 -19.467 -26.752 1.00 91.31 368 PRO A C 1
ATOM 2786 O O . PRO A 1 368 ? -9.953 -19.339 -25.536 1.00 91.31 368 PRO A O 1
ATOM 2789 N N . SER A 1 369 ? -11.287 -19.777 -27.289 1.00 88.00 369 SER A N 1
ATOM 2790 C CA . SER A 1 369 ? -12.535 -19.864 -26.514 1.00 88.00 369 SER A CA 1
ATOM 2791 C C . SER A 1 369 ? -12.533 -20.949 -25.435 1.00 88.00 369 SER A C 1
ATOM 2793 O O . SER A 1 369 ? -13.296 -20.854 -24.484 1.00 88.00 369 SER A O 1
ATOM 2795 N N . ASP A 1 370 ? -11.700 -21.975 -25.589 1.00 84.38 370 ASP A N 1
ATOM 2796 C CA . ASP A 1 370 ? -11.565 -23.133 -24.703 1.00 84.38 370 ASP A CA 1
ATOM 2797 C C . ASP A 1 370 ? -10.372 -23.032 -23.734 1.00 84.38 370 ASP A C 1
ATOM 2799 O O . ASP A 1 370 ? -10.146 -23.942 -22.937 1.00 84.38 370 ASP A O 1
ATOM 2803 N N . SER A 1 371 ? -9.611 -21.933 -23.775 1.00 85.06 371 SER A N 1
ATOM 2804 C CA . SER A 1 371 ? -8.423 -21.755 -22.936 1.00 85.06 371 SER A CA 1
ATOM 2805 C C . SER A 1 371 ? -8.788 -21.299 -21.508 1.00 85.06 371 SER A C 1
ATOM 2807 O O . SER A 1 371 ? -9.564 -20.351 -21.335 1.00 85.06 371 SER A O 1
ATOM 2809 N N . PRO A 1 372 ? -8.189 -21.894 -20.457 1.00 84.50 372 PRO A N 1
ATOM 2810 C CA . PRO A 1 372 ? -8.360 -21.446 -19.070 1.00 84.50 372 PRO A CA 1
ATOM 2811 C C . PRO A 1 372 ? -7.941 -19.986 -18.826 1.00 84.50 372 PRO A C 1
ATOM 2813 O O . PRO A 1 372 ? -8.501 -19.301 -17.964 1.00 84.50 372 PRO A O 1
ATOM 2816 N N . GLU A 1 373 ? -6.977 -19.474 -19.594 1.00 87.19 373 GLU A N 1
ATOM 2817 C CA . GLU A 1 373 ? -6.508 -18.088 -19.533 1.00 87.19 373 GLU A CA 1
ATOM 2818 C C . GLU A 1 373 ? -7.598 -17.102 -19.966 1.00 87.19 373 GLU A C 1
ATOM 2820 O O . GLU A 1 373 ? -7.674 -15.991 -19.429 1.00 87.19 373 GLU A O 1
ATOM 2825 N N . ARG A 1 374 ? -8.492 -17.512 -20.880 1.00 93.44 374 ARG A N 1
ATOM 2826 C CA . ARG A 1 374 ? -9.658 -16.715 -21.282 1.00 93.44 374 ARG A CA 1
ATOM 2827 C C . ARG A 1 374 ? -10.545 -16.416 -20.083 1.00 93.44 374 ARG A C 1
ATOM 2829 O O . ARG A 1 374 ? -11.007 -15.289 -19.917 1.00 93.44 37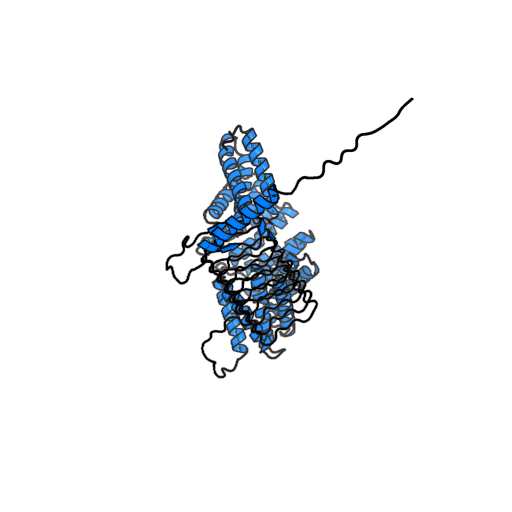4 ARG A O 1
ATOM 2836 N N . ALA A 1 375 ? -10.723 -17.396 -19.205 1.00 92.31 375 ALA A N 1
ATOM 2837 C CA . ALA A 1 375 ? -11.547 -17.241 -18.023 1.00 92.31 375 ALA A CA 1
ATOM 2838 C C . ALA A 1 375 ? -10.992 -16.176 -17.054 1.00 92.31 375 ALA A C 1
ATOM 2840 O O . ALA A 1 375 ? -11.768 -15.385 -16.516 1.00 92.31 375 ALA A O 1
ATOM 2841 N N . ASN A 1 376 ? -9.666 -16.077 -16.886 1.00 89.88 376 ASN A N 1
ATOM 2842 C CA . ASN A 1 376 ? -9.044 -15.003 -16.093 1.00 89.88 376 ASN A CA 1
ATOM 2843 C C . ASN A 1 376 ? -9.331 -13.621 -16.696 1.00 89.88 376 ASN A C 1
ATOM 2845 O O . ASN A 1 376 ? -9.753 -12.701 -15.997 1.00 89.88 376 ASN A O 1
ATOM 2849 N N . ARG A 1 377 ? -9.165 -13.492 -18.015 1.00 94.06 377 ARG A N 1
ATOM 2850 C CA . ARG A 1 377 ? -9.359 -12.228 -18.743 1.00 94.06 377 ARG A CA 1
ATOM 2851 C C . ARG A 1 377 ? -10.809 -11.757 -18.692 1.00 94.06 377 ARG A C 1
ATOM 2853 O O . ARG A 1 377 ? -11.062 -10.580 -18.453 1.00 94.06 377 ARG A O 1
ATOM 2860 N N . LEU A 1 378 ? -11.759 -12.680 -18.840 1.00 95.81 378 LEU A N 1
ATOM 2861 C CA . LEU A 1 378 ? -13.191 -12.405 -18.707 1.00 95.81 378 LEU A CA 1
ATOM 2862 C C . LEU A 1 378 ? -13.575 -11.984 -17.284 1.00 95.81 378 LEU A C 1
ATOM 2864 O O . LEU A 1 378 ? -14.373 -11.065 -17.121 1.00 95.81 378 LEU A O 1
ATOM 2868 N N . SER A 1 379 ? -12.975 -12.600 -16.259 1.00 94.06 379 SER A N 1
ATOM 2869 C CA . SER A 1 379 ? -13.170 -12.170 -14.870 1.00 94.06 379 SER A CA 1
ATOM 2870 C C . SER A 1 379 ? -12.677 -10.736 -14.663 1.00 94.06 379 SER A C 1
ATOM 2872 O O . SER A 1 379 ? -13.399 -9.910 -14.107 1.00 94.06 379 SER A O 1
ATOM 2874 N N . ASN A 1 380 ? -11.486 -10.404 -15.169 1.00 94.31 380 ASN A N 1
ATOM 2875 C CA . ASN A 1 380 ? -10.938 -9.048 -15.082 1.00 94.31 380 ASN A CA 1
ATOM 2876 C C . ASN A 1 380 ? -11.805 -8.023 -15.827 1.00 94.31 380 ASN A C 1
ATOM 2878 O O . ASN A 1 380 ? -12.069 -6.942 -15.296 1.00 94.31 380 ASN A O 1
ATOM 2882 N N . LEU A 1 381 ? -12.301 -8.380 -17.017 1.00 96.62 381 LEU A N 1
ATOM 2883 C CA . LEU A 1 381 ? -13.235 -7.558 -17.788 1.00 96.62 381 LEU A CA 1
ATOM 2884 C C . LEU A 1 381 ? -14.551 -7.327 -17.031 1.00 96.62 381 LEU A C 1
ATOM 2886 O O . LEU A 1 381 ? -15.040 -6.200 -16.991 1.00 96.62 381 LEU A O 1
ATOM 2890 N N . GLY A 1 382 ? -15.102 -8.364 -16.392 1.00 95.31 382 GLY A N 1
ATOM 2891 C CA . GLY A 1 382 ? -16.296 -8.247 -15.553 1.00 95.31 382 GLY A CA 1
ATOM 2892 C C . GLY A 1 382 ? -16.105 -7.262 -14.397 1.00 95.31 382 GLY A C 1
ATOM 2893 O O . GLY A 1 382 ? -16.952 -6.398 -14.175 1.00 95.31 382 GLY A O 1
ATOM 2894 N N . ILE A 1 383 ? -14.960 -7.317 -13.709 1.00 93.12 383 ILE A N 1
ATOM 2895 C CA . ILE A 1 383 ? -14.642 -6.375 -12.623 1.00 93.12 383 ILE A CA 1
ATOM 2896 C C . ILE A 1 383 ? -14.522 -4.936 -13.154 1.00 93.12 383 ILE A C 1
ATOM 2898 O O . ILE A 1 383 ? -15.075 -4.016 -12.553 1.00 93.12 383 ILE A O 1
ATOM 2902 N N . ALA A 1 384 ? -13.863 -4.725 -14.298 1.00 94.81 384 ALA A N 1
ATOM 2903 C CA . ALA A 1 384 ? -13.752 -3.395 -14.904 1.00 94.81 384 ALA A CA 1
ATOM 2904 C C . ALA A 1 384 ? -15.123 -2.828 -15.334 1.00 94.81 384 ALA A C 1
ATOM 2906 O O . ALA A 1 384 ? -15.402 -1.647 -15.135 1.00 94.81 384 ALA A O 1
ATOM 2907 N N . LEU A 1 385 ? -16.020 -3.668 -15.861 1.00 95.06 385 LEU A N 1
ATOM 2908 C CA . LEU A 1 385 ? -17.390 -3.269 -16.203 1.00 95.06 385 LEU A CA 1
ATOM 2909 C C . LEU A 1 385 ? -18.235 -2.929 -14.966 1.00 95.06 385 LEU A C 1
ATOM 2911 O O . LEU A 1 385 ? -19.047 -2.005 -15.021 1.00 95.06 385 LEU A O 1
ATOM 2915 N N . ARG A 1 386 ? -18.025 -3.617 -13.835 1.00 93.00 386 ARG A N 1
ATOM 2916 C CA . ARG A 1 386 ? -18.638 -3.226 -12.556 1.00 93.00 386 ARG A CA 1
ATOM 2917 C C . ARG A 1 386 ? -18.178 -1.832 -12.131 1.00 93.00 386 ARG A C 1
ATOM 2919 O O . ARG A 1 386 ? -19.024 -1.012 -11.785 1.00 93.00 386 ARG A O 1
ATOM 2926 N N . ALA A 1 387 ? -16.877 -1.550 -12.195 1.00 91.44 387 ALA A N 1
ATOM 2927 C CA . ALA A 1 387 ? -16.354 -0.220 -11.878 1.00 91.44 387 ALA A CA 1
ATOM 2928 C C . ALA A 1 387 ? -16.958 0.857 -12.802 1.00 91.44 387 ALA A C 1
ATOM 2930 O O . ALA A 1 387 ? -17.308 1.947 -12.349 1.00 91.44 387 ALA A O 1
ATOM 2931 N N . LEU A 1 388 ? -17.180 0.540 -14.084 1.00 91.94 388 LEU A N 1
ATOM 2932 C CA . LEU A 1 388 ? -17.857 1.452 -15.013 1.00 91.94 388 LEU A CA 1
ATOM 2933 C C . LEU A 1 388 ? -19.311 1.716 -14.610 1.00 91.94 388 LEU A C 1
ATOM 2935 O O . LEU A 1 388 ? -19.762 2.861 -14.675 1.00 91.94 388 LEU A O 1
ATOM 2939 N N . PHE A 1 389 ? -20.041 0.694 -14.161 1.00 90.44 389 PHE A N 1
ATOM 2940 C CA . PHE A 1 389 ? -21.387 0.876 -13.620 1.00 90.44 389 PHE A CA 1
ATOM 2941 C C . PHE A 1 389 ? -21.391 1.782 -12.385 1.00 90.44 389 PHE A C 1
ATOM 2943 O O . PHE A 1 389 ? -22.200 2.704 -12.332 1.00 90.44 389 PHE A O 1
ATOM 2950 N N . GLU A 1 390 ? -20.489 1.555 -11.426 1.00 87.62 390 GLU A N 1
ATOM 2951 C CA . GLU A 1 390 ? -20.435 2.319 -10.167 1.00 87.62 390 GLU A CA 1
ATOM 2952 C C . GLU A 1 390 ? -20.281 3.831 -10.406 1.00 87.62 390 GLU A C 1
ATOM 2954 O O . GLU A 1 390 ? -20.683 4.634 -9.568 1.00 87.62 390 GLU A O 1
ATOM 2959 N N . ASN A 1 391 ? -19.785 4.224 -11.581 1.00 84.38 391 ASN A N 1
ATOM 2960 C CA . ASN A 1 391 ? -19.610 5.621 -11.954 1.00 84.38 391 ASN A CA 1
ATOM 2961 C C . ASN A 1 391 ? -20.623 6.152 -12.976 1.00 84.38 391 ASN A C 1
ATOM 2963 O O . ASN A 1 391 ? -20.966 7.331 -12.948 1.00 84.38 391 ASN A O 1
ATOM 2967 N N . SER A 1 392 ? -21.091 5.314 -13.902 1.00 86.50 392 SER A N 1
ATOM 2968 C CA . SER A 1 392 ? -22.030 5.730 -14.955 1.00 86.50 392 SER A CA 1
ATOM 2969 C C . SER A 1 392 ? -23.500 5.518 -14.582 1.00 86.50 392 SER A C 1
ATOM 2971 O O . SER A 1 392 ? -24.380 6.129 -15.186 1.00 86.50 392 SER A O 1
ATOM 2973 N N . GLY A 1 393 ? -23.782 4.617 -13.636 1.00 84.94 393 GLY A N 1
ATOM 2974 C CA . GLY A 1 393 ? -25.127 4.144 -13.299 1.00 84.94 393 GLY A CA 1
ATOM 2975 C C . GLY A 1 393 ? -25.792 3.291 -14.389 1.00 84.94 393 GLY A C 1
ATOM 2976 O O . GLY A 1 393 ? -26.974 2.959 -14.279 1.00 84.94 393 GLY A O 1
ATOM 2977 N N . ASN A 1 394 ? -25.079 2.928 -15.461 1.00 88.25 394 ASN A N 1
ATOM 2978 C CA . ASN A 1 394 ? -25.665 2.199 -16.580 1.00 88.25 394 ASN A CA 1
ATOM 2979 C C . ASN A 1 394 ? -25.795 0.698 -16.280 1.00 88.25 394 ASN A C 1
ATOM 2981 O O . ASN A 1 394 ? -24.855 -0.081 -16.432 1.00 88.25 394 ASN A O 1
ATOM 2985 N N . ALA A 1 395 ? -27.001 0.262 -15.920 1.00 87.38 395 ALA A N 1
ATOM 2986 C CA . ALA A 1 395 ? -27.286 -1.134 -15.587 1.00 87.38 395 ALA A CA 1
ATOM 2987 C C . ALA A 1 395 ? -26.998 -2.145 -16.723 1.00 87.38 395 ALA A C 1
ATOM 2989 O O . ALA A 1 395 ? -26.956 -3.349 -16.465 1.00 87.38 395 ALA A O 1
ATOM 2990 N N . GLN A 1 396 ? -26.814 -1.714 -17.980 1.00 89.94 396 GLN A N 1
ATOM 2991 C CA . GLN A 1 396 ? -26.358 -2.625 -19.041 1.00 89.94 396 GLN A CA 1
ATOM 2992 C C . GLN A 1 396 ? -24.926 -3.116 -18.809 1.00 89.94 396 GLN A C 1
ATOM 2994 O O . GLN A 1 396 ? -24.619 -4.254 -19.164 1.00 89.94 396 GLN A O 1
ATOM 2999 N N . ASP A 1 397 ? -24.072 -2.307 -18.182 1.00 90.69 397 ASP A N 1
ATOM 3000 C CA . ASP A 1 397 ? -22.682 -2.681 -17.925 1.00 90.69 397 ASP A CA 1
ATOM 3001 C C . ASP A 1 397 ? -22.591 -3.798 -16.877 1.00 90.69 397 ASP A C 1
ATOM 3003 O O . ASP A 1 397 ? -21.826 -4.744 -17.066 1.00 90.69 397 ASP A O 1
ATOM 3007 N N . LEU A 1 398 ? -23.471 -3.799 -15.864 1.00 91.50 398 LEU A N 1
ATOM 3008 C CA . LEU A 1 398 ? -23.605 -4.926 -14.930 1.00 91.50 398 LEU A CA 1
ATOM 3009 C C . LEU A 1 398 ? -24.048 -6.214 -15.623 1.00 91.50 398 LEU A C 1
ATOM 3011 O O . LEU A 1 398 ? -23.498 -7.273 -15.340 1.00 91.50 398 LEU A O 1
ATOM 3015 N N . ARG A 1 399 ? -25.014 -6.148 -16.550 1.00 93.38 399 ARG A N 1
ATOM 3016 C CA . ARG A 1 399 ? -25.477 -7.347 -17.276 1.00 93.38 399 ARG A CA 1
ATOM 3017 C C . ARG A 1 399 ? -24.357 -7.950 -18.118 1.00 93.38 399 ARG A C 1
ATOM 3019 O O . ARG A 1 399 ? -24.130 -9.151 -18.057 1.00 93.38 399 ARG A O 1
ATOM 3026 N N . ARG A 1 400 ? -23.597 -7.106 -18.823 1.00 94.50 400 ARG A N 1
ATOM 3027 C CA . ARG A 1 400 ? -22.412 -7.542 -19.577 1.00 94.50 400 ARG A CA 1
ATOM 3028 C C . ARG A 1 400 ? -21.347 -8.145 -18.661 1.00 94.50 400 ARG A C 1
ATOM 3030 O O . ARG A 1 400 ? -20.721 -9.136 -19.022 1.00 94.50 400 ARG A O 1
ATOM 3037 N N . ALA A 1 401 ? -21.148 -7.568 -17.478 1.00 95.19 401 ALA A N 1
ATOM 3038 C CA . ALA A 1 401 ? -20.213 -8.100 -16.498 1.00 95.19 401 ALA A CA 1
ATOM 3039 C C . ALA A 1 401 ? -20.640 -9.482 -15.970 1.00 95.19 401 ALA A C 1
ATOM 3041 O O . ALA A 1 401 ? -19.800 -10.376 -15.861 1.00 95.19 401 ALA A O 1
ATOM 3042 N N . VAL A 1 402 ? -21.939 -9.673 -15.708 1.00 96.06 402 VAL A N 1
ATOM 3043 C CA . VAL A 1 402 ? -22.532 -10.973 -15.349 1.00 96.06 402 VAL A CA 1
ATOM 3044 C C . VAL A 1 402 ? -22.302 -11.999 -16.456 1.00 96.06 402 VAL A C 1
ATOM 3046 O O . VAL A 1 402 ? -21.838 -13.099 -16.162 1.00 96.06 402 VAL A O 1
ATOM 3049 N N . ASP A 1 403 ? -22.566 -11.647 -17.717 1.00 96.00 403 ASP A N 1
ATOM 3050 C CA . ASP A 1 403 ? -22.378 -12.557 -18.853 1.00 96.00 403 ASP A CA 1
ATOM 3051 C C . ASP A 1 403 ? -20.917 -13.027 -18.963 1.00 96.00 403 ASP A C 1
ATOM 3053 O O . ASP A 1 403 ? -20.654 -14.228 -19.059 1.00 96.00 403 ASP A O 1
ATOM 3057 N N . HIS A 1 404 ? -19.955 -12.104 -18.857 1.00 95.94 404 HIS A N 1
ATOM 3058 C CA . HIS A 1 404 ? -18.529 -12.441 -18.904 1.00 95.94 404 HIS A CA 1
ATOM 3059 C C . HIS A 1 404 ? -18.065 -13.277 -17.703 1.00 95.94 404 HIS A C 1
ATOM 3061 O O . HIS A 1 404 ? -17.268 -14.199 -17.876 1.00 95.94 404 HIS A O 1
ATOM 3067 N N . LEU A 1 405 ? -18.560 -13.012 -16.490 1.00 95.81 405 LEU A N 1
ATOM 3068 C CA . LEU A 1 405 ? -18.214 -13.830 -15.323 1.00 95.81 405 LEU A CA 1
ATOM 3069 C C . LEU A 1 405 ? -18.863 -15.216 -15.357 1.00 95.81 405 LEU A C 1
ATOM 3071 O O . LEU A 1 405 ? -18.235 -16.181 -14.928 1.00 95.81 405 LEU A O 1
ATOM 3075 N N . ARG A 1 406 ? -20.070 -15.353 -15.913 1.00 96.69 406 ARG A N 1
ATOM 3076 C CA . ARG A 1 406 ? -20.683 -16.667 -16.155 1.00 96.69 406 ARG A CA 1
ATOM 3077 C C . ARG A 1 406 ? -19.882 -17.478 -17.171 1.00 96.69 406 ARG A C 1
ATOM 3079 O O . ARG A 1 406 ? -19.615 -18.651 -16.921 1.00 96.69 406 ARG A O 1
ATOM 3086 N N . GLU A 1 407 ? -19.442 -16.854 -18.267 1.00 95.12 407 GLU A N 1
ATOM 3087 C CA . GLU A 1 407 ? -18.528 -17.488 -19.229 1.00 95.12 407 GLU A CA 1
ATOM 3088 C C . GLU A 1 407 ? -17.215 -17.892 -18.537 1.00 95.12 407 GLU A C 1
ATOM 3090 O O . GLU A 1 407 ? -16.802 -19.046 -18.634 1.00 95.12 407 GLU A O 1
ATOM 3095 N N . SER A 1 408 ? -16.617 -16.995 -17.744 1.00 94.94 408 SER A N 1
ATOM 3096 C CA . SER A 1 408 ? -15.416 -17.279 -16.945 1.00 94.94 408 SER A CA 1
ATOM 3097 C C . SER A 1 408 ? -15.588 -18.509 -16.046 1.00 94.94 408 SER A C 1
ATOM 3099 O O . SER A 1 408 ? -14.762 -19.421 -16.085 1.00 94.94 408 SER A O 1
ATOM 3101 N N . ILE A 1 409 ? -16.684 -18.589 -15.285 1.00 95.25 409 ILE A N 1
ATOM 3102 C CA . ILE A 1 409 ? -16.986 -19.732 -14.412 1.00 95.25 409 ILE A CA 1
ATOM 3103 C C . ILE A 1 409 ? -17.162 -21.013 -15.233 1.00 95.25 409 ILE A C 1
ATOM 3105 O O . ILE A 1 409 ? -16.585 -22.034 -14.872 1.00 95.25 409 ILE A O 1
ATOM 3109 N N . SER A 1 410 ? -17.869 -20.961 -16.367 1.00 94.25 410 SER A N 1
ATOM 3110 C CA . SER A 1 410 ? -18.090 -22.136 -17.227 1.00 94.25 410 SER A CA 1
ATOM 3111 C C . SER A 1 410 ? -16.806 -22.731 -17.822 1.00 94.25 410 SER A C 1
ATOM 3113 O O . SER A 1 410 ? -16.762 -23.921 -18.120 1.00 94.25 410 SER A O 1
ATOM 3115 N N . LEU A 1 411 ? -15.761 -21.910 -17.962 1.00 92.62 411 LEU A N 1
ATOM 3116 C CA . LEU A 1 411 ? -14.430 -22.296 -18.439 1.00 92.62 411 LEU A CA 1
ATOM 3117 C C . LEU A 1 411 ? -13.474 -22.690 -17.297 1.00 92.62 411 LEU A C 1
ATOM 3119 O O . LEU A 1 411 ? -12.300 -22.970 -17.537 1.00 92.62 411 LEU A O 1
ATOM 3123 N N . THR A 1 412 ? -13.933 -22.663 -16.043 1.00 91.56 412 THR A N 1
ATOM 3124 C CA . THR A 1 412 ? -13.113 -22.998 -14.871 1.00 91.56 412 THR A CA 1
ATOM 3125 C C . THR A 1 412 ? -13.251 -24.474 -14.536 1.00 91.56 412 THR A C 1
ATOM 3127 O O . THR A 1 412 ? -14.367 -24.976 -14.427 1.00 91.56 412 THR A O 1
ATOM 3130 N N . ASP A 1 413 ? -12.131 -25.153 -14.295 1.00 89.31 413 ASP A N 1
ATOM 3131 C CA . ASP A 1 413 ? -12.166 -26.489 -13.700 1.00 89.31 413 ASP A CA 1
ATOM 3132 C C . ASP A 1 413 ? -12.844 -26.429 -12.307 1.00 89.31 413 ASP A C 1
ATOM 3134 O O . ASP A 1 413 ? -12.468 -25.566 -11.503 1.00 89.31 413 ASP A O 1
ATOM 3138 N N . PRO A 1 414 ? -13.829 -27.298 -12.002 1.00 87.88 414 PRO A N 1
ATOM 3139 C CA . PRO A 1 414 ? -14.491 -27.352 -10.696 1.00 87.88 414 PRO A CA 1
ATOM 3140 C C . PRO A 1 414 ? -13.550 -27.478 -9.490 1.00 87.88 414 PRO A C 1
ATOM 3142 O O . PRO A 1 414 ? -13.891 -27.000 -8.408 1.00 87.88 414 PRO A O 1
ATOM 3145 N N . ASP A 1 415 ? -12.375 -28.085 -9.671 1.00 85.44 415 ASP A N 1
ATOM 3146 C CA . ASP A 1 415 ? -11.369 -28.284 -8.624 1.00 85.44 415 ASP A CA 1
ATOM 3147 C C . ASP A 1 415 ? -10.292 -27.175 -8.617 1.00 85.44 415 ASP A C 1
ATOM 3149 O O . ASP A 1 415 ? -9.333 -27.217 -7.842 1.00 85.44 415 ASP A O 1
ATOM 3153 N N . SER A 1 416 ? -10.435 -26.146 -9.461 1.00 86.44 416 SER A N 1
ATOM 3154 C CA . SER A 1 416 ? -9.500 -25.021 -9.533 1.00 86.44 416 SER A CA 1
ATOM 3155 C C . SER A 1 416 ? -9.543 -24.135 -8.286 1.00 86.44 416 SER A C 1
ATOM 3157 O O . SER A 1 416 ? -10.600 -23.648 -7.880 1.00 86.44 416 SER A O 1
ATOM 3159 N N . TYR A 1 417 ? -8.364 -23.770 -7.771 1.00 85.19 417 TYR A N 1
ATOM 3160 C CA . TYR A 1 417 ? -8.206 -22.760 -6.714 1.00 85.19 417 TYR A CA 1
ATOM 3161 C C . TYR A 1 417 ? -8.749 -21.368 -7.094 1.00 85.19 417 TYR A C 1
ATOM 3163 O O . TYR A 1 417 ? -9.016 -20.555 -6.213 1.00 85.19 417 TYR A O 1
ATOM 3171 N N . ALA A 1 418 ? -8.936 -21.079 -8.387 1.00 86.56 418 ALA A N 1
ATOM 3172 C CA . ALA A 1 418 ? -9.478 -19.801 -8.854 1.00 86.56 418 ALA A CA 1
ATOM 3173 C C . ALA A 1 418 ? -11.016 -19.740 -8.815 1.00 86.56 418 ALA A C 1
ATOM 3175 O O . ALA A 1 418 ? -11.589 -18.647 -8.868 1.00 86.56 418 ALA A O 1
ATOM 3176 N N . LEU A 1 419 ? -11.700 -20.889 -8.736 1.00 91.31 419 LEU A N 1
ATOM 3177 C CA . LEU A 1 419 ? -13.158 -20.949 -8.805 1.00 91.31 419 LEU A CA 1
ATOM 3178 C C . LEU A 1 419 ? -13.856 -20.183 -7.665 1.00 91.31 419 LEU A C 1
ATOM 3180 O O . LEU A 1 419 ? -14.745 -19.390 -7.982 1.00 91.31 419 LEU A O 1
ATOM 3184 N N . PRO A 1 420 ? -13.457 -20.310 -6.379 1.00 92.44 420 PRO A N 1
ATOM 3185 C CA . PRO A 1 420 ? -14.083 -19.552 -5.290 1.00 92.44 420 PRO A CA 1
ATOM 3186 C C . PRO A 1 420 ? -14.056 -18.038 -5.534 1.00 92.44 420 PRO A C 1
ATOM 3188 O O . PRO A 1 420 ? -15.081 -17.365 -5.439 1.00 92.44 420 PRO A O 1
ATOM 3191 N N . GLN A 1 421 ? -12.910 -17.503 -5.969 1.00 90.94 421 GLN A N 1
ATOM 3192 C CA . GLN A 1 421 ? -12.778 -16.077 -6.270 1.00 90.94 421 GLN A CA 1
ATOM 3193 C C . GLN A 1 421 ? -13.714 -15.641 -7.405 1.00 90.94 421 GLN A C 1
ATOM 3195 O O . GLN A 1 421 ? -14.350 -14.592 -7.308 1.00 90.94 421 GLN A O 1
ATOM 3200 N N . ARG A 1 422 ? -13.836 -16.439 -8.473 1.00 93.56 422 ARG A N 1
ATOM 3201 C CA . ARG A 1 422 ? -14.727 -16.133 -9.607 1.00 93.56 422 ARG A CA 1
ATOM 3202 C C . ARG A 1 422 ? -16.202 -16.148 -9.194 1.00 93.56 422 ARG A C 1
ATOM 3204 O O . ARG A 1 422 ? -16.941 -15.247 -9.588 1.00 93.56 422 ARG A O 1
ATOM 3211 N N . LEU A 1 423 ? -16.608 -17.105 -8.354 1.00 95.94 423 LEU A N 1
ATOM 3212 C CA . LEU A 1 423 ? -17.954 -17.160 -7.767 1.00 95.94 423 LEU A CA 1
ATOM 3213 C C . LEU A 1 423 ? -18.234 -15.923 -6.904 1.00 95.94 423 LEU A C 1
ATOM 3215 O O . LEU A 1 423 ? -19.262 -15.270 -7.083 1.00 95.94 423 LEU A O 1
ATOM 3219 N N . SER A 1 424 ? -17.296 -15.552 -6.023 1.00 94.75 424 SER A N 1
ATOM 3220 C CA . SER A 1 424 ? -17.419 -14.346 -5.198 1.00 94.75 424 SER A CA 1
ATOM 3221 C C . SER A 1 424 ? -17.488 -13.075 -6.048 1.00 94.75 424 SER A C 1
ATOM 3223 O O . SER A 1 424 ? -18.277 -12.184 -5.740 1.00 94.75 424 SER A O 1
ATOM 3225 N N . ASN A 1 425 ? -16.698 -12.973 -7.121 1.00 94.12 425 ASN A N 1
ATOM 3226 C CA . ASN A 1 425 ? -16.740 -11.825 -8.026 1.00 94.12 425 ASN A CA 1
ATOM 3227 C C . ASN A 1 425 ? -18.113 -11.703 -8.697 1.00 94.12 425 ASN A C 1
ATOM 3229 O O . ASN A 1 425 ? -18.676 -10.611 -8.714 1.00 94.12 425 ASN A O 1
ATOM 3233 N N . LEU A 1 426 ? -18.674 -12.809 -9.208 1.00 97.44 426 LEU A N 1
ATOM 3234 C CA . LEU A 1 426 ? -20.003 -12.800 -9.829 1.00 97.44 426 LEU A CA 1
ATOM 3235 C C . LEU A 1 426 ? -21.075 -12.380 -8.822 1.00 97.44 426 LEU A C 1
ATOM 3237 O O . LEU A 1 426 ? -21.882 -11.504 -9.125 1.00 97.44 426 LEU A O 1
ATOM 3241 N N . ALA A 1 427 ? -21.042 -12.940 -7.614 1.00 97.12 427 ALA A N 1
ATOM 3242 C CA . ALA A 1 427 ? -21.994 -12.598 -6.569 1.00 97.12 427 ALA A CA 1
ATOM 3243 C C . ALA A 1 427 ? -21.974 -11.104 -6.214 1.00 97.12 427 ALA A C 1
ATOM 3245 O O . ALA A 1 427 ? -23.032 -10.496 -6.094 1.00 97.12 427 ALA A O 1
ATOM 3246 N N . LEU A 1 428 ? -20.797 -10.475 -6.123 1.00 94.50 428 LEU A N 1
ATOM 3247 C CA . LEU A 1 428 ? -20.698 -9.032 -5.870 1.00 94.50 428 LEU A CA 1
ATOM 3248 C C . LEU A 1 428 ? -21.313 -8.187 -6.999 1.00 94.50 428 LEU A C 1
ATOM 3250 O O . LEU A 1 428 ? -21.901 -7.140 -6.731 1.00 94.50 428 LEU A O 1
ATOM 3254 N N . ILE A 1 429 ? -21.214 -8.627 -8.257 1.00 94.69 429 ILE A N 1
ATOM 3255 C CA . ILE A 1 429 ? -21.880 -7.948 -9.380 1.00 94.69 429 ILE A CA 1
ATOM 3256 C C . ILE A 1 429 ? -23.396 -8.151 -9.318 1.00 94.69 429 ILE A C 1
ATOM 3258 O O . ILE A 1 429 ? -24.145 -7.199 -9.540 1.00 94.69 429 ILE A O 1
ATOM 3262 N N . LEU A 1 430 ? -23.857 -9.356 -8.978 1.00 96.31 430 LEU A N 1
ATOM 3263 C CA . LEU A 1 430 ? -25.280 -9.643 -8.789 1.00 96.31 430 LEU A CA 1
ATOM 3264 C C . LEU A 1 430 ? -25.866 -8.819 -7.634 1.00 96.31 430 LEU A C 1
ATOM 3266 O O . LEU A 1 430 ? -26.945 -8.264 -7.789 1.00 96.31 430 LEU A O 1
ATOM 3270 N N . MET A 1 431 ? -25.128 -8.622 -6.538 1.00 94.88 431 MET A N 1
ATOM 3271 C CA . MET A 1 431 ? -25.518 -7.718 -5.447 1.00 94.88 431 MET A CA 1
ATOM 3272 C C . MET A 1 431 ? -25.745 -6.282 -5.943 1.00 94.88 431 MET A C 1
ATOM 3274 O O . MET A 1 431 ? -26.785 -5.691 -5.661 1.00 94.88 431 MET A O 1
ATOM 3278 N N . ARG A 1 432 ? -24.832 -5.735 -6.761 1.00 93.75 432 ARG A N 1
ATOM 3279 C CA . ARG A 1 432 ? -25.012 -4.409 -7.391 1.00 93.75 432 ARG A CA 1
ATOM 3280 C C . ARG A 1 432 ? -26.197 -4.376 -8.359 1.00 93.75 432 ARG A C 1
ATOM 3282 O O . ARG A 1 432 ? -26.909 -3.375 -8.460 1.00 93.75 432 ARG A O 1
ATOM 3289 N N . LEU A 1 433 ? -26.434 -5.470 -9.080 1.00 93.00 433 LEU A N 1
ATOM 3290 C CA . LEU A 1 433 ? -27.582 -5.580 -9.974 1.00 93.00 433 LEU A CA 1
ATOM 3291 C C . LEU A 1 433 ? -28.893 -5.620 -9.185 1.00 93.00 433 LEU A C 1
ATOM 3293 O O . LEU A 1 433 ? -29.835 -4.932 -9.569 1.00 93.00 433 LEU A O 1
ATOM 3297 N N . TYR A 1 434 ? -28.943 -6.339 -8.066 1.00 93.69 434 TYR A N 1
ATOM 3298 C CA . TYR A 1 434 ? -30.066 -6.323 -7.134 1.00 93.69 434 TYR A CA 1
ATOM 3299 C C . TYR A 1 434 ? -30.313 -4.911 -6.588 1.00 93.69 434 TYR A C 1
ATOM 3301 O O . TYR A 1 434 ? -31.422 -4.408 -6.722 1.00 93.69 434 TYR A O 1
ATOM 3309 N N . GLU A 1 435 ? -29.287 -4.213 -6.092 1.00 91.94 435 GLU A N 1
ATOM 3310 C CA . GLU A 1 435 ? -29.424 -2.838 -5.578 1.00 91.94 435 GLU A CA 1
ATOM 3311 C C . GLU A 1 435 ? -30.020 -1.867 -6.616 1.00 91.94 435 GLU A C 1
ATOM 3313 O O . GLU A 1 435 ? -30.774 -0.963 -6.261 1.00 91.94 435 GLU A O 1
ATOM 3318 N N . SER A 1 436 ? -29.715 -2.060 -7.905 1.00 89.94 436 SER A N 1
ATOM 3319 C CA . SER A 1 436 ? -30.240 -1.213 -8.989 1.00 89.94 436 SER A CA 1
ATOM 3320 C C . SER A 1 436 ? -31.596 -1.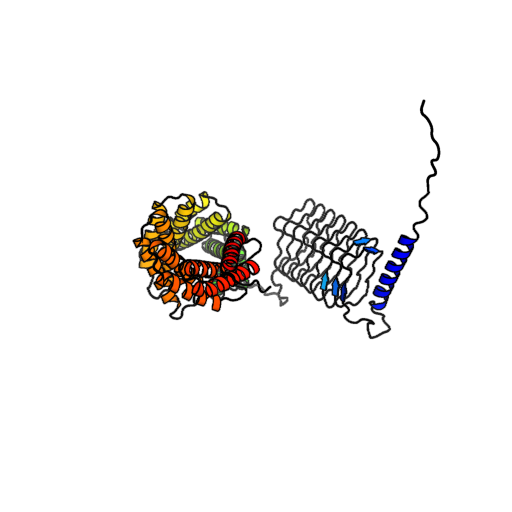648 -9.556 1.00 89.94 436 SER A C 1
ATOM 3322 O O . SER A 1 436 ? -32.286 -0.829 -10.165 1.00 89.94 436 SER A O 1
ATOM 3324 N N . SER A 1 437 ? -31.986 -2.916 -9.401 1.00 90.75 437 SER A N 1
ATOM 3325 C CA . SER A 1 437 ? -33.183 -3.488 -10.041 1.00 90.75 437 SER A CA 1
ATOM 3326 C C . SER A 1 437 ? -34.288 -3.908 -9.073 1.00 90.75 437 SER A C 1
ATOM 3328 O O . SER A 1 437 ? -35.446 -3.966 -9.482 1.00 90.75 437 SER A O 1
ATOM 3330 N N . GLY A 1 438 ? -33.945 -4.203 -7.819 1.00 90.94 438 GLY A N 1
ATOM 3331 C CA . GLY A 1 438 ? -34.821 -4.845 -6.840 1.00 90.94 438 GLY A CA 1
ATOM 3332 C C . GLY A 1 438 ? -35.152 -6.308 -7.158 1.00 90.94 438 GLY A C 1
ATOM 3333 O O . GLY A 1 438 ? -36.100 -6.837 -6.589 1.00 90.94 438 GLY A O 1
ATOM 3334 N N . ASP A 1 439 ? -34.435 -6.957 -8.084 1.00 93.00 439 ASP A N 1
ATOM 3335 C CA . ASP A 1 439 ? -34.713 -8.342 -8.479 1.00 93.00 439 ASP A CA 1
ATOM 3336 C C . ASP A 1 439 ? -34.219 -9.338 -7.416 1.00 93.00 439 ASP A C 1
ATOM 3338 O O . ASP A 1 439 ? -33.028 -9.631 -7.306 1.00 93.00 439 ASP A O 1
ATOM 3342 N N . GLU A 1 440 ? -35.148 -9.861 -6.620 1.00 93.00 440 GLU A N 1
ATOM 3343 C CA . GLU A 1 440 ? -34.864 -10.795 -5.524 1.00 93.00 440 GLU A CA 1
ATOM 3344 C C . GLU A 1 440 ? -34.252 -12.120 -6.006 1.00 93.00 440 GLU A C 1
ATOM 3346 O O . GLU A 1 440 ? -33.435 -12.707 -5.299 1.00 93.00 440 GLU A O 1
ATOM 3351 N N . VAL A 1 441 ? -34.549 -12.560 -7.236 1.00 95.00 441 VAL A N 1
ATOM 3352 C CA . VAL A 1 441 ? -33.970 -13.794 -7.800 1.00 95.00 441 VAL A CA 1
ATOM 3353 C C . VAL A 1 441 ? -32.461 -13.641 -7.997 1.00 95.00 441 VAL A C 1
ATOM 3355 O O . VAL A 1 441 ? -31.696 -14.582 -7.783 1.00 95.00 441 VAL A O 1
ATOM 3358 N N . VAL A 1 442 ? -32.023 -12.438 -8.374 1.00 95.12 442 VAL A N 1
ATOM 3359 C CA . VAL A 1 442 ? -30.603 -12.098 -8.534 1.00 95.12 442 VAL A CA 1
ATOM 3360 C C . VAL A 1 442 ? -29.882 -12.108 -7.183 1.00 95.12 442 VAL A C 1
ATOM 3362 O O . VAL A 1 442 ? -28.737 -12.557 -7.100 1.00 95.12 442 VAL A O 1
ATOM 3365 N N . LEU A 1 443 ? -30.547 -11.651 -6.118 1.00 95.81 443 LEU A N 1
ATOM 3366 C CA . LEU A 1 443 ? -30.004 -11.693 -4.761 1.00 95.81 443 LEU A CA 1
ATOM 3367 C C . LEU A 1 443 ? -29.862 -13.131 -4.246 1.00 95.81 443 LEU A C 1
ATOM 3369 O O . LEU A 1 443 ? -28.829 -13.477 -3.672 1.00 95.81 443 LEU A O 1
ATOM 3373 N N . ASP A 1 444 ? -30.858 -13.982 -4.491 1.00 95.50 444 ASP A N 1
ATOM 3374 C CA . ASP A 1 444 ? -30.782 -15.400 -4.136 1.00 95.50 444 ASP A CA 1
ATOM 3375 C C . ASP A 1 444 ? -29.635 -16.114 -4.857 1.00 95.50 444 ASP A C 1
ATOM 3377 O O . ASP A 1 444 ? -28.881 -16.862 -4.229 1.00 95.50 444 ASP A O 1
ATOM 3381 N N . GLU A 1 445 ? -29.442 -15.833 -6.150 1.00 97.00 445 GLU A N 1
ATOM 3382 C CA . GLU A 1 445 ? -28.295 -16.345 -6.904 1.00 97.00 445 GLU A CA 1
ATOM 3383 C C . GLU A 1 445 ? -26.965 -15.887 -6.279 1.00 97.00 445 GLU A C 1
ATOM 3385 O O . GLU A 1 445 ? -26.058 -16.702 -6.102 1.00 97.00 445 GLU A O 1
ATOM 3390 N N . ALA A 1 446 ? -26.848 -14.612 -5.888 1.00 97.19 446 ALA A N 1
ATOM 3391 C CA . ALA A 1 446 ? -25.640 -14.083 -5.253 1.00 97.19 446 ALA A CA 1
ATOM 3392 C C . ALA A 1 446 ? -25.301 -14.813 -3.942 1.00 97.19 446 ALA A C 1
ATOM 3394 O O . ALA A 1 446 ? -24.146 -15.193 -3.726 1.00 97.19 446 ALA A O 1
ATOM 3395 N N . VAL A 1 447 ? -26.301 -15.050 -3.085 1.00 96.75 447 VAL A N 1
ATOM 3396 C CA . VAL A 1 447 ? -26.118 -15.781 -1.821 1.00 96.75 447 VAL A CA 1
ATOM 3397 C C . VAL A 1 447 ? -25.666 -17.218 -2.079 1.00 96.75 447 VAL A C 1
ATOM 3399 O O . VAL A 1 447 ? -24.719 -17.684 -1.443 1.00 96.75 447 VAL A O 1
ATOM 3402 N N . GLU A 1 448 ? -26.287 -17.923 -3.027 1.00 97.31 448 GLU A N 1
ATOM 3403 C CA . GLU A 1 448 ? -25.910 -19.304 -3.346 1.00 97.31 448 GLU A CA 1
ATOM 3404 C C . GLU A 1 448 ? -24.486 -19.411 -3.904 1.00 97.31 448 GLU A C 1
ATOM 3406 O O . GLU A 1 448 ? -23.729 -20.303 -3.510 1.00 97.31 448 GLU A O 1
ATOM 3411 N N . LEU A 1 449 ? -24.070 -18.477 -4.762 1.00 97.38 449 LEU A N 1
ATOM 3412 C CA . LEU A 1 449 ? -22.696 -18.426 -5.271 1.00 97.38 449 LEU A CA 1
ATOM 3413 C C . LEU A 1 449 ? -21.677 -18.166 -4.152 1.00 97.38 449 LEU A C 1
ATOM 3415 O O . LEU A 1 449 ? -20.609 -18.782 -4.132 1.00 97.38 449 LEU A O 1
ATOM 3419 N N . LEU A 1 450 ? -22.003 -17.303 -3.187 1.00 96.31 450 LEU A N 1
ATOM 3420 C CA . LEU A 1 450 ? -21.140 -17.038 -2.032 1.00 96.31 450 LEU A CA 1
ATOM 3421 C C . LEU A 1 450 ? -21.070 -18.230 -1.073 1.00 96.31 450 LEU A C 1
ATOM 3423 O O . LEU A 1 450 ? -19.980 -18.559 -0.599 1.00 96.31 450 LEU A O 1
ATOM 3427 N N . ARG A 1 451 ? -22.182 -18.943 -0.849 1.00 95.38 451 ARG A N 1
ATOM 3428 C CA . ARG A 1 451 ? -22.186 -20.213 -0.102 1.00 95.38 451 ARG A CA 1
ATOM 3429 C C . ARG A 1 451 ? -21.277 -21.245 -0.766 1.00 95.38 451 ARG A C 1
ATOM 3431 O O . ARG A 1 451 ? -20.475 -21.881 -0.081 1.00 95.38 451 ARG A O 1
ATOM 3438 N N . GLN A 1 452 ? -21.347 -21.378 -2.093 1.00 93.94 452 GLN A N 1
ATOM 3439 C CA . GLN A 1 452 ? -20.456 -22.260 -2.855 1.00 93.94 452 GLN A CA 1
ATOM 3440 C C . GLN A 1 452 ? -18.987 -21.838 -2.726 1.00 93.94 452 GLN A C 1
ATOM 3442 O O . GLN A 1 452 ? -18.136 -22.685 -2.452 1.00 93.94 452 GLN A O 1
ATOM 3447 N N . SER A 1 453 ? -18.691 -20.539 -2.847 1.00 93.00 453 SER A N 1
ATOM 3448 C CA . SER A 1 453 ? -17.341 -19.990 -2.664 1.00 93.00 453 SER A CA 1
ATOM 3449 C C . SER A 1 453 ? -16.757 -20.353 -1.293 1.00 93.00 453 SER A C 1
ATOM 3451 O O . SER A 1 453 ? -15.663 -20.913 -1.206 1.00 93.00 453 SER A O 1
ATOM 3453 N N . VAL A 1 454 ? -17.504 -20.105 -0.212 1.00 91.88 454 VAL A N 1
ATOM 3454 C CA . VAL A 1 454 ? -17.073 -20.426 1.159 1.00 91.88 454 VAL A CA 1
ATOM 3455 C C . VAL A 1 454 ? -16.892 -21.938 1.343 1.00 91.88 454 VAL A C 1
ATOM 3457 O O . VAL A 1 454 ? -15.865 -22.381 1.869 1.00 91.88 454 VAL A O 1
ATOM 3460 N N . ALA A 1 455 ? -17.833 -22.751 0.856 1.00 90.00 455 ALA A N 1
ATOM 3461 C CA . ALA A 1 455 ? -17.771 -24.206 0.983 1.00 90.00 455 ALA A CA 1
ATOM 3462 C C . ALA A 1 455 ? -16.550 -24.821 0.277 1.00 90.00 455 ALA A C 1
ATOM 3464 O O . ALA A 1 455 ? -15.946 -25.753 0.814 1.00 90.00 455 ALA A O 1
ATOM 3465 N N . LEU A 1 456 ? -16.164 -24.299 -0.892 1.00 87.06 456 LEU A N 1
ATOM 3466 C CA . LEU A 1 456 ? -14.964 -24.741 -1.609 1.00 87.06 456 LEU A CA 1
ATOM 3467 C C . LEU A 1 456 ? -13.685 -24.402 -0.833 1.00 87.06 456 LEU A C 1
ATOM 3469 O O . LEU A 1 456 ? -12.797 -25.246 -0.732 1.00 87.06 456 LEU A O 1
ATOM 3473 N N . THR A 1 457 ? -13.621 -23.229 -0.192 1.00 79.06 457 THR A N 1
ATOM 3474 C CA . THR A 1 457 ? -12.454 -22.877 0.637 1.00 79.06 457 THR A CA 1
ATOM 3475 C C . THR A 1 457 ? -12.319 -23.728 1.902 1.00 79.06 457 THR A C 1
ATOM 3477 O O . THR A 1 457 ? -11.210 -24.016 2.331 1.00 79.06 457 THR A O 1
ATOM 3480 N N . SER A 1 458 ? -13.419 -24.248 2.455 1.00 71.44 458 SER A N 1
ATOM 3481 C CA . SER A 1 458 ? -13.385 -25.120 3.642 1.00 71.44 458 SER A CA 1
ATOM 3482 C C . SER A 1 458 ? -12.870 -26.548 3.376 1.00 71.44 458 SER A C 1
ATOM 3484 O O . SER A 1 458 ? -12.648 -27.302 4.322 1.00 71.44 458 SER A O 1
ATOM 3486 N N . ARG A 1 459 ? -12.660 -26.951 2.112 1.00 68.62 459 ARG A N 1
ATOM 3487 C CA . ARG A 1 459 ? -12.222 -28.311 1.719 1.00 68.62 459 ARG A CA 1
ATOM 3488 C C . ARG A 1 459 ? -10.701 -28.459 1.555 1.00 68.62 459 ARG A C 1
ATOM 3490 O O . ARG A 1 459 ? -10.243 -29.238 0.726 1.00 68.62 459 ARG A O 1
ATOM 3497 N N . GLY A 1 460 ? -9.918 -27.746 2.364 1.00 55.12 460 GLY A N 1
ATOM 3498 C CA . GLY A 1 460 ? -8.452 -27.851 2.373 1.00 55.12 460 GLY A CA 1
ATOM 3499 C C . GLY A 1 460 ? -7.717 -26.762 1.588 1.00 55.12 460 GLY A C 1
ATOM 3500 O O . GLY A 1 460 ? -6.511 -26.881 1.390 1.00 55.12 460 GLY A O 1
ATOM 3501 N N . MET A 1 461 ? -8.416 -25.702 1.170 1.00 60.94 461 MET A N 1
ATOM 3502 C CA . MET A 1 461 ? -7.794 -24.459 0.706 1.00 60.94 461 MET A CA 1
ATOM 3503 C C . MET A 1 461 ? -7.674 -23.486 1.889 1.00 60.94 461 MET A C 1
ATOM 3505 O O . MET A 1 461 ? -8.410 -23.601 2.870 1.00 60.94 461 MET A O 1
ATOM 3509 N N . THR A 1 462 ? -6.743 -22.535 1.837 1.00 60.03 462 THR A N 1
ATOM 3510 C CA . THR A 1 462 ? -6.646 -21.499 2.875 1.00 60.03 462 THR A CA 1
ATOM 3511 C C . THR A 1 462 ? -7.962 -20.722 2.929 1.00 60.03 462 THR A C 1
ATOM 3513 O O . THR A 1 462 ? -8.412 -20.186 1.916 1.00 60.03 462 THR A O 1
ATOM 3516 N N . SER A 1 463 ? -8.598 -20.690 4.103 1.00 68.81 463 SER A N 1
ATOM 3517 C CA . SER A 1 463 ? -9.807 -19.894 4.330 1.00 68.81 463 SER A CA 1
ATOM 3518 C C . SER A 1 463 ? -9.516 -18.430 4.006 1.00 68.81 463 SER A C 1
ATOM 3520 O O . SER A 1 463 ? -8.552 -17.874 4.530 1.00 68.81 463 SER A O 1
ATOM 3522 N N . ASN A 1 464 ? -10.338 -17.811 3.156 1.00 79.69 464 ASN A N 1
ATOM 3523 C CA . ASN A 1 464 ? -10.270 -16.378 2.890 1.00 79.69 464 ASN A CA 1
ATOM 3524 C C . ASN A 1 464 ? -11.435 -15.677 3.618 1.00 79.69 464 ASN A C 1
ATOM 3526 O O . ASN A 1 464 ? -12.587 -15.810 3.184 1.00 79.69 464 ASN A O 1
ATOM 3530 N N . PRO A 1 465 ? -11.160 -14.923 4.701 1.00 86.75 465 PRO A N 1
ATOM 3531 C CA . PRO A 1 465 ? -12.177 -14.197 5.462 1.00 86.75 465 PRO A CA 1
ATOM 3532 C C . PRO A 1 465 ? -13.064 -13.274 4.618 1.00 86.75 465 PRO A C 1
ATOM 3534 O O . PRO A 1 465 ? -14.236 -13.080 4.948 1.00 86.75 465 PRO A O 1
ATOM 3537 N N . ALA A 1 466 ? -12.549 -12.755 3.498 1.00 87.50 466 ALA A N 1
ATOM 3538 C CA . ALA A 1 466 ? -13.292 -11.859 2.621 1.00 87.50 466 ALA A CA 1
ATOM 3539 C C . ALA A 1 466 ? -14.517 -12.540 1.990 1.00 87.50 466 ALA A C 1
ATOM 3541 O O . ALA A 1 466 ? -15.573 -11.920 1.886 1.00 87.50 466 ALA A O 1
ATOM 3542 N N . PHE A 1 467 ? -14.431 -13.825 1.621 1.00 90.88 467 PHE A N 1
ATOM 3543 C CA . PHE A 1 467 ? -15.577 -14.547 1.046 1.00 90.88 467 PHE A CA 1
ATOM 3544 C C . PHE A 1 467 ? -16.695 -14.740 2.065 1.00 90.88 467 PHE A C 1
ATOM 3546 O O . PHE A 1 467 ? -17.872 -14.611 1.730 1.00 90.88 467 PHE A O 1
ATOM 3553 N N . VAL A 1 468 ? -16.324 -15.005 3.318 1.00 92.00 468 VAL A N 1
ATOM 3554 C CA . VAL A 1 468 ? -17.276 -15.139 4.421 1.00 92.00 468 VAL A CA 1
ATOM 3555 C C . VAL A 1 468 ? -17.934 -13.794 4.728 1.00 92.00 468 VAL A C 1
ATOM 3557 O O . VAL A 1 468 ? -19.149 -13.733 4.899 1.00 92.00 468 VAL A O 1
ATOM 3560 N N . SER A 1 469 ? -17.163 -12.703 4.716 1.00 93.00 469 SER A N 1
ATOM 3561 C CA . SER A 1 469 ? -17.712 -11.353 4.870 1.00 93.00 469 SER A CA 1
ATOM 3562 C C . SER A 1 469 ? -18.656 -10.974 3.727 1.00 93.00 469 SER A C 1
ATOM 3564 O O . SER A 1 469 ? -19.716 -10.410 3.980 1.00 93.00 469 SER A O 1
ATOM 3566 N N . ASN A 1 470 ? -18.320 -11.312 2.478 1.00 94.25 470 ASN A N 1
ATOM 3567 C CA . ASN A 1 470 ? -19.204 -11.078 1.335 1.00 94.25 470 ASN A CA 1
ATOM 3568 C C . ASN A 1 470 ? -20.513 -11.870 1.470 1.00 94.25 470 ASN A C 1
ATOM 3570 O O . ASN A 1 470 ? -21.585 -11.318 1.228 1.00 94.25 470 ASN A O 1
ATOM 3574 N N . LEU A 1 471 ? -20.440 -13.138 1.903 1.00 96.19 471 LEU A N 1
ATOM 3575 C CA . LEU A 1 471 ? -21.621 -13.955 2.197 1.00 96.19 471 LEU A CA 1
ATOM 3576 C C . LEU A 1 471 ? -22.492 -13.309 3.280 1.00 96.19 471 LEU A C 1
ATOM 3578 O O . LEU A 1 471 ? -23.703 -13.212 3.105 1.00 96.19 471 LEU A O 1
ATOM 3582 N N . ALA A 1 472 ? -21.887 -12.825 4.366 1.00 95.56 472 ALA A N 1
ATOM 3583 C CA . ALA A 1 472 ? -22.610 -12.165 5.447 1.00 95.56 472 ALA A CA 1
ATOM 3584 C C . ALA A 1 472 ? -23.344 -10.896 4.975 1.00 95.56 472 ALA A C 1
ATOM 3586 O O . ALA A 1 472 ? -24.499 -10.692 5.340 1.00 95.56 472 ALA A O 1
ATOM 3587 N N . ILE A 1 473 ? -22.715 -10.089 4.112 1.00 94.19 473 ILE A N 1
ATOM 3588 C CA . ILE A 1 473 ? -23.341 -8.904 3.502 1.00 94.19 473 ILE A CA 1
ATOM 3589 C C . ILE A 1 473 ? -24.526 -9.306 2.608 1.00 94.19 473 ILE A C 1
ATOM 3591 O O . ILE A 1 473 ? -25.588 -8.688 2.673 1.00 94.19 473 ILE A O 1
ATOM 3595 N N . ALA A 1 474 ? -24.383 -10.358 1.796 1.00 95.69 474 ALA A N 1
ATOM 3596 C CA . ALA A 1 474 ? -25.462 -10.831 0.926 1.00 95.69 474 ALA A CA 1
ATOM 3597 C C . ALA A 1 474 ? -26.650 -11.407 1.718 1.00 95.69 474 ALA A C 1
ATOM 3599 O O . ALA A 1 474 ? -27.806 -11.100 1.426 1.00 95.69 474 ALA A O 1
ATOM 3600 N N . LEU A 1 475 ? -26.372 -12.191 2.763 1.00 96.56 475 LEU A N 1
ATOM 3601 C CA . LEU A 1 475 ? -27.386 -12.709 3.684 1.00 96.56 475 LEU A CA 1
ATOM 3602 C C . LEU A 1 475 ? -28.115 -11.580 4.420 1.00 96.56 475 LEU A C 1
ATOM 3604 O O . LEU A 1 475 ? -29.334 -11.623 4.559 1.00 96.56 475 LEU A O 1
ATOM 3608 N N . HIS A 1 476 ? -27.392 -10.541 4.839 1.00 95.19 476 HIS A N 1
ATOM 3609 C CA . HIS A 1 476 ? -27.979 -9.358 5.467 1.00 95.19 476 HIS A CA 1
ATOM 3610 C C . HIS A 1 476 ? -28.900 -8.579 4.522 1.00 95.19 476 HIS A C 1
ATOM 3612 O O . HIS A 1 476 ? -30.011 -8.202 4.908 1.00 95.19 476 HIS A O 1
ATOM 3618 N N . ALA A 1 477 ? -28.497 -8.410 3.261 1.00 93.69 477 ALA A N 1
ATOM 3619 C CA . ALA A 1 477 ? -29.354 -7.815 2.239 1.00 93.69 477 ALA A CA 1
ATOM 3620 C C . ALA A 1 477 ? -30.624 -8.652 2.007 1.00 93.69 477 ALA A C 1
ATOM 3622 O O . ALA A 1 477 ? -31.720 -8.092 1.922 1.00 93.69 477 ALA A O 1
ATOM 3623 N N . ARG A 1 478 ? -30.506 -9.989 1.974 1.00 94.44 478 ARG A N 1
ATOM 3624 C CA . ARG A 1 478 ? -31.665 -10.883 1.822 1.00 94.44 478 ARG A CA 1
ATOM 3625 C C . ARG A 1 478 ? -32.591 -10.848 3.030 1.00 94.44 478 ARG A C 1
ATOM 3627 O O . ARG A 1 478 ? -33.805 -10.761 2.849 1.00 94.44 478 ARG A O 1
ATOM 3634 N N . TYR A 1 479 ? -32.037 -10.821 4.241 1.00 94.00 479 TYR A N 1
ATOM 3635 C CA . TYR A 1 479 ? -32.794 -10.582 5.469 1.00 94.00 479 TYR A CA 1
ATOM 3636 C C . TYR A 1 479 ? -33.566 -9.261 5.398 1.00 94.00 479 TYR A C 1
ATOM 3638 O O . TYR A 1 479 ? -34.754 -9.234 5.699 1.00 94.00 479 TYR A O 1
ATOM 3646 N N . THR A 1 480 ? -32.927 -8.182 4.949 1.00 91.25 480 THR A N 1
ATOM 3647 C CA . THR A 1 480 ? -33.570 -6.864 4.859 1.00 91.25 480 THR A CA 1
ATOM 3648 C C . THR A 1 480 ? -34.726 -6.850 3.851 1.00 91.25 480 THR A C 1
ATOM 3650 O O . THR A 1 480 ? -35.719 -6.160 4.074 1.00 91.25 480 THR A O 1
ATOM 3653 N N . SER A 1 481 ? -34.636 -7.632 2.768 1.00 89.00 481 SER A N 1
ATOM 3654 C CA . SER A 1 481 ? -35.708 -7.754 1.765 1.00 89.00 481 SER A CA 1
ATOM 3655 C C . SER A 1 481 ? -36.845 -8.693 2.202 1.00 89.00 481 SER A C 1
ATOM 3657 O O . SER A 1 481 ? -38.012 -8.327 2.076 1.00 89.00 481 SER A O 1
ATOM 3659 N N . HIS A 1 482 ? -36.538 -9.861 2.779 1.00 85.56 482 HIS A N 1
ATOM 3660 C CA . HIS A 1 482 ? -37.529 -10.915 3.060 1.00 85.56 482 HIS A CA 1
ATOM 3661 C C . HIS A 1 482 ? -37.944 -11.033 4.538 1.00 85.56 482 HIS A C 1
ATOM 3663 O O . HIS A 1 482 ? -38.888 -11.755 4.861 1.00 85.56 482 HIS A O 1
ATOM 3669 N N . GLY A 1 483 ? -37.225 -10.388 5.459 1.00 81.94 483 GLY A N 1
ATOM 3670 C CA . GLY A 1 483 ? -37.401 -10.536 6.909 1.00 81.94 483 GLY A CA 1
ATOM 3671 C C . GLY A 1 483 ? -36.983 -11.907 7.459 1.00 81.94 483 GLY A C 1
ATOM 3672 O O . GLY A 1 483 ? -37.395 -12.283 8.557 1.00 81.94 483 GLY A O 1
ATOM 3673 N N . ASN A 1 484 ? -36.200 -12.687 6.706 1.00 84.19 484 ASN A N 1
ATOM 3674 C CA . ASN A 1 484 ? -35.801 -14.033 7.106 1.00 84.19 484 ASN A CA 1
ATOM 3675 C C . ASN A 1 484 ? -34.690 -14.004 8.170 1.00 84.19 484 ASN A C 1
ATOM 3677 O O . ASN A 1 484 ? -33.510 -13.878 7.847 1.00 84.19 484 ASN A O 1
ATOM 3681 N N . LEU A 1 485 ? -35.064 -14.161 9.442 1.00 89.19 485 LEU A N 1
ATOM 3682 C 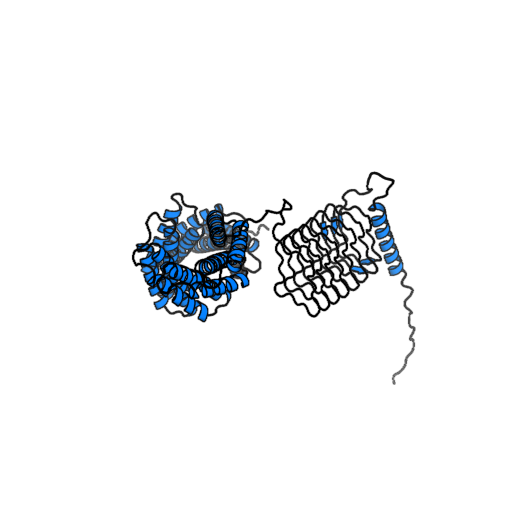CA . LEU A 1 485 ? -34.120 -14.167 10.569 1.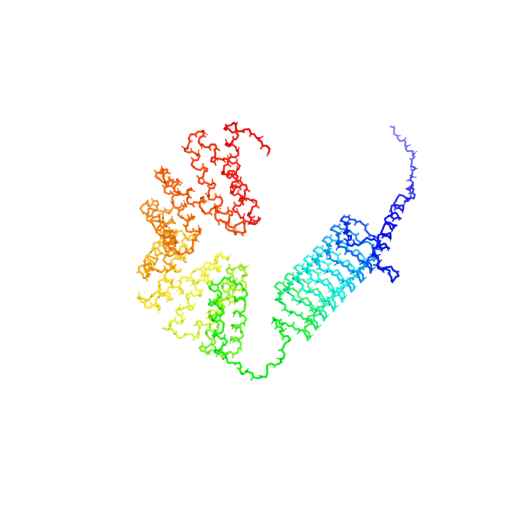00 89.19 485 LEU A CA 1
ATOM 3683 C C . LEU A 1 485 ? -33.021 -15.233 10.452 1.00 89.19 485 LEU A C 1
ATOM 3685 O O . LEU A 1 485 ? -31.923 -15.017 10.957 1.00 89.19 485 LEU A O 1
ATOM 3689 N N . ALA A 1 486 ? -33.276 -16.348 9.759 1.00 92.00 486 ALA A N 1
ATOM 3690 C CA . ALA A 1 486 ? -32.271 -17.393 9.581 1.00 92.00 486 ALA A CA 1
ATOM 3691 C C . ALA A 1 486 ? -31.048 -16.901 8.785 1.00 92.00 486 ALA A C 1
ATOM 3693 O O . ALA A 1 486 ? -29.932 -17.326 9.073 1.00 92.00 486 ALA A O 1
ATOM 3694 N N . ASP A 1 487 ? -31.243 -15.983 7.831 1.00 94.50 487 ASP A N 1
ATOM 3695 C CA . ASP A 1 487 ? -30.139 -15.405 7.056 1.00 94.50 487 ASP A CA 1
ATOM 3696 C C . ASP A 1 487 ? -29.264 -14.499 7.929 1.00 94.50 487 ASP A C 1
ATOM 3698 O O . ASP A 1 487 ? -28.036 -14.546 7.856 1.00 94.50 487 ASP A O 1
ATOM 3702 N N . LEU A 1 488 ? -29.891 -13.714 8.808 1.00 94.12 488 LEU A N 1
ATOM 3703 C CA . LEU A 1 488 ? -29.184 -12.867 9.765 1.00 94.12 488 LEU A CA 1
ATOM 3704 C C . LEU A 1 488 ? -28.400 -13.705 10.788 1.00 94.12 488 LEU A C 1
ATOM 3706 O O . LEU A 1 488 ? -27.247 -13.394 11.091 1.00 94.12 488 LEU A O 1
ATOM 3710 N N . ASP A 1 489 ? -28.991 -14.795 11.279 1.00 94.25 489 ASP A N 1
ATOM 3711 C CA . ASP A 1 489 ? -28.316 -15.731 12.180 1.00 94.25 489 ASP A CA 1
ATOM 3712 C C . ASP A 1 489 ? -27.111 -16.407 11.514 1.00 94.25 489 ASP A C 1
ATOM 3714 O O . ASP A 1 489 ? -26.037 -16.487 12.119 1.00 94.25 489 ASP A O 1
ATOM 3718 N N . GLU A 1 490 ? -27.259 -16.850 10.262 1.00 95.25 490 GLU A N 1
ATOM 3719 C CA . GLU A 1 490 ? -26.165 -17.422 9.472 1.00 95.25 490 GLU A CA 1
ATOM 3720 C C . GLU A 1 490 ? -25.029 -16.407 9.280 1.00 95.25 490 GLU A C 1
ATOM 3722 O O . GLU A 1 490 ? -23.868 -16.737 9.537 1.00 95.25 490 GLU A O 1
ATOM 3727 N N . ALA A 1 491 ? -25.351 -15.158 8.921 1.00 95.62 491 ALA A N 1
ATOM 3728 C CA . ALA A 1 491 ? -24.371 -14.085 8.753 1.00 95.62 491 ALA A CA 1
ATOM 3729 C C . ALA A 1 491 ? -23.566 -13.824 10.040 1.00 95.62 491 ALA A C 1
ATOM 3731 O O . ALA A 1 491 ? -22.339 -13.703 9.994 1.00 95.62 491 ALA A O 1
ATOM 3732 N N . ILE A 1 492 ? -24.231 -13.790 11.202 1.00 95.50 492 ILE A N 1
ATOM 3733 C CA . ILE A 1 492 ? -23.586 -13.567 12.507 1.00 95.50 492 ILE A CA 1
ATOM 3734 C C . ILE A 1 492 ? -22.663 -14.729 12.876 1.00 95.50 492 ILE A C 1
ATOM 3736 O O . ILE A 1 492 ? -21.536 -14.502 13.320 1.00 95.50 492 ILE A O 1
ATOM 3740 N N . VAL A 1 493 ? -23.109 -15.975 12.693 1.00 94.44 493 VAL A N 1
ATOM 3741 C CA . VAL A 1 493 ? -22.279 -17.161 12.968 1.00 94.44 493 VAL A CA 1
ATOM 3742 C C . VAL A 1 493 ? -21.026 -17.151 12.094 1.00 94.44 493 VAL A C 1
ATOM 3744 O O . VAL A 1 493 ? -19.918 -17.358 12.597 1.00 94.44 493 VAL A O 1
ATOM 3747 N N . ALA A 1 494 ? -21.189 -16.854 10.807 1.00 91.62 494 ALA A N 1
ATOM 3748 C CA . ALA A 1 494 ? -20.097 -16.798 9.849 1.00 91.62 494 ALA A CA 1
ATOM 3749 C C . ALA A 1 494 ? -19.076 -15.700 10.211 1.00 91.62 494 ALA A C 1
ATOM 3751 O O . ALA A 1 494 ? -17.872 -15.961 10.292 1.00 91.62 494 ALA A O 1
ATOM 3752 N N . MET A 1 495 ? -19.551 -14.494 10.535 1.00 93.88 495 MET A N 1
ATOM 3753 C CA . MET A 1 495 ? -18.689 -13.373 10.923 1.00 93.88 495 MET A CA 1
ATOM 3754 C C . MET A 1 495 ? -18.005 -13.566 12.278 1.00 93.88 495 MET A C 1
ATOM 3756 O O . MET A 1 495 ? -16.848 -13.176 12.429 1.00 93.88 495 MET A O 1
ATOM 3760 N N . ARG A 1 496 ? -18.650 -14.217 13.254 1.00 94.12 496 ARG A N 1
ATOM 3761 C CA . ARG A 1 496 ? -17.986 -14.596 14.515 1.00 94.12 496 ARG A CA 1
ATOM 3762 C C . ARG A 1 496 ? -16.824 -15.553 14.271 1.00 94.12 496 ARG A C 1
ATOM 3764 O O . ARG A 1 496 ? -15.767 -15.378 14.874 1.00 94.12 496 ARG A O 1
ATOM 3771 N N . SER A 1 497 ? -16.992 -16.519 13.363 1.00 89.31 497 SER A N 1
ATOM 3772 C CA . SER A 1 497 ? -15.902 -17.421 12.977 1.00 89.31 497 SER A CA 1
ATOM 3773 C C . SER A 1 497 ? -14.723 -16.646 12.390 1.00 89.31 497 SER A C 1
ATOM 3775 O O . SER A 1 497 ? -13.587 -16.908 12.781 1.00 89.31 497 SER A O 1
ATOM 3777 N N . VAL A 1 498 ? -14.984 -15.670 11.511 1.00 89.88 498 VAL A N 1
ATOM 3778 C CA . VAL A 1 498 ? -13.945 -14.783 10.964 1.00 89.88 498 VAL A CA 1
ATOM 3779 C C . VAL A 1 498 ? -13.243 -14.031 12.089 1.00 89.88 498 VAL A C 1
ATOM 3781 O O . VAL A 1 498 ? -12.047 -14.214 12.283 1.00 89.88 498 VAL A O 1
ATOM 3784 N N . VAL A 1 499 ? -13.986 -13.259 12.886 1.00 90.44 499 VAL A N 1
ATOM 3785 C CA . VAL A 1 499 ? -13.424 -12.400 13.939 1.00 90.44 499 VAL A CA 1
ATOM 3786 C C . VAL A 1 499 ? -12.603 -13.189 14.965 1.00 90.44 499 VAL A C 1
ATOM 3788 O O . VAL A 1 499 ? -11.577 -12.695 15.430 1.00 90.44 499 VAL A O 1
ATOM 3791 N N . SER A 1 500 ? -13.005 -14.423 15.282 1.00 87.38 500 SER A N 1
ATOM 3792 C CA . SER A 1 500 ? -12.278 -15.289 16.220 1.00 87.38 500 SER A CA 1
ATOM 3793 C C . SER A 1 500 ? -10.908 -15.762 15.716 1.00 87.38 500 SER A C 1
ATOM 3795 O O . SER A 1 500 ? -10.040 -16.064 16.533 1.00 87.38 500 SER A O 1
ATOM 3797 N N . GLY A 1 501 ? -10.714 -15.822 14.395 1.00 83.56 501 GLY A N 1
ATOM 3798 C CA . GLY A 1 501 ? -9.483 -16.295 13.757 1.00 83.56 501 GLY A CA 1
ATOM 3799 C C . GLY A 1 501 ? -8.570 -15.188 13.224 1.00 83.56 501 GLY A C 1
ATOM 3800 O O . GLY A 1 501 ? -7.511 -15.505 12.691 1.00 83.56 501 GLY A O 1
ATOM 3801 N N . LEU A 1 502 ? -8.962 -13.913 13.336 1.00 82.38 502 LEU A N 1
ATOM 3802 C CA . LEU A 1 502 ? -8.179 -12.788 12.816 1.00 82.38 502 LEU A CA 1
ATOM 3803 C C . LEU A 1 502 ? -6.984 -12.453 13.711 1.00 82.38 502 LEU A C 1
ATOM 3805 O O . LEU A 1 502 ? -7.128 -12.283 14.928 1.00 82.38 502 LEU A O 1
ATOM 3809 N N . ASP A 1 503 ? -5.837 -12.220 13.079 1.00 79.19 503 ASP A N 1
ATOM 3810 C CA . ASP A 1 503 ? -4.669 -11.613 13.716 1.00 79.19 503 ASP A CA 1
ATOM 3811 C C . ASP A 1 503 ? -5.002 -10.175 14.184 1.00 79.19 503 ASP A C 1
ATOM 3813 O O . ASP A 1 503 ? -5.717 -9.442 13.485 1.00 79.19 503 ASP A O 1
ATOM 3817 N N . PRO A 1 504 ? -4.564 -9.740 15.382 1.00 76.50 504 PRO A N 1
ATOM 3818 C CA . PRO A 1 504 ? -4.664 -8.345 15.813 1.00 76.50 504 PRO A CA 1
ATOM 3819 C C . PRO A 1 504 ? -4.084 -7.312 14.832 1.00 76.50 504 PRO A C 1
ATOM 3821 O O . PRO A 1 504 ? -4.571 -6.184 14.824 1.00 76.50 504 PRO A O 1
ATOM 3824 N N . GLY A 1 505 ? -3.088 -7.682 14.023 1.00 73.69 505 GLY A N 1
ATOM 3825 C CA . GLY A 1 505 ? -2.439 -6.828 13.025 1.00 73.69 505 GLY A CA 1
ATOM 3826 C C . GLY A 1 505 ? -3.077 -6.832 11.631 1.00 73.69 505 GLY A C 1
ATOM 3827 O O . GLY A 1 505 ? -2.568 -6.149 10.745 1.00 73.69 505 GLY A O 1
ATOM 3828 N N . ASP A 1 506 ? -4.165 -7.578 11.402 1.00 77.12 506 ASP A N 1
ATOM 3829 C CA . ASP A 1 506 ? -4.835 -7.610 10.094 1.00 77.12 506 ASP A CA 1
ATOM 3830 C C . ASP A 1 506 ? -5.437 -6.232 9.747 1.00 77.12 506 ASP A C 1
ATOM 3832 O O . ASP A 1 506 ? -6.260 -5.686 10.488 1.00 77.12 506 ASP A O 1
ATOM 3836 N N . ARG A 1 507 ? -5.054 -5.672 8.592 1.00 78.25 507 ARG A N 1
ATOM 3837 C CA . ARG A 1 507 ? -5.495 -4.345 8.124 1.00 78.25 507 ARG A CA 1
ATOM 3838 C C . ARG A 1 507 ? -7.014 -4.250 7.937 1.00 78.25 507 ARG A C 1
ATOM 3840 O O . ARG A 1 507 ? -7.576 -3.167 8.072 1.00 78.25 507 ARG A O 1
ATOM 3847 N N . LEU A 1 508 ? -7.687 -5.363 7.645 1.00 82.75 508 LEU A N 1
ATOM 3848 C CA . LEU A 1 508 ? -9.138 -5.433 7.455 1.00 82.75 508 LEU A CA 1
ATOM 3849 C C . LEU A 1 508 ? -9.891 -5.784 8.745 1.00 82.75 508 LEU A C 1
ATOM 3851 O O . LEU A 1 508 ? -11.122 -5.857 8.744 1.00 82.75 508 LEU A O 1
ATOM 3855 N N . ARG A 1 509 ? -9.185 -5.964 9.871 1.00 86.31 509 ARG A N 1
ATOM 3856 C CA . ARG A 1 509 ? -9.789 -6.316 11.163 1.00 86.31 509 ARG A CA 1
ATOM 3857 C C . ARG A 1 509 ? -10.891 -5.345 11.576 1.00 86.31 509 ARG A C 1
ATOM 3859 O O . ARG A 1 509 ? -11.953 -5.791 12.004 1.00 86.31 509 ARG A O 1
ATOM 3866 N N . SER A 1 510 ? -10.668 -4.038 11.434 1.00 89.00 510 SER A N 1
ATOM 3867 C CA . SER A 1 510 ? -11.662 -3.012 11.783 1.00 89.00 510 SER A CA 1
ATOM 3868 C C . SER A 1 510 ? -12.957 -3.166 10.976 1.00 89.00 510 SER A C 1
ATOM 3870 O O . SER A 1 510 ? -14.042 -3.048 11.545 1.00 89.00 510 SER A O 1
ATOM 3872 N N . ALA A 1 511 ? -12.853 -3.494 9.685 1.00 89.12 511 ALA A N 1
ATOM 3873 C CA . ALA A 1 511 ? -13.992 -3.713 8.797 1.00 89.12 511 ALA A CA 1
ATOM 3874 C C . ALA A 1 511 ? -14.768 -4.995 9.145 1.00 89.12 511 ALA A C 1
ATOM 3876 O O . ALA A 1 511 ? -15.996 -4.996 9.179 1.00 89.12 511 ALA A O 1
ATOM 3877 N N . TYR A 1 512 ? -14.082 -6.093 9.473 1.00 92.25 512 TYR A N 1
ATOM 3878 C CA . TYR A 1 512 ? -14.771 -7.319 9.889 1.00 92.25 512 TYR A CA 1
ATOM 3879 C C . TYR A 1 512 ? -15.480 -7.162 11.241 1.00 92.25 512 TYR A C 1
ATOM 3881 O O . TYR A 1 512 ? -16.598 -7.653 11.417 1.00 92.25 512 TYR A O 1
ATOM 3889 N N . LEU A 1 513 ? -14.859 -6.448 12.185 1.00 93.31 513 LEU A N 1
ATOM 3890 C CA . LEU A 1 513 ? -15.466 -6.131 13.478 1.00 93.31 513 LEU A CA 1
ATOM 3891 C C . LEU A 1 513 ? -16.714 -5.254 13.319 1.00 93.31 513 LEU A C 1
ATOM 3893 O O . LEU A 1 513 ? -17.724 -5.519 13.971 1.00 93.31 513 LEU A O 1
ATOM 3897 N N . SER A 1 514 ? -16.668 -4.239 12.450 1.00 92.69 514 SER A N 1
ATOM 3898 C CA . SER A 1 514 ? -17.808 -3.348 12.211 1.00 92.69 514 SER A CA 1
ATOM 3899 C C . SER A 1 514 ? -18.963 -4.055 11.497 1.00 92.69 514 SER A C 1
ATOM 3901 O O . SER A 1 514 ? -20.116 -3.847 11.878 1.00 92.69 514 SER A O 1
ATOM 3903 N N . ASN A 1 515 ? -18.670 -4.947 10.545 1.00 92.81 515 ASN A N 1
ATOM 3904 C CA . ASN A 1 515 ? -19.677 -5.784 9.891 1.00 92.81 515 ASN A CA 1
ATOM 3905 C C . ASN A 1 515 ? -20.404 -6.676 10.908 1.00 92.81 515 ASN A C 1
ATOM 3907 O O . ASN A 1 515 ? -21.632 -6.693 10.938 1.00 92.81 515 ASN A O 1
ATOM 3911 N N . LEU A 1 516 ? -19.673 -7.371 11.792 1.00 96.25 516 LEU A N 1
ATOM 3912 C CA . LEU A 1 516 ? -20.296 -8.183 12.846 1.00 96.25 516 LEU A CA 1
ATOM 3913 C C . LEU A 1 516 ? -21.134 -7.328 13.810 1.00 96.25 516 LEU A C 1
ATOM 3915 O O . LEU A 1 516 ? -22.240 -7.723 14.178 1.00 96.25 516 LEU A O 1
ATOM 3919 N N . ALA A 1 517 ? -20.628 -6.156 14.201 1.00 95.25 517 ALA A N 1
ATOM 3920 C CA . ALA A 1 517 ? -21.340 -5.245 15.091 1.00 95.25 517 ALA A CA 1
ATOM 3921 C C . ALA A 1 517 ? -22.667 -4.754 14.485 1.00 95.25 517 ALA A C 1
ATOM 3923 O O . ALA A 1 517 ? -23.677 -4.723 15.186 1.00 95.25 517 ALA A O 1
ATOM 3924 N N . GLY A 1 518 ? -22.684 -4.439 13.184 1.00 93.81 518 GLY A N 1
ATOM 3925 C CA . GLY A 1 518 ? -23.899 -4.051 12.463 1.00 93.81 518 GLY A CA 1
ATOM 3926 C C . GLY A 1 518 ? -24.942 -5.171 12.417 1.00 93.81 518 GLY A C 1
ATOM 3927 O O . GLY A 1 518 ? -26.111 -4.939 12.715 1.00 93.81 518 GLY A O 1
ATOM 3928 N N . LEU A 1 519 ? -24.517 -6.411 12.149 1.00 95.00 519 LEU A N 1
ATOM 3929 C CA . LEU A 1 519 ? -25.420 -7.569 12.156 1.00 95.00 519 LEU A CA 1
ATOM 3930 C C . LEU A 1 519 ? -26.050 -7.802 13.540 1.00 95.00 519 LEU A C 1
ATOM 3932 O O . LEU A 1 519 ? -27.250 -8.054 13.642 1.00 95.00 519 LEU A O 1
ATOM 3936 N N . LEU A 1 520 ? -25.255 -7.692 14.610 1.00 94.50 520 LEU A N 1
ATOM 3937 C CA . LEU A 1 520 ? -25.743 -7.805 15.990 1.00 94.50 520 LEU A CA 1
ATOM 3938 C C . LEU A 1 520 ? -26.701 -6.665 16.352 1.00 94.50 520 LEU A C 1
ATOM 3940 O O . LEU A 1 520 ? -27.709 -6.898 17.014 1.00 94.50 520 LEU A O 1
ATOM 3944 N N . GLN A 1 521 ? -26.430 -5.443 15.890 1.00 92.12 521 GLN A N 1
ATOM 3945 C CA . GLN A 1 521 ? -27.339 -4.311 16.062 1.00 92.12 521 GLN A CA 1
ATOM 3946 C C . GLN A 1 521 ? -28.698 -4.573 15.398 1.00 92.12 521 GLN A C 1
ATOM 3948 O O . GLN A 1 521 ? -29.741 -4.316 16.009 1.00 92.12 521 GLN A O 1
ATOM 3953 N N . ASP A 1 522 ? -28.699 -5.114 14.180 1.00 91.25 522 ASP A N 1
ATOM 3954 C CA . ASP A 1 522 ? -29.930 -5.416 13.454 1.00 91.25 522 ASP A CA 1
ATOM 3955 C C . ASP A 1 522 ? -30.698 -6.591 14.044 1.00 91.25 522 ASP A C 1
ATOM 3957 O O . ASP A 1 522 ? -31.928 -6.536 14.105 1.00 91.25 522 ASP A O 1
ATOM 3961 N N . ARG A 1 523 ? -30.011 -7.612 14.565 1.00 92.00 523 ARG A N 1
ATOM 3962 C CA . ARG A 1 523 ? -30.689 -8.703 15.273 1.00 92.00 523 ARG A CA 1
ATOM 3963 C C . ARG A 1 523 ? -31.267 -8.223 16.605 1.00 92.00 523 ARG A C 1
ATOM 3965 O O . ARG A 1 523 ? -32.431 -8.494 16.902 1.00 92.00 523 ARG A O 1
ATOM 3972 N N . ALA A 1 524 ? -30.553 -7.367 17.331 1.00 89.75 524 ALA A N 1
ATOM 3973 C CA . ALA A 1 524 ? -31.072 -6.719 18.529 1.00 89.75 524 ALA A CA 1
ATOM 3974 C C . ALA A 1 524 ? -32.312 -5.845 18.254 1.00 89.75 524 ALA A C 1
ATOM 3976 O O . ALA A 1 524 ? -33.135 -5.660 19.148 1.00 89.75 524 ALA A O 1
ATOM 3977 N N . ASN A 1 525 ? -32.479 -5.277 17.050 1.00 87.25 525 ASN A N 1
ATOM 3978 C CA . ASN A 1 525 ? -33.678 -4.507 16.668 1.00 87.25 525 ASN A CA 1
ATOM 3979 C C . ASN A 1 525 ? -34.951 -5.363 16.573 1.00 87.25 525 ASN A C 1
ATOM 3981 O O . ASN A 1 525 ? -36.048 -4.832 16.744 1.00 87.25 525 ASN A O 1
ATOM 3985 N N . VAL A 1 526 ? -34.815 -6.662 16.310 1.00 86.94 526 VAL A N 1
ATOM 3986 C CA . VAL A 1 526 ? -35.944 -7.587 16.105 1.00 86.94 526 VAL A CA 1
ATOM 3987 C C . VAL A 1 526 ? -36.151 -8.570 17.256 1.00 86.94 526 VAL A C 1
ATOM 3989 O O . VAL A 1 526 ? -37.217 -9.176 17.364 1.00 86.94 526 VAL A O 1
ATOM 3992 N N . LEU A 1 527 ? -35.168 -8.703 18.146 1.00 81.88 527 LEU A N 1
ATOM 3993 C CA . LEU A 1 527 ? -35.290 -9.447 19.396 1.00 81.88 527 LEU A CA 1
ATOM 3994 C C . LEU A 1 527 ? -36.023 -8.632 20.476 1.00 81.88 527 LEU A C 1
ATOM 3996 O O . LEU A 1 527 ? -36.001 -7.405 20.491 1.00 81.88 527 LEU A O 1
ATOM 4000 N N . GLY A 1 528 ? -36.664 -9.328 21.421 1.00 74.81 528 GLY A N 1
ATOM 4001 C CA . GLY A 1 528 ? -37.237 -8.688 22.610 1.00 74.81 528 GLY A CA 1
ATOM 4002 C C . GLY A 1 528 ? -36.157 -8.126 23.543 1.00 74.81 528 GLY A C 1
ATOM 4003 O O . GLY A 1 528 ? -35.039 -8.644 23.572 1.00 74.81 528 GLY A O 1
ATOM 4004 N N . ASP A 1 529 ? -36.515 -7.118 24.348 1.00 73.31 529 ASP A N 1
ATOM 4005 C CA . ASP A 1 529 ? -35.587 -6.294 25.146 1.00 73.31 529 ASP A CA 1
ATOM 4006 C C . ASP A 1 529 ? -34.516 -7.090 25.903 1.00 73.31 529 ASP A C 1
ATOM 4008 O O . ASP A 1 529 ? -33.361 -6.687 25.936 1.00 73.31 529 ASP A O 1
ATOM 4012 N N . GLN A 1 530 ? -34.870 -8.240 26.483 1.00 69.25 530 GLN A N 1
ATOM 4013 C CA . GLN A 1 530 ? -33.956 -9.041 27.300 1.00 69.25 530 GLN A CA 1
ATOM 4014 C C . GLN A 1 530 ? -32.911 -9.823 26.483 1.00 69.25 530 GLN A C 1
ATOM 4016 O O . GLN A 1 530 ? -31.803 -10.023 26.967 1.00 69.25 530 GLN A O 1
ATOM 4021 N N . LEU A 1 531 ? -33.244 -10.244 25.257 1.00 73.38 531 LEU A N 1
ATOM 4022 C CA . LEU A 1 531 ? -32.315 -10.923 24.339 1.00 73.38 531 LEU A CA 1
ATOM 4023 C C . LEU A 1 531 ? -31.451 -9.919 23.561 1.00 73.38 531 LEU A C 1
ATOM 4025 O O . LEU A 1 531 ? -30.329 -10.238 23.185 1.00 73.38 531 LEU A O 1
ATOM 4029 N N . ALA A 1 532 ? -31.948 -8.694 23.368 1.00 82.50 532 ALA A N 1
ATOM 4030 C CA . ALA A 1 532 ? -31.209 -7.613 22.723 1.00 82.50 532 ALA A CA 1
ATOM 4031 C C . ALA A 1 532 ? -30.037 -7.085 23.578 1.00 82.50 532 ALA A C 1
ATOM 4033 O O . ALA A 1 532 ? -29.093 -6.524 23.026 1.00 82.50 532 ALA A O 1
ATOM 4034 N N . MET A 1 533 ? -30.069 -7.259 24.909 1.00 83.88 533 MET A N 1
ATOM 4035 C CA . MET A 1 533 ? -29.055 -6.699 25.820 1.00 83.88 533 MET A CA 1
ATOM 4036 C C . MET A 1 533 ? -27.639 -7.204 25.527 1.00 83.88 533 MET A C 1
ATOM 4038 O O . MET A 1 533 ? -26.717 -6.396 25.400 1.00 83.88 533 MET A O 1
ATOM 4042 N N . ASP A 1 534 ? -27.473 -8.524 25.414 1.00 87.44 534 ASP A N 1
ATOM 4043 C CA . ASP A 1 534 ? -26.158 -9.145 25.221 1.00 87.44 534 ASP A CA 1
ATOM 4044 C C . ASP A 1 534 ? -25.569 -8.762 23.856 1.00 87.44 534 ASP A C 1
ATOM 4046 O O . ASP A 1 534 ? -24.381 -8.459 23.745 1.00 87.44 534 ASP A O 1
ATOM 4050 N N . GLU A 1 535 ? -26.416 -8.681 22.828 1.00 90.19 535 GLU A N 1
ATOM 4051 C CA . GLU A 1 535 ? -26.010 -8.300 21.472 1.00 90.19 535 GLU A CA 1
ATOM 4052 C C . GLU A 1 535 ? -25.633 -6.826 21.366 1.00 90.19 535 GLU A C 1
ATOM 4054 O O . GLU A 1 535 ? -24.646 -6.494 20.712 1.00 90.19 535 GLU A O 1
ATOM 4059 N N . ILE A 1 536 ? -26.365 -5.938 22.047 1.00 90.81 536 ILE A N 1
ATOM 4060 C CA . ILE A 1 536 ? -26.020 -4.513 22.123 1.00 90.81 536 ILE A CA 1
ATOM 4061 C C . ILE A 1 536 ? -24.669 -4.337 22.824 1.00 90.81 536 ILE A C 1
ATOM 4063 O O . ILE A 1 536 ? -23.830 -3.569 22.352 1.00 90.81 536 ILE A O 1
ATOM 4067 N N . ALA A 1 537 ? -24.427 -5.052 23.926 1.00 91.50 537 ALA A N 1
ATOM 4068 C CA . ALA A 1 537 ? -23.157 -4.983 24.647 1.00 91.50 537 ALA A CA 1
ATOM 4069 C C . ALA A 1 537 ? -21.977 -5.505 23.804 1.00 91.50 537 ALA A C 1
ATOM 4071 O O . ALA A 1 537 ? -20.908 -4.880 23.768 1.00 91.50 537 ALA A O 1
ATOM 4072 N N . GLU A 1 538 ? -22.171 -6.615 23.085 1.00 93.69 538 GLU A N 1
ATOM 4073 C CA . GLU A 1 538 ? -21.181 -7.161 22.153 1.00 93.69 538 GLU A CA 1
ATOM 4074 C C . GLU A 1 538 ? -20.910 -6.184 20.999 1.00 93.69 538 GLU A C 1
ATOM 4076 O O . GLU A 1 538 ? -19.753 -5.833 20.762 1.00 93.69 538 GLU A O 1
ATOM 4081 N N . ALA A 1 539 ? -21.950 -5.656 20.346 1.00 94.56 539 ALA A N 1
ATOM 4082 C CA . ALA A 1 539 ? -21.821 -4.697 19.246 1.00 94.56 539 ALA A CA 1
ATOM 4083 C C . ALA A 1 539 ? -21.077 -3.416 19.666 1.00 94.56 539 ALA A C 1
ATOM 4085 O O . ALA A 1 539 ? -20.190 -2.951 18.948 1.00 94.56 539 ALA A O 1
ATOM 4086 N N . ILE A 1 540 ? -21.363 -2.873 20.857 1.00 94.88 540 ILE A N 1
ATOM 4087 C CA . ILE A 1 540 ? -20.635 -1.723 21.423 1.00 94.88 540 ILE A CA 1
ATOM 4088 C C . ILE A 1 540 ? -19.148 -2.044 21.582 1.00 94.88 540 ILE A C 1
ATOM 4090 O O . ILE A 1 540 ? -18.292 -1.226 21.234 1.00 94.88 540 ILE A O 1
ATOM 4094 N N . THR A 1 541 ? -18.831 -3.227 22.108 1.00 95.12 541 THR A N 1
ATOM 4095 C CA . THR A 1 541 ? -17.445 -3.664 22.304 1.00 95.12 541 THR A CA 1
ATOM 4096 C C . THR A 1 541 ? -16.724 -3.784 20.965 1.00 95.12 541 THR A C 1
ATOM 4098 O O . THR A 1 541 ? -15.628 -3.248 20.808 1.00 95.12 541 THR A O 1
ATOM 4101 N N . LEU A 1 542 ? -17.361 -4.412 19.976 1.00 95.12 542 LEU A N 1
ATOM 4102 C CA . LEU A 1 542 ? -16.810 -4.577 18.633 1.00 95.12 542 LEU A CA 1
ATOM 4103 C C . LEU A 1 542 ? -16.565 -3.230 17.943 1.00 95.12 542 LEU A C 1
ATOM 4105 O O . LEU A 1 542 ? -15.470 -3.020 17.425 1.00 95.12 542 LEU A O 1
ATOM 4109 N N . TYR A 1 543 ? -17.513 -2.286 17.999 1.00 95.50 543 TYR A N 1
ATOM 4110 C CA . TYR A 1 543 ? -17.312 -0.945 17.441 1.00 95.50 543 TYR A CA 1
ATOM 4111 C C . TYR A 1 543 ? -16.194 -0.174 18.150 1.00 95.50 543 TYR A C 1
ATOM 4113 O O . TYR A 1 543 ? -15.402 0.491 17.484 1.00 95.50 543 TYR A O 1
ATOM 4121 N N . ARG A 1 544 ? -16.077 -0.274 19.482 1.00 94.81 544 ARG A N 1
ATOM 4122 C CA . ARG A 1 544 ? -14.964 0.344 20.226 1.00 94.81 544 ARG A CA 1
ATOM 4123 C C . ARG A 1 544 ? -13.616 -0.200 19.763 1.00 94.81 544 ARG A C 1
ATOM 4125 O O . ARG A 1 544 ? -12.713 0.590 19.493 1.00 94.81 544 ARG A O 1
ATOM 4132 N N . VAL A 1 545 ? -13.497 -1.524 19.637 1.00 92.62 545 VAL A N 1
ATOM 4133 C CA . VAL A 1 545 ? -12.266 -2.162 19.157 1.00 92.62 545 VAL A CA 1
ATOM 4134 C C . VAL A 1 545 ? -11.982 -1.738 17.718 1.00 92.62 545 VAL A C 1
ATOM 4136 O O . VAL A 1 545 ? -10.881 -1.260 17.461 1.00 92.62 545 VAL A O 1
ATOM 4139 N N . ALA A 1 546 ? -12.975 -1.800 16.826 1.00 91.31 546 ALA A N 1
ATOM 4140 C CA . ALA A 1 546 ? -12.841 -1.396 15.427 1.00 91.31 546 ALA A CA 1
ATOM 4141 C C . ALA A 1 546 ? -12.343 0.049 15.278 1.00 91.31 546 ALA A C 1
ATOM 4143 O O . ALA A 1 546 ? -11.454 0.304 14.476 1.00 91.31 546 ALA A O 1
ATOM 4144 N N . ILE A 1 547 ? -12.870 0.987 16.076 1.00 91.69 547 ILE A N 1
ATOM 4145 C CA . ILE A 1 547 ? -12.430 2.391 16.081 1.00 91.69 547 ILE A CA 1
ATOM 4146 C C . ILE A 1 547 ? -11.000 2.524 16.615 1.00 91.69 547 ILE A C 1
ATOM 4148 O O . ILE A 1 547 ? -10.234 3.330 16.097 1.00 91.69 547 ILE A O 1
ATOM 4152 N N . SER A 1 548 ? -10.643 1.769 17.657 1.00 89.00 548 SER A N 1
ATOM 4153 C CA . SER A 1 548 ? -9.308 1.840 18.266 1.00 89.00 548 SER A CA 1
ATOM 4154 C C . SER A 1 548 ? -8.207 1.198 17.420 1.00 89.00 548 SER A C 1
ATOM 4156 O O . SER A 1 548 ? -7.052 1.590 17.543 1.00 89.00 548 SER A O 1
ATOM 4158 N N . SER A 1 549 ? -8.559 0.219 16.580 1.00 84.06 549 SER A N 1
ATOM 4159 C CA . SER A 1 549 ? -7.620 -0.523 15.736 1.00 84.06 549 SER A CA 1
ATOM 4160 C C . SER A 1 549 ? -7.588 -0.044 14.283 1.00 84.06 549 SER A C 1
ATOM 4162 O O . SER A 1 549 ? -6.815 -0.581 13.499 1.00 84.06 549 SER A O 1
ATOM 4164 N N . ALA A 1 550 ? -8.459 0.890 13.889 1.00 80.31 550 ALA A N 1
ATOM 4165 C CA . ALA A 1 550 ? -8.496 1.416 12.528 1.00 80.31 550 ALA A CA 1
ATOM 4166 C C . ALA A 1 550 ? -7.371 2.433 12.282 1.00 80.31 550 ALA A C 1
ATOM 4168 O O . ALA A 1 550 ? -6.966 3.166 13.186 1.00 80.31 550 ALA A O 1
ATOM 4169 N N . ASP A 1 551 ? -6.911 2.506 11.031 1.00 76.62 551 ASP A N 1
ATOM 4170 C CA . ASP A 1 551 ? -6.034 3.581 10.562 1.00 76.62 551 ASP A CA 1
ATOM 4171 C C . ASP A 1 551 ? -6.714 4.941 10.822 1.00 76.62 551 ASP A C 1
ATOM 4173 O O . ASP A 1 551 ? -7.874 5.106 10.436 1.00 76.62 551 ASP A O 1
ATOM 4177 N N . PRO A 1 552 ? -6.046 5.930 11.447 1.00 74.62 552 PRO A N 1
ATOM 4178 C CA . PRO A 1 552 ? -6.625 7.251 11.704 1.00 74.62 552 PRO A CA 1
ATOM 4179 C C . PRO A 1 552 ? -7.216 7.956 10.472 1.00 74.62 552 PRO A C 1
ATOM 4181 O O . PRO A 1 552 ? -8.092 8.808 10.629 1.00 74.62 552 PRO A O 1
ATOM 4184 N N . ASN A 1 553 ? -6.754 7.608 9.267 1.00 72.62 553 ASN A N 1
ATOM 4185 C CA . ASN A 1 553 ? -7.236 8.149 7.996 1.00 72.62 553 ASN A CA 1
ATOM 4186 C C . ASN A 1 553 ? -8.388 7.336 7.373 1.00 72.62 553 ASN A C 1
ATOM 4188 O O . ASN A 1 553 ? -8.905 7.719 6.318 1.00 72.62 553 ASN A O 1
ATOM 4192 N N . ASP A 1 554 ? -8.817 6.234 7.996 1.00 75.50 554 ASP A N 1
ATOM 4193 C CA . ASP A 1 554 ? -9.945 5.432 7.529 1.00 75.50 554 ASP A CA 1
ATOM 4194 C C . ASP A 1 554 ? -11.252 6.237 7.627 1.00 75.50 554 ASP A C 1
ATOM 4196 O O . ASP A 1 554 ? -11.759 6.568 8.706 1.00 75.50 554 ASP A O 1
ATOM 4200 N N . ARG A 1 555 ? -11.833 6.537 6.461 1.00 79.38 555 ARG A N 1
ATOM 4201 C CA . ARG A 1 555 ? -13.084 7.302 6.331 1.00 79.38 555 ARG A CA 1
ATOM 4202 C C . ARG A 1 555 ? -14.272 6.599 7.000 1.00 79.38 555 ARG A C 1
ATOM 4204 O O . ARG A 1 555 ? -15.245 7.264 7.357 1.00 79.38 555 ARG A O 1
ATOM 4211 N N . SER A 1 556 ? -14.183 5.288 7.217 1.00 83.12 556 SER A N 1
ATOM 4212 C CA . SER A 1 556 ? -15.229 4.462 7.829 1.00 83.12 556 SER A CA 1
ATOM 4213 C C . SER A 1 556 ? -15.377 4.710 9.336 1.00 83.12 556 SER A C 1
ATOM 4215 O O . SER A 1 556 ? -16.451 4.476 9.892 1.00 83.12 556 SER A O 1
ATOM 4217 N N . ILE A 1 557 ? -14.353 5.271 10.003 1.00 86.69 557 ILE A N 1
ATOM 4218 C CA . ILE A 1 557 ? -14.377 5.568 11.450 1.00 86.69 557 ILE A CA 1
ATOM 4219 C C . ILE A 1 557 ? -15.551 6.480 11.825 1.00 86.69 557 ILE A C 1
ATOM 4221 O O . ILE A 1 557 ? -16.133 6.330 12.902 1.00 86.69 557 ILE A O 1
ATOM 4225 N N . ALA A 1 558 ? -15.915 7.429 10.956 1.00 88.75 558 ALA A N 1
ATOM 4226 C CA . ALA A 1 558 ? -17.042 8.326 11.201 1.00 88.75 558 ALA A CA 1
ATOM 4227 C C . ALA A 1 558 ? -18.367 7.553 11.313 1.00 88.75 558 ALA A C 1
ATOM 4229 O O . ALA A 1 558 ? -19.103 7.750 12.279 1.00 88.75 558 ALA A O 1
ATOM 4230 N N . SER A 1 559 ? -18.615 6.621 10.387 1.00 89.62 559 SER A N 1
ATOM 4231 C CA . SER A 1 559 ? -19.799 5.756 10.420 1.00 89.62 559 SER A CA 1
ATOM 4232 C C . SER A 1 559 ? -19.791 4.840 11.647 1.00 89.62 559 SER A C 1
ATOM 4234 O O . SER A 1 559 ? -20.803 4.726 12.334 1.00 89.62 559 SER A O 1
ATOM 4236 N N . TYR A 1 560 ? -18.635 4.269 12.010 1.00 91.62 560 TYR A N 1
ATOM 4237 C CA . TYR A 1 560 ? -18.526 3.423 13.205 1.00 91.62 560 TYR A CA 1
ATOM 4238 C C . TYR A 1 560 ? -18.865 4.190 14.489 1.00 91.62 560 TYR A C 1
ATOM 4240 O O . TYR A 1 560 ? -19.530 3.658 15.377 1.00 91.62 560 TYR A O 1
ATOM 4248 N N . ARG A 1 561 ? -18.436 5.456 14.592 1.00 91.56 561 ARG A N 1
ATOM 4249 C CA . ARG A 1 561 ? -18.757 6.331 15.732 1.00 91.56 561 ARG A CA 1
ATOM 4250 C C . ARG A 1 561 ? -20.244 6.659 15.811 1.00 91.56 561 ARG A C 1
ATOM 4252 O O . ARG A 1 561 ? -20.775 6.731 16.917 1.00 91.56 561 ARG A O 1
ATOM 4259 N N . GLU A 1 562 ? -20.905 6.844 14.674 1.00 93.38 562 GLU A N 1
ATOM 4260 C CA . GLU A 1 562 ? -22.346 7.095 14.613 1.00 93.38 562 GLU A CA 1
ATOM 4261 C C . GLU A 1 562 ? -23.151 5.872 15.077 1.00 93.38 562 GLU A C 1
ATOM 4263 O O . GLU A 1 562 ? -23.981 5.995 15.983 1.00 93.38 562 GLU A O 1
ATOM 4268 N N . SER A 1 563 ? -22.838 4.677 14.560 1.00 92.25 563 SER A N 1
ATOM 4269 C CA . SER A 1 563 ? -23.470 3.428 15.013 1.00 92.25 563 SER A CA 1
ATOM 4270 C C . SER A 1 563 ? -23.220 3.166 16.501 1.00 92.25 563 SER A C 1
ATOM 4272 O O . SER A 1 563 ? -24.148 2.831 17.240 1.00 92.25 563 SER A O 1
ATOM 4274 N N . LEU A 1 564 ? -21.992 3.402 16.980 1.00 94.19 564 LEU A N 1
ATOM 4275 C CA . LEU A 1 564 ? -21.656 3.296 18.401 1.00 94.19 564 LEU A CA 1
ATOM 4276 C C . LEU A 1 564 ? -22.477 4.272 19.259 1.00 94.19 564 LEU A C 1
ATOM 4278 O O . LEU A 1 564 ? -22.962 3.889 20.323 1.00 94.19 564 LEU A O 1
ATOM 4282 N N . ALA A 1 565 ? -22.653 5.519 18.816 1.00 93.25 565 ALA A N 1
ATOM 4283 C CA . ALA A 1 565 ? -23.456 6.506 19.534 1.00 93.25 565 ALA A CA 1
ATOM 4284 C C . ALA A 1 565 ? -24.928 6.075 19.636 1.00 93.25 565 ALA A C 1
ATOM 4286 O O . ALA A 1 565 ? -25.504 6.139 20.724 1.00 93.25 565 ALA A O 1
ATOM 4287 N N . SER A 1 566 ? -25.501 5.567 18.539 1.00 91.56 566 SER A N 1
ATOM 4288 C CA . SER A 1 566 ? -26.867 5.029 18.509 1.00 91.56 566 SER A CA 1
ATOM 4289 C C . SER A 1 566 ? -27.047 3.858 19.486 1.00 91.56 566 SER A C 1
ATOM 4291 O O . SER A 1 566 ? -27.996 3.834 20.275 1.00 91.56 566 SER A O 1
ATOM 4293 N N . LEU A 1 567 ? -26.098 2.917 19.508 1.00 91.25 567 LEU A N 1
ATOM 4294 C CA . LEU A 1 567 ? -26.126 1.777 20.428 1.00 91.25 567 LEU A CA 1
ATOM 4295 C C . LEU A 1 567 ? -25.983 2.196 21.897 1.00 91.25 567 LEU A C 1
ATOM 4297 O O . LEU A 1 567 ? -26.682 1.653 22.751 1.00 91.25 567 LEU A O 1
ATOM 4301 N N . LEU A 1 568 ? -25.131 3.180 22.205 1.00 91.62 568 LEU A N 1
ATOM 4302 C CA . LEU A 1 568 ? -24.972 3.714 23.564 1.00 91.62 568 LEU A CA 1
ATOM 4303 C C . LEU A 1 568 ? -26.242 4.419 24.061 1.00 91.62 568 LEU A C 1
ATOM 4305 O O . LEU A 1 568 ? -26.597 4.303 25.235 1.00 91.62 568 LEU A O 1
ATOM 4309 N N . GLU A 1 569 ? -26.945 5.144 23.190 1.00 89.94 569 GLU A N 1
ATOM 4310 C CA . GLU A 1 569 ? -28.238 5.743 23.529 1.00 89.94 569 GLU A CA 1
ATOM 4311 C C . GLU A 1 569 ? -29.291 4.664 23.801 1.00 89.94 569 GLU A C 1
ATOM 4313 O O . GLU A 1 569 ? -29.990 4.708 24.817 1.00 89.94 569 GLU A O 1
ATOM 4318 N N . ARG A 1 570 ? -29.350 3.638 22.948 1.00 86.81 570 ARG A N 1
ATOM 4319 C CA . ARG A 1 570 ? -30.257 2.504 23.131 1.00 86.81 570 ARG A CA 1
ATOM 4320 C C . ARG A 1 570 ? -29.967 1.735 24.422 1.00 86.81 570 ARG A C 1
ATOM 4322 O O . ARG A 1 570 ? -30.900 1.423 25.159 1.00 86.81 570 ARG A O 1
ATOM 4329 N N . GLN A 1 571 ? -28.693 1.508 24.739 1.00 87.38 571 GLN A N 1
ATOM 4330 C CA . GLN A 1 571 ? -28.242 0.903 25.994 1.00 87.38 571 GLN A CA 1
ATOM 4331 C C . GLN A 1 571 ? -28.739 1.696 27.217 1.00 87.38 571 GLN A C 1
ATOM 4333 O O . GLN A 1 571 ? -29.246 1.104 28.172 1.00 87.38 571 GLN A O 1
ATOM 4338 N N . ARG A 1 572 ? -28.664 3.036 27.180 1.00 85.38 572 ARG A N 1
ATOM 4339 C CA . ARG A 1 572 ? -29.195 3.900 28.252 1.00 85.38 572 ARG A CA 1
ATOM 4340 C C . ARG A 1 572 ? -30.714 3.799 28.384 1.00 85.38 572 ARG A C 1
ATOM 4342 O O . ARG A 1 572 ? -31.214 3.701 29.502 1.00 85.38 572 ARG A O 1
ATOM 4349 N N . ASN A 1 573 ? -31.441 3.804 27.267 1.00 83.12 573 ASN A N 1
ATOM 4350 C CA . ASN A 1 573 ? -32.907 3.721 27.258 1.00 83.12 573 ASN A CA 1
ATOM 4351 C C . ASN A 1 573 ? -33.426 2.388 27.818 1.00 83.12 573 ASN A C 1
ATOM 4353 O O . ASN A 1 573 ? -34.496 2.343 28.420 1.00 83.12 573 ASN A O 1
ATOM 4357 N N . LEU A 1 574 ? -32.637 1.325 27.674 1.00 79.56 574 LEU A N 1
ATOM 4358 C CA . LEU A 1 574 ? -32.898 -0.003 28.223 1.00 79.56 574 LEU A CA 1
ATOM 4359 C C . LEU A 1 574 ? -32.574 -0.129 29.730 1.00 79.56 574 LEU A C 1
ATOM 4361 O O . LEU A 1 574 ? -32.767 -1.194 30.313 1.00 79.56 574 LEU A O 1
ATOM 4365 N N . GLY A 1 575 ? -32.129 0.952 30.386 1.00 69.31 575 GLY A N 1
ATOM 4366 C CA . GLY A 1 575 ? -31.879 0.987 31.831 1.00 69.31 575 GLY A CA 1
ATOM 4367 C C . GLY A 1 575 ? -30.567 0.326 32.261 1.00 69.31 575 GLY A C 1
ATOM 4368 O O . GLY A 1 575 ? -30.420 -0.037 33.429 1.00 69.31 575 GLY A O 1
ATOM 4369 N N . ILE A 1 576 ? -29.614 0.166 31.341 1.00 57.78 576 ILE A N 1
ATOM 4370 C CA . ILE A 1 576 ? -28.314 -0.442 31.630 1.00 57.78 576 ILE A CA 1
ATOM 4371 C C . ILE A 1 576 ? -27.446 0.574 32.386 1.00 57.78 576 ILE A C 1
ATOM 4373 O O . ILE A 1 576 ? -27.162 1.670 31.896 1.00 57.78 576 ILE A O 1
ATOM 4377 N N . GLY A 1 577 ? -27.050 0.211 33.609 1.00 49.50 577 GLY A N 1
ATOM 4378 C CA . GLY A 1 577 ? -26.141 0.991 34.443 1.00 49.50 577 GLY A CA 1
ATOM 4379 C C . GLY A 1 577 ? -24.801 1.221 33.744 1.00 49.50 577 GLY A C 1
ATOM 4380 O O . GLY A 1 577 ? -24.207 0.302 33.188 1.00 49.50 577 GLY A O 1
ATOM 4381 N N . ILE A 1 578 ? -24.346 2.471 33.771 1.00 43.81 578 ILE A N 1
ATOM 4382 C CA . ILE A 1 578 ? -23.025 2.883 33.302 1.00 43.81 578 ILE A CA 1
ATOM 4383 C C . ILE A 1 578 ? -22.015 2.417 34.356 1.00 43.81 578 ILE A C 1
ATOM 4385 O O . ILE A 1 578 ? -21.748 3.154 35.304 1.00 43.81 578 ILE A O 1
ATOM 4389 N N . ASP A 1 579 ? -21.477 1.206 34.224 1.00 42.09 579 ASP A N 1
ATOM 4390 C CA . ASP A 1 579 ? -20.220 0.870 34.897 1.00 42.09 579 ASP A CA 1
ATOM 4391 C C . ASP A 1 579 ? -19.058 1.293 33.987 1.00 42.09 579 ASP A C 1
ATOM 4393 O O . ASP A 1 579 ? -18.757 0.639 32.992 1.00 42.09 579 ASP A O 1
ATOM 4397 N N . GLN A 1 580 ? -18.540 2.473 34.354 1.00 34.50 580 GLN A N 1
ATOM 4398 C CA . GLN A 1 580 ? -17.263 3.148 34.057 1.00 34.50 580 GLN A CA 1
ATOM 4399 C C . GLN A 1 580 ? -16.620 2.981 32.675 1.00 34.50 580 GLN A C 1
ATOM 4401 O O . GLN A 1 580 ? -16.066 1.905 32.364 1.00 34.50 580 GLN A O 1
#

pLDDT: mean 87.16, std 14.0, range [31.81, 98.62]

Sequence (580 aa):
MPDRADDLRESSPGPDITRHNELAVRLAAQQIVATHLRVHSDSSEAFWPDISLDLSGASLYEFDLSACNLGSAVFTDASFIGRTSFEGAQLSGRLFLKNVNFAGEVTFESVNVAAAASFTGANFALPATIRSANFEGSCSFDGANFARNAEFAETAFNGPTLFHDANFAWDASFTTCTFGDSTQFNGSVFNRDADFSGARFIGDVSFDGCIFKAKLSLTSSIFAENIYESASPENEEVIPERLVEAGQSLMRTYSNTGLQPDLDQAILVLLQAVDTTVPESPEHASALADLGTALHARYEYSGNSNDLELAIEALQLGIGLAASDSPERANRLSNLGIALRARFELLADFNDLSRAIEVLKQAAELTPSDSPERANRLSNLGIALRALFENSGNAQDLRRAVDHLRESISLTDPDSYALPQRLSNLALILMRLYESSGDEVVLDEAVELLRQSVALTSRGMTSNPAFVSNLAIALHARYTSHGNLADLDEAIVAMRSVVSGLDPGDRLRSAYLSNLAGLLQDRANVLGDQLAMDEIAEAITLYRVAISSADPNDRSIASYRESLASLLERQRNLGIGIDQ